Protein AF-A0AA36IJT3-F1 (afdb_monomer_lite)

pLDDT: mean 80.12, std 21.11, range [33.5, 98.44]

Foldseek 3Di:
DPDPPPPDDVVVPPPDPDPPDDDPQCVVPNPCSVVVVVVVVVVVDDDPVVVVVVCVVVVPPDDDDPVCPVVVVVVVVVVVCVVVVVCCVVVVVVVVVVDPDDDPDPPPPPPPPPPCVVPDPPPPPVPPPDPPPVVVVVVVVVVVVVVVCVVQVHPLSVVDDPVLSVLLVVLQVLLCVQVVHHDALPDDLVRVLVSLLSSLVVCVVVVHALVSSVSNVVSSCSRHVVQDDPVDRSRVNSVVSSVVCCVVPPHDDDDPDPLVVLQVLLVVCVVVVNNLLSLLSNCCVLQVDDLVQSQQFFLLQWAFFDPPDPQGWTKGFTQAVVVVDADPVRDHRDIDIQRDPVRNVSSVCLCVVLVSVPDDRNHRSGPDRPVVSVVVVVVVVVVVD

Sequence (385 aa):
MPCSVRPYSPQLLSLPSCGNESVPLEKLMGEEGCTLVDEFIRTRLLPENEARRNVRASGLREAYSVAGVEVVKEKWAEKIEIFFVAKKATAVQWAANAEGISHNQQIPMPQLAPDHRKREAKKVRKKKEAPGQQPALNLEKQAKRQQQLEQVGSLANASVGPVALSRYQAMRERLQTSAGQTINARVSAKRMDQMLCNCLHEMFLEGEGFSSAQYMVAAALFFCPHLRSPRQMMLPMTKQCLQGWRKLDPPLSRLPLPHEVVCLMAEHSIKKSKIEEGLMMHLAMEAYLRPGELNKIRVGDVVPPVAGSKKPQWSLVLHPTEEGQMSKAQEFDETIIFDLDEQPALLEAIYRVMRLAFRNPQEKVFSVKFEEVMRRMERHARLTT

Secondary structure (DSSP, 8-state):
---------GGGS---SS-SPPPPHHHHH-TTHHHHHHHHHHHHSPPHHHHHHHHHHHT-SS---GGGHHHHHHHHHHHHHHHHHHHHHHHHHHHHHH----TT---------S-GGGS-----------TTSHHHHHHHHHHHHHHHHHHHSSHHHHTS-HHHHHHHHHHHHHHHHHHTS---TT--HHHHHHHHHHHHHHHHHTT--HHHHHHHHHHHHHH-GGGB-SSSBS-HHHHHHHHHHHHHS---PPPPPPHHHHHHHHHHHHHTT-HHHHHHHHHHHHTT--HHHHTT-BGGGEEPPPTT-SS--EEEEES-GGGT---TTS--SEEEEE-STTSHHHHHHHHHHTTGGGS-TTSBS-SS-HHHHHHHHHHHHHH--

Organism: NCBI:txid2562239

Radius of gyration: 28.43 Å; chains: 1; bounding box: 70×57×68 Å

Structure (mmCIF, N/CA/C/O backbone):
data_AF-A0AA36IJT3-F1
#
_entry.id   AF-A0AA36IJT3-F1
#
loop_
_atom_site.group_PDB
_atom_site.id
_atom_site.type_symbol
_atom_site.label_atom_id
_atom_site.label_alt_id
_atom_site.label_comp_id
_atom_site.label_asym_id
_atom_site.label_entity_id
_atom_site.label_seq_id
_atom_site.pdbx_PDB_ins_code
_atom_site.Cartn_x
_atom_site.Cartn_y
_atom_site.Cartn_z
_atom_site.occupancy
_atom_site.B_iso_or_equiv
_atom_site.auth_seq_id
_atom_site.auth_comp_id
_atom_site.auth_asym_id
_atom_site.auth_atom_id
_atom_site.pdbx_PDB_model_num
ATOM 1 N N . MET A 1 1 ? -1.449 -19.972 -17.069 1.00 36.91 1 MET A N 1
ATOM 2 C CA . MET A 1 1 ? -2.460 -20.751 -16.329 1.00 36.91 1 MET A CA 1
ATOM 3 C C . MET A 1 1 ? -2.224 -20.507 -14.851 1.00 36.91 1 MET A C 1
ATOM 5 O O . MET A 1 1 ? -1.068 -20.613 -14.455 1.00 36.91 1 MET A O 1
ATOM 9 N N . PRO A 1 2 ? -3.228 -20.107 -14.060 1.00 35.47 2 PRO A N 1
ATOM 10 C CA . PRO A 1 2 ? -3.052 -20.041 -12.617 1.00 35.47 2 PRO A CA 1
ATOM 11 C C . PRO A 1 2 ? -2.862 -21.474 -12.108 1.00 35.47 2 PRO A C 1
ATOM 13 O O . PRO A 1 2 ? -3.723 -22.324 -12.325 1.00 35.47 2 PRO A O 1
ATOM 16 N N . CYS A 1 3 ? -1.710 -21.764 -11.497 1.00 33.50 3 CYS A N 1
ATOM 17 C CA . CYS A 1 3 ? -1.570 -22.972 -10.690 1.00 33.50 3 CYS A CA 1
ATOM 18 C C . CYS A 1 3 ? -2.642 -22.888 -9.608 1.00 33.50 3 CYS A C 1
ATOM 20 O O . CYS A 1 3 ? -2.613 -21.957 -8.804 1.00 33.50 3 CYS A O 1
ATOM 22 N N . SER A 1 4 ? -3.600 -23.816 -9.615 1.00 40.31 4 SER A N 1
ATOM 23 C CA . SER A 1 4 ? -4.545 -23.949 -8.514 1.00 40.31 4 SER A CA 1
ATOM 24 C C . SER A 1 4 ? -3.721 -24.145 -7.248 1.00 40.31 4 SER A C 1
ATOM 26 O O . SER A 1 4 ? -3.020 -25.155 -7.117 1.00 40.31 4 SER A O 1
ATOM 28 N N . VAL A 1 5 ? -3.760 -23.173 -6.343 1.00 38.25 5 VAL A N 1
ATOM 29 C CA . VAL A 1 5 ? -3.286 -23.378 -4.979 1.00 38.25 5 VAL A CA 1
ATOM 30 C C . VAL A 1 5 ? -4.123 -24.539 -4.460 1.00 38.25 5 VAL A C 1
ATOM 32 O O . VAL A 1 5 ? -5.346 -24.428 -4.378 1.00 38.25 5 VAL A O 1
ATOM 35 N N . ARG A 1 6 ? -3.496 -25.704 -4.252 1.00 43.22 6 ARG A N 1
ATOM 36 C CA . ARG A 1 6 ? -4.204 -26.839 -3.660 1.00 43.22 6 ARG A CA 1
ATOM 37 C C . ARG A 1 6 ? -4.759 -26.349 -2.318 1.00 43.22 6 ARG A C 1
ATOM 39 O O . ARG A 1 6 ? -4.002 -25.704 -1.589 1.00 43.22 6 ARG A O 1
ATOM 46 N N . PRO A 1 7 ? -6.043 -26.596 -2.008 1.00 46.31 7 PRO A N 1
ATOM 47 C CA . PRO A 1 7 ? -6.597 -26.223 -0.718 1.00 46.31 7 PRO A CA 1
ATOM 48 C C . PRO A 1 7 ? -5.708 -26.814 0.373 1.00 46.31 7 PRO A C 1
ATOM 50 O O . PRO A 1 7 ? -5.282 -27.968 0.279 1.00 46.31 7 PRO A O 1
ATOM 53 N N . TYR A 1 8 ? -5.379 -25.979 1.355 1.00 45.41 8 TYR A N 1
ATOM 54 C CA . TYR A 1 8 ? -4.620 -26.373 2.530 1.00 45.41 8 TYR A CA 1
ATOM 55 C C . TYR A 1 8 ? -5.239 -27.651 3.110 1.00 45.41 8 TYR A C 1
ATOM 57 O O . TYR A 1 8 ? -6.405 -27.660 3.499 1.00 45.41 8 TYR A O 1
ATOM 65 N N . SER A 1 9 ? -4.475 -28.744 3.088 1.00 60.22 9 SER A N 1
ATOM 66 C CA . SER A 1 9 ? -4.876 -30.033 3.645 1.00 60.22 9 SER A CA 1
ATOM 67 C C . SER A 1 9 ? -4.071 -30.237 4.924 1.00 60.22 9 SER A C 1
ATOM 69 O O . SER A 1 9 ? -2.874 -30.524 4.845 1.00 60.22 9 SER A O 1
ATOM 71 N N . PRO A 1 10 ? -4.699 -30.090 6.104 1.00 49.78 10 PRO A N 1
ATOM 72 C CA . PRO A 1 10 ? -4.040 -30.312 7.387 1.00 49.78 10 PRO A CA 1
ATOM 73 C C . PRO A 1 10 ? -3.462 -31.726 7.504 1.00 49.78 10 PRO A C 1
ATOM 75 O O . PRO A 1 10 ? -2.494 -31.926 8.220 1.00 49.78 10 PRO A O 1
ATOM 78 N N . GLN A 1 11 ? -4.017 -32.697 6.767 1.00 51.59 11 GLN A N 1
ATOM 79 C CA . GLN A 1 11 ? -3.545 -34.084 6.762 1.00 51.59 11 GLN A CA 1
ATOM 80 C C . GLN A 1 11 ? -2.192 -34.273 6.054 1.00 51.59 11 GLN A C 1
ATOM 82 O O . GLN A 1 11 ? -1.569 -35.318 6.215 1.00 51.59 11 GLN A O 1
ATOM 87 N N . LEU A 1 12 ? -1.743 -33.297 5.254 1.00 49.69 12 LEU A N 1
ATOM 88 C CA . LEU A 1 12 ? -0.425 -33.318 4.604 1.00 49.69 12 LEU A CA 1
ATOM 89 C C . LEU A 1 12 ? 0.671 -32.673 5.457 1.00 49.69 12 LEU A C 1
ATOM 91 O O . LEU A 1 12 ? 1.852 -32.838 5.157 1.00 49.69 12 LEU A O 1
ATOM 95 N N . LEU A 1 13 ? 0.296 -31.960 6.520 1.00 45.62 13 LEU A N 1
ATOM 96 C CA . LEU A 1 13 ? 1.211 -31.661 7.607 1.00 45.62 13 LEU A CA 1
ATOM 97 C C . LEU A 1 13 ? 1.239 -32.902 8.491 1.00 45.62 13 LEU A C 1
ATOM 99 O O . LEU A 1 13 ? 0.309 -33.156 9.252 1.00 45.62 13 LEU A O 1
ATOM 103 N N . SER A 1 14 ? 2.313 -33.681 8.399 1.00 46.50 14 SER A N 1
ATOM 104 C CA . SER A 1 14 ? 2.656 -34.644 9.440 1.00 46.50 14 SER A CA 1
ATOM 105 C C . SER A 1 14 ? 3.062 -33.868 10.695 1.00 46.50 14 SER A C 1
ATOM 107 O O . SER A 1 14 ? 4.241 -33.779 11.035 1.00 46.50 14 SER A O 1
ATOM 109 N N . LEU A 1 15 ? 2.093 -33.238 11.357 1.00 48.97 15 LEU A N 1
ATOM 110 C CA . LEU A 1 15 ? 2.253 -32.925 12.763 1.00 48.97 15 LEU A CA 1
ATOM 111 C C . LEU A 1 15 ? 2.321 -34.280 13.483 1.00 48.97 15 LEU A C 1
ATOM 113 O O . LEU A 1 15 ? 1.530 -35.171 13.147 1.00 48.97 15 LEU A O 1
ATOM 117 N N . PRO A 1 16 ? 3.292 -34.485 14.389 1.00 48.22 16 PRO A N 1
ATOM 118 C CA . PRO A 1 16 ? 3.375 -35.705 15.177 1.00 48.22 16 PRO A CA 1
ATOM 119 C C . PRO A 1 16 ? 1.993 -36.039 15.748 1.00 48.22 16 PRO A C 1
ATOM 121 O O . PRO A 1 16 ? 1.266 -35.149 16.170 1.00 48.22 16 PRO A O 1
ATOM 124 N N . SER A 1 17 ? 1.613 -37.315 15.767 1.00 52.78 17 SER A N 1
ATOM 125 C CA . SER A 1 17 ? 0.315 -37.798 16.275 1.00 52.78 17 SER A CA 1
ATOM 126 C C . SER A 1 17 ? 0.089 -37.562 17.780 1.00 52.78 17 SER A C 1
ATOM 128 O O . SER A 1 17 ? -0.913 -38.006 18.336 1.00 52.78 17 SER A O 1
ATOM 130 N N . CYS A 1 18 ? 1.026 -36.894 18.441 1.00 45.12 18 CYS A N 1
ATOM 131 C CA . CYS A 1 18 ? 0.985 -36.483 19.835 1.00 45.12 18 CYS A CA 1
ATOM 132 C C . CYS A 1 18 ? 0.544 -35.014 19.838 1.00 45.12 18 CYS A C 1
ATOM 134 O O . CYS A 1 18 ? 0.968 -34.284 18.953 1.00 45.12 18 CYS A O 1
ATOM 136 N N . GLY A 1 19 ? -0.319 -34.582 20.762 1.00 52.00 19 GLY A N 1
ATOM 137 C CA . GLY A 1 19 ? -0.868 -33.216 20.796 1.00 52.00 19 GLY A CA 1
ATOM 138 C C . GLY A 1 19 ? 0.183 -32.098 20.919 1.00 52.00 19 GLY A C 1
ATOM 139 O O . GLY A 1 19 ? 1.341 -32.259 20.559 1.00 52.00 19 GLY A O 1
ATOM 140 N N . ASN A 1 20 ? -0.191 -30.939 21.467 1.00 53.09 20 ASN A N 1
ATOM 141 C CA . ASN A 1 20 ? 0.734 -29.823 21.751 1.00 53.09 20 ASN A CA 1
ATOM 142 C C . ASN A 1 20 ? 1.812 -30.154 22.820 1.00 53.09 20 ASN A C 1
ATOM 144 O O . ASN A 1 20 ? 2.209 -29.295 23.602 1.00 53.09 20 ASN A O 1
ATOM 148 N N . GLU A 1 21 ? 2.264 -31.400 22.907 1.00 58.59 21 GLU A N 1
ATOM 149 C CA . GLU A 1 21 ? 3.387 -31.815 23.725 1.00 58.59 21 GLU A CA 1
ATOM 150 C C . GLU A 1 21 ? 4.682 -31.435 23.009 1.00 58.59 21 GLU A C 1
ATOM 152 O O . GLU A 1 21 ? 4.853 -31.665 21.808 1.00 58.59 21 GLU A O 1
ATOM 157 N N . SER A 1 22 ? 5.605 -30.825 23.750 1.00 57.25 22 SER A N 1
ATOM 158 C CA . SER A 1 22 ? 6.930 -30.511 23.237 1.00 57.25 22 SER A CA 1
ATOM 159 C C . SER A 1 22 ? 7.617 -31.800 22.784 1.00 57.25 22 SER A C 1
ATOM 161 O O . SER A 1 22 ? 7.844 -32.720 23.569 1.00 57.25 22 SER A O 1
ATOM 163 N N . VAL A 1 23 ? 7.951 -31.880 21.496 1.00 69.75 23 VAL A N 1
ATOM 164 C CA . VAL A 1 23 ? 8.750 -32.986 20.965 1.00 69.75 23 VAL A CA 1
ATOM 165 C C . VAL A 1 23 ? 10.225 -32.632 21.160 1.00 69.75 23 VAL A C 1
ATOM 167 O O . VAL A 1 23 ? 10.658 -31.603 20.635 1.00 69.75 23 VAL A O 1
ATOM 170 N N . PRO A 1 24 ? 11.002 -33.451 21.895 1.00 74.94 24 PRO A N 1
ATOM 171 C CA . PRO A 1 24 ? 12.442 -33.258 22.014 1.00 74.94 24 PRO A CA 1
ATOM 172 C C . PRO A 1 24 ? 13.092 -33.209 20.631 1.00 74.94 24 PRO A C 1
ATOM 174 O O . PRO A 1 24 ? 12.747 -33.999 19.744 1.00 74.94 24 PRO A O 1
ATOM 177 N N . LEU A 1 25 ? 14.013 -32.267 20.436 1.00 67.00 25 LEU A N 1
ATOM 178 C CA . LEU A 1 25 ? 14.636 -31.995 19.141 1.00 67.00 25 LEU A CA 1
ATOM 179 C C . LEU A 1 25 ? 15.371 -33.233 18.595 1.00 67.00 25 LEU A C 1
ATOM 181 O O . LEU A 1 25 ? 15.388 -33.460 17.385 1.00 67.00 25 LEU A O 1
ATOM 185 N N . GLU A 1 26 ? 15.875 -34.085 19.493 1.00 77.56 26 GLU A N 1
ATOM 186 C CA . GLU A 1 26 ? 16.531 -35.355 19.177 1.00 77.56 26 GLU A CA 1
ATOM 187 C C . GLU A 1 26 ? 15.592 -36.326 18.448 1.00 77.56 26 GLU A C 1
ATOM 189 O O . GLU A 1 26 ? 16.017 -37.074 17.571 1.00 77.56 26 GLU A O 1
ATOM 194 N N . LYS A 1 27 ? 14.288 -36.302 18.761 1.00 77.56 27 LYS A N 1
ATOM 195 C CA . LYS A 1 27 ? 13.290 -37.139 18.072 1.00 77.56 27 LYS A CA 1
ATOM 196 C C . LYS A 1 27 ? 12.939 -36.619 16.681 1.00 77.56 27 LYS A C 1
ATOM 198 O O . LYS A 1 27 ? 12.497 -37.399 15.843 1.00 77.56 27 LYS A O 1
ATOM 203 N N . LEU A 1 28 ? 13.093 -35.316 16.446 1.00 74.56 28 LEU A N 1
ATOM 204 C CA . LEU A 1 28 ? 12.781 -34.674 15.167 1.00 74.56 28 LEU A CA 1
ATOM 205 C C . LEU A 1 28 ? 13.946 -34.752 14.180 1.00 74.56 28 LEU A C 1
ATOM 207 O O . LEU A 1 28 ? 13.721 -34.901 12.982 1.00 74.56 28 LEU A O 1
ATOM 211 N N . MET A 1 29 ? 15.176 -34.623 14.677 1.00 79.38 29 MET A N 1
ATOM 212 C CA . MET A 1 29 ? 16.361 -34.408 13.843 1.00 79.38 29 MET A CA 1
ATOM 213 C C . MET A 1 29 ? 17.513 -35.385 14.134 1.00 79.38 29 MET A C 1
ATOM 215 O O . MET A 1 29 ? 18.585 -35.241 13.552 1.00 79.38 29 MET A O 1
ATOM 219 N N . GLY A 1 30 ? 17.298 -36.392 14.990 1.00 86.38 30 GLY A N 1
ATOM 220 C CA . GLY A 1 30 ? 18.337 -37.324 15.439 1.00 86.38 30 GLY A CA 1
ATOM 221 C C . GLY A 1 30 ? 19.244 -36.722 16.517 1.00 86.38 30 GLY A C 1
ATOM 222 O O . GLY A 1 30 ? 19.105 -35.552 16.875 1.00 86.38 30 GLY A O 1
ATOM 223 N N . GLU A 1 31 ? 20.189 -37.514 17.032 1.00 84.94 31 GLU A N 1
ATOM 224 C CA . GLU A 1 31 ? 21.119 -37.089 18.098 1.00 84.94 31 GLU A CA 1
ATOM 225 C C . GLU A 1 31 ? 21.938 -35.840 17.714 1.00 84.94 31 GLU A C 1
ATOM 227 O O . GLU A 1 31 ? 22.238 -35.006 18.565 1.00 84.94 31 GLU A O 1
ATOM 232 N N . GLU A 1 32 ? 22.220 -35.650 16.421 1.00 84.38 32 GLU A N 1
ATOM 233 C CA . GLU A 1 32 ? 22.956 -34.489 15.899 1.00 84.38 32 GLU A CA 1
ATOM 234 C C . GLU A 1 32 ? 22.088 -33.230 15.721 1.00 84.38 32 GLU A C 1
ATOM 236 O O . GLU A 1 32 ? 22.607 -32.129 15.524 1.00 84.38 32 GLU A O 1
ATOM 241 N N . GLY A 1 33 ? 20.760 -33.356 15.806 1.00 75.81 33 GLY A N 1
ATOM 242 C CA . GLY A 1 33 ? 19.826 -32.247 15.619 1.00 75.81 33 GLY A CA 1
ATOM 243 C C . GLY A 1 33 ? 20.021 -31.117 16.627 1.00 75.81 33 GLY A C 1
ATOM 244 O O . GLY A 1 33 ? 19.989 -29.939 16.263 1.00 75.81 33 GLY A O 1
ATOM 245 N N . CYS A 1 34 ? 20.291 -31.477 17.883 1.00 75.75 34 CYS A N 1
ATOM 246 C CA . CYS A 1 34 ? 20.618 -30.522 18.938 1.00 75.75 34 CYS A CA 1
ATOM 247 C C . CYS A 1 34 ? 21.913 -29.769 18.630 1.00 75.75 34 CYS A C 1
ATOM 249 O O . CYS A 1 34 ? 21.960 -28.553 18.797 1.00 75.75 34 CYS A O 1
ATOM 251 N N . THR A 1 35 ? 22.931 -30.457 18.111 1.00 78.50 35 THR A N 1
ATOM 252 C CA . THR A 1 35 ? 24.211 -29.846 17.736 1.00 78.50 35 THR A CA 1
ATOM 253 C C . THR A 1 35 ? 24.051 -28.874 16.571 1.00 78.50 35 THR A C 1
ATOM 255 O O . THR A 1 35 ? 24.557 -27.760 16.646 1.00 78.50 35 THR A O 1
ATOM 258 N N . LEU A 1 36 ? 23.296 -29.245 15.532 1.00 74.69 36 LEU A N 1
ATOM 259 C CA . LEU A 1 36 ? 23.047 -28.382 14.372 1.00 74.69 36 LEU A CA 1
ATOM 260 C C . LEU A 1 36 ? 22.278 -27.110 14.741 1.00 74.69 36 LEU A C 1
ATOM 262 O O . LEU A 1 36 ? 22.596 -26.026 14.252 1.00 74.69 36 LEU A O 1
ATOM 266 N N . VAL A 1 37 ? 21.263 -27.225 15.601 1.00 72.69 37 VAL A N 1
ATOM 267 C CA . VAL A 1 37 ? 20.499 -26.059 16.061 1.00 72.69 37 VAL A CA 1
ATOM 268 C C . VAL A 1 37 ? 21.319 -25.206 17.026 1.00 72.69 37 VAL A C 1
ATOM 270 O O . VAL A 1 37 ? 21.282 -23.983 16.905 1.00 72.69 37 VAL A O 1
ATOM 273 N N . ASP A 1 38 ? 22.114 -25.807 17.912 1.00 73.88 38 ASP A N 1
ATOM 274 C CA . ASP A 1 38 ? 23.034 -25.067 18.784 1.00 73.88 38 ASP A CA 1
ATOM 275 C C . ASP A 1 38 ? 24.098 -24.316 17.965 1.00 73.88 38 ASP A C 1
ATOM 277 O O . ASP A 1 38 ? 24.327 -23.128 18.177 1.00 73.88 38 ASP A O 1
ATOM 281 N N . GLU A 1 39 ? 24.688 -24.945 16.947 1.00 77.06 39 GLU A N 1
ATOM 282 C CA . GLU A 1 39 ? 25.651 -24.305 16.045 1.00 77.06 39 GLU A CA 1
ATOM 283 C C . GLU A 1 39 ? 25.002 -23.184 15.214 1.00 77.06 39 GLU A C 1
ATOM 285 O O . GLU A 1 39 ? 25.550 -22.083 15.089 1.00 77.06 39 GLU A O 1
ATOM 290 N N . PHE A 1 40 ? 23.785 -23.400 14.708 1.00 73.75 40 PHE A N 1
ATOM 291 C CA . PHE A 1 40 ? 23.019 -22.360 14.024 1.00 73.75 40 PHE A CA 1
ATOM 292 C C . PHE A 1 40 ? 22.707 -21.172 14.945 1.00 73.75 40 PHE A C 1
ATOM 294 O O . PHE A 1 40 ? 22.870 -20.019 14.549 1.00 73.75 40 PHE A O 1
ATOM 301 N N . ILE A 1 41 ? 22.300 -21.423 16.189 1.00 68.81 41 ILE A N 1
ATOM 302 C CA . ILE A 1 41 ? 22.051 -20.368 17.174 1.00 68.81 41 ILE A CA 1
ATOM 303 C C . ILE A 1 41 ? 23.359 -19.626 17.479 1.00 68.81 41 ILE A C 1
ATOM 305 O O . ILE A 1 41 ? 23.389 -18.399 17.408 1.00 68.81 41 ILE A O 1
ATOM 309 N N . ARG A 1 42 ? 24.468 -20.335 17.716 1.00 71.00 42 ARG A N 1
ATOM 310 C CA . ARG A 1 42 ? 25.787 -19.734 17.983 1.00 71.00 42 ARG A CA 1
ATOM 311 C C . ARG A 1 42 ? 26.303 -18.876 16.831 1.00 71.00 42 ARG A C 1
ATOM 313 O O . ARG A 1 42 ? 26.886 -17.830 17.081 1.00 71.00 42 ARG A O 1
ATOM 320 N N . THR A 1 43 ? 26.068 -19.275 15.581 1.00 70.25 43 THR A N 1
ATOM 321 C CA . THR A 1 43 ? 26.460 -18.477 14.401 1.00 70.25 43 THR A CA 1
ATOM 322 C C . THR A 1 43 ? 25.573 -17.249 14.178 1.00 70.25 43 THR A C 1
ATOM 324 O O . THR A 1 43 ? 25.954 -16.339 13.440 1.00 70.25 43 THR A O 1
ATOM 327 N N . ARG A 1 44 ? 24.389 -17.200 14.800 1.00 67.81 44 ARG A N 1
ATOM 328 C CA . ARG A 1 44 ? 23.434 -16.086 14.693 1.00 67.81 44 ARG A CA 1
ATOM 329 C C . ARG A 1 44 ? 23.409 -15.173 15.914 1.00 67.81 44 ARG A C 1
ATOM 331 O O . ARG A 1 44 ? 22.926 -14.048 15.798 1.00 67.81 44 ARG A O 1
ATOM 338 N N . LEU A 1 45 ? 23.920 -15.625 17.055 1.00 78.25 45 LEU A N 1
ATOM 339 C CA . LEU A 1 45 ? 24.032 -14.826 18.267 1.00 78.25 45 LEU A CA 1
ATOM 340 C C . LEU A 1 45 ? 25.375 -14.097 18.320 1.00 78.25 45 LEU A C 1
ATOM 342 O O . LEU A 1 45 ? 26.429 -14.648 18.017 1.00 78.25 45 LEU A O 1
ATOM 346 N N . LEU A 1 46 ? 25.330 -12.837 18.745 1.00 76.25 46 LEU A N 1
ATOM 347 C CA . LEU A 1 46 ? 26.542 -12.095 19.070 1.00 76.25 46 LEU A CA 1
ATOM 348 C C . LEU A 1 46 ? 27.224 -12.734 20.289 1.00 76.25 46 LEU A C 1
ATOM 350 O O . LEU A 1 46 ? 26.521 -13.183 21.203 1.00 76.25 46 LEU A O 1
ATOM 354 N N . PRO A 1 47 ? 28.568 -12.715 20.366 1.00 82.00 47 PRO A N 1
ATOM 355 C CA . PRO A 1 47 ? 29.278 -13.063 21.588 1.00 82.00 47 PRO A CA 1
ATOM 356 C C . PRO A 1 47 ? 28.706 -12.285 22.775 1.00 82.00 47 PRO A C 1
ATOM 358 O O . PRO A 1 47 ? 28.407 -11.096 22.654 1.00 82.00 47 PRO A O 1
ATOM 361 N N . GLU A 1 48 ? 28.580 -12.929 23.934 1.00 77.19 48 GLU A N 1
ATOM 362 C CA . GLU A 1 48 ? 27.885 -12.359 25.097 1.00 77.19 48 GLU A CA 1
ATOM 363 C C . GLU A 1 48 ? 28.384 -10.950 25.463 1.00 77.19 48 GLU A C 1
ATOM 365 O O . GLU A 1 48 ? 27.594 -10.047 25.744 1.00 77.19 48 GLU A O 1
ATOM 370 N N . ASN A 1 49 ? 29.698 -10.729 25.395 1.00 81.56 49 ASN A N 1
ATOM 371 C CA . ASN A 1 49 ? 30.312 -9.431 25.672 1.00 81.56 49 ASN A CA 1
ATOM 372 C C . ASN A 1 49 ? 29.894 -8.350 24.666 1.00 81.56 49 ASN A C 1
ATOM 374 O O . ASN A 1 49 ? 29.664 -7.202 25.049 1.00 81.56 49 ASN A O 1
ATOM 378 N N . GLU A 1 50 ? 29.770 -8.709 23.390 1.00 83.56 50 GLU A N 1
ATOM 379 C CA . GLU A 1 50 ? 29.324 -7.802 22.337 1.00 83.56 50 GLU A CA 1
ATOM 380 C C . GLU A 1 50 ? 27.825 -7.520 22.443 1.00 83.56 50 GLU A C 1
ATOM 382 O O . GLU A 1 50 ? 27.422 -6.358 22.388 1.00 83.56 50 GLU A O 1
ATOM 387 N N . ALA A 1 51 ? 27.011 -8.545 22.708 1.00 76.19 51 ALA A N 1
ATOM 388 C CA . ALA A 1 51 ? 25.592 -8.378 22.998 1.00 76.19 51 ALA A CA 1
ATOM 389 C C . ALA A 1 51 ? 25.379 -7.432 24.195 1.00 76.19 51 ALA A C 1
ATOM 391 O O . ALA A 1 51 ? 24.644 -6.451 24.087 1.00 76.19 51 ALA A O 1
ATOM 392 N N . ARG A 1 52 ? 26.090 -7.649 25.313 1.00 77.06 52 ARG A N 1
ATOM 393 C CA . ARG A 1 52 ? 26.039 -6.784 26.508 1.00 77.06 52 ARG A CA 1
ATOM 394 C C . ARG A 1 52 ? 26.512 -5.359 26.218 1.00 77.06 52 ARG A C 1
ATOM 396 O O . ARG A 1 52 ? 25.905 -4.408 26.712 1.00 77.06 52 ARG A O 1
ATOM 403 N N . ARG A 1 53 ? 27.575 -5.186 25.425 1.00 83.56 53 ARG A N 1
ATOM 404 C CA . ARG A 1 53 ? 28.060 -3.865 24.992 1.00 83.56 53 ARG A CA 1
ATOM 405 C C . ARG A 1 53 ? 26.997 -3.137 24.171 1.00 83.56 53 ARG A C 1
ATOM 407 O O . ARG A 1 53 ? 26.733 -1.972 24.450 1.00 83.56 53 ARG A O 1
ATOM 414 N N . ASN A 1 54 ? 26.363 -3.823 23.222 1.00 76.69 54 ASN A N 1
ATOM 415 C CA . ASN A 1 54 ? 25.322 -3.252 22.370 1.00 76.69 54 ASN A CA 1
ATOM 416 C C . ASN A 1 54 ? 24.072 -2.885 23.183 1.00 76.69 54 ASN A C 1
ATOM 418 O O . ASN A 1 54 ? 23.531 -1.798 23.001 1.00 76.69 54 ASN A O 1
ATOM 422 N N . VAL A 1 55 ? 23.671 -3.722 24.148 1.00 76.38 55 VAL A N 1
ATOM 423 C CA . VAL A 1 55 ? 22.582 -3.403 25.088 1.00 76.38 55 VAL A CA 1
ATOM 424 C C . VAL A 1 55 ? 22.912 -2.142 25.894 1.00 76.38 55 VAL A C 1
ATOM 426 O O . VAL A 1 55 ? 22.120 -1.203 25.892 1.00 76.38 55 VAL A O 1
ATOM 429 N N . ARG A 1 56 ? 24.110 -2.044 26.491 1.00 79.38 56 ARG A N 1
ATOM 430 C CA . ARG A 1 56 ? 24.538 -0.836 27.226 1.00 79.38 56 ARG A CA 1
ATOM 431 C C . ARG A 1 56 ? 24.573 0.412 26.341 1.00 79.38 56 ARG A C 1
ATOM 433 O O . ARG A 1 56 ? 24.101 1.462 26.764 1.00 79.38 56 ARG A O 1
ATOM 440 N N . ALA A 1 57 ? 25.108 0.295 25.126 1.00 78.75 57 ALA A N 1
ATOM 441 C CA . ALA A 1 57 ? 25.201 1.400 24.174 1.00 78.75 57 ALA A CA 1
ATOM 442 C C . ALA A 1 57 ? 23.824 1.861 23.669 1.00 78.75 57 ALA A C 1
ATOM 444 O O . ALA A 1 57 ? 23.633 3.044 23.408 1.00 78.75 57 ALA A O 1
ATOM 445 N N . SER A 1 58 ? 22.853 0.948 23.573 1.00 75.50 58 SER A N 1
ATOM 446 C CA . SER A 1 58 ? 21.482 1.267 23.158 1.00 75.50 58 SER A CA 1
ATOM 447 C C . SER A 1 58 ? 20.664 2.016 24.217 1.00 75.50 58 SER A C 1
ATOM 449 O O . SER A 1 58 ? 19.571 2.493 23.923 1.00 75.50 58 SER A O 1
ATOM 451 N N . GLY A 1 59 ? 21.152 2.095 25.461 1.00 80.69 59 GLY A N 1
ATOM 452 C CA . GLY A 1 59 ? 20.397 2.649 26.585 1.00 80.69 59 GLY A CA 1
ATOM 453 C C . GLY A 1 59 ? 19.294 1.728 27.126 1.00 80.69 59 GLY A C 1
ATOM 454 O O . GLY A 1 59 ? 18.608 2.117 28.075 1.00 80.69 59 GLY A O 1
ATOM 455 N N . LEU A 1 60 ? 19.129 0.508 26.588 1.00 66.38 60 LEU A N 1
ATOM 456 C CA . LEU A 1 60 ? 18.274 -0.515 27.197 1.00 66.38 60 LEU A CA 1
ATOM 457 C C . LEU A 1 60 ? 18.865 -0.948 28.544 1.00 66.38 60 LEU A C 1
ATOM 459 O O . LEU A 1 60 ? 19.991 -1.439 28.621 1.00 66.38 60 LEU A O 1
ATOM 463 N N . ARG A 1 61 ? 18.085 -0.782 29.618 1.00 65.88 61 ARG A N 1
ATOM 464 C CA . ARG A 1 61 ? 18.493 -1.167 30.979 1.00 65.88 61 ARG A CA 1
ATOM 465 C C . ARG A 1 61 ? 18.343 -2.665 31.249 1.00 65.88 61 ARG A C 1
ATOM 467 O O . ARG A 1 61 ? 19.124 -3.206 32.020 1.00 65.88 61 ARG A O 1
ATOM 474 N N . GLU A 1 62 ? 17.400 -3.324 30.580 1.00 59.28 62 GLU A N 1
ATOM 475 C CA . GLU A 1 62 ? 17.164 -4.768 30.653 1.00 59.28 62 GLU A CA 1
ATOM 476 C C . GLU A 1 62 ? 16.782 -5.302 29.270 1.00 59.28 62 GLU A C 1
ATOM 478 O O . GLU A 1 62 ? 16.034 -4.657 28.536 1.00 59.28 62 GLU A O 1
ATOM 483 N N . ALA A 1 63 ? 17.313 -6.471 28.905 1.00 52.44 63 ALA A N 1
ATOM 484 C CA . ALA A 1 63 ? 16.888 -7.191 27.709 1.00 52.44 63 ALA A CA 1
ATOM 485 C C . ALA A 1 63 ? 15.519 -7.845 27.951 1.00 52.44 63 ALA A C 1
ATOM 487 O O . ALA A 1 63 ? 15.210 -8.247 29.072 1.00 52.44 63 ALA A O 1
ATOM 488 N N . TYR A 1 64 ? 14.718 -7.984 26.895 1.00 44.88 64 TYR A N 1
ATOM 489 C CA . TYR A 1 64 ? 13.426 -8.667 26.955 1.00 44.88 64 TYR A CA 1
ATOM 490 C C . TYR A 1 64 ? 13.657 -10.139 27.346 1.00 44.88 64 TYR A C 1
ATOM 492 O O . TYR A 1 64 ? 14.170 -10.920 26.546 1.00 44.88 64 TYR A O 1
ATOM 500 N N . SER A 1 65 ? 13.347 -10.517 28.589 1.00 48.75 65 SER A N 1
ATOM 501 C CA . SER A 1 65 ? 13.437 -11.903 29.054 1.00 48.75 65 SER A CA 1
ATOM 502 C C . SER A 1 65 ? 12.041 -12.522 29.098 1.00 48.75 65 SER A C 1
ATOM 504 O O . SER A 1 65 ? 11.096 -11.959 29.650 1.00 48.75 65 SER A O 1
ATOM 506 N N . VAL A 1 66 ? 11.901 -13.698 28.480 1.00 41.81 66 VAL A N 1
ATOM 507 C CA . VAL A 1 66 ? 10.612 -14.397 28.315 1.00 41.81 66 VAL A CA 1
ATOM 508 C C . VAL A 1 66 ? 9.977 -14.753 29.669 1.00 41.81 66 VAL A C 1
ATOM 510 O O . VAL A 1 66 ? 8.758 -14.759 29.795 1.00 41.81 66 VAL A O 1
ATOM 513 N N . ALA A 1 67 ? 10.792 -14.935 30.713 1.00 42.81 67 ALA A N 1
ATOM 514 C CA . ALA A 1 67 ? 10.333 -15.211 32.076 1.00 42.81 67 ALA A CA 1
ATOM 515 C C . ALA A 1 67 ? 9.541 -14.054 32.726 1.00 42.81 67 ALA A C 1
ATOM 517 O O . ALA A 1 67 ? 8.911 -14.252 33.760 1.00 42.81 67 ALA A O 1
ATOM 518 N N . GLY A 1 68 ? 9.552 -12.855 32.132 1.00 42.09 68 GLY A N 1
ATOM 519 C CA . GLY A 1 68 ? 8.775 -11.707 32.598 1.00 42.09 68 GLY A CA 1
ATOM 520 C C . GLY A 1 68 ? 7.473 -11.465 31.836 1.00 42.09 68 GLY A C 1
ATOM 521 O O . GLY A 1 68 ? 6.718 -10.590 32.240 1.00 42.09 68 GLY A O 1
ATOM 522 N N . VAL A 1 69 ? 7.182 -12.190 30.750 1.00 41.22 69 VAL A N 1
ATOM 523 C CA . VAL A 1 69 ? 6.047 -11.859 29.867 1.00 41.22 69 VAL A CA 1
ATOM 524 C C . VAL A 1 69 ? 4.697 -12.063 30.556 1.00 41.22 69 VAL A C 1
ATOM 526 O O . VAL A 1 69 ? 3.796 -11.271 30.317 1.00 41.22 69 VAL A O 1
ATOM 529 N N . GLU A 1 70 ? 4.552 -13.026 31.470 1.00 43.84 70 GLU A N 1
ATOM 530 C CA . GLU A 1 70 ? 3.314 -13.167 32.256 1.00 43.84 70 GLU A CA 1
ATOM 531 C C . GLU A 1 70 ? 3.152 -12.037 33.282 1.00 43.84 70 GLU A C 1
ATOM 533 O O . GLU A 1 70 ? 2.100 -11.409 33.344 1.00 43.84 70 GLU A O 1
ATOM 538 N N . VAL A 1 71 ? 4.226 -11.668 33.987 1.00 44.00 71 VAL A N 1
ATOM 539 C CA . VAL A 1 71 ? 4.210 -10.575 34.979 1.00 44.00 71 VAL A CA 1
ATOM 540 C C . VAL A 1 71 ? 4.048 -9.203 34.311 1.00 44.00 71 VAL A C 1
ATOM 542 O O . VAL A 1 71 ? 3.469 -8.280 34.883 1.00 44.00 71 VAL A O 1
ATOM 545 N N . VAL A 1 72 ? 4.561 -9.044 33.090 1.00 45.59 72 VAL A N 1
ATOM 546 C CA . VAL A 1 72 ? 4.396 -7.839 32.275 1.00 45.59 72 VAL A CA 1
ATOM 547 C C . VAL A 1 72 ? 3.004 -7.830 31.651 1.00 45.59 72 VAL A C 1
ATOM 549 O O . VAL A 1 72 ? 2.376 -6.788 31.703 1.00 45.59 72 VAL A O 1
ATOM 552 N N . LYS A 1 73 ? 2.447 -8.947 31.172 1.00 42.59 73 LYS A N 1
ATOM 553 C CA . LYS A 1 73 ? 1.043 -9.001 30.729 1.00 42.59 73 LYS A CA 1
ATOM 554 C C . LYS A 1 73 ? 0.069 -8.695 31.860 1.00 42.59 73 LYS A C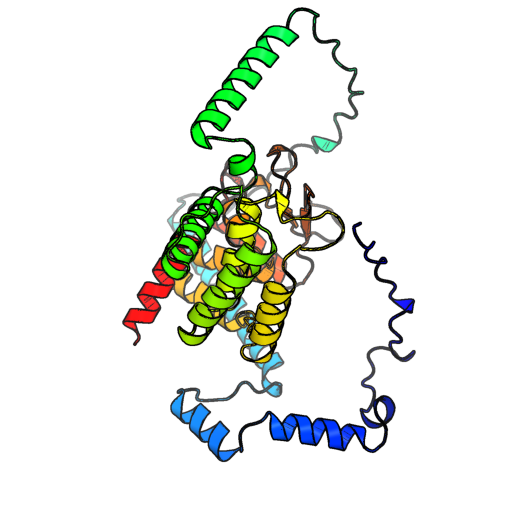 1
ATOM 556 O O . LYS A 1 73 ? -0.838 -7.913 31.626 1.00 42.59 73 LYS A O 1
ATOM 561 N N . GLU A 1 74 ? 0.285 -9.198 33.074 1.00 43.56 74 GLU A N 1
ATOM 562 C CA . GLU A 1 74 ? -0.537 -8.842 34.237 1.00 43.56 74 GLU A CA 1
ATOM 563 C C . GLU A 1 74 ? -0.351 -7.378 34.627 1.00 43.56 74 GLU A C 1
ATOM 565 O O . GLU A 1 74 ? -1.332 -6.661 34.744 1.00 43.56 74 GLU A O 1
ATOM 570 N N . LYS A 1 75 ? 0.882 -6.862 34.716 1.00 43.34 75 LYS A N 1
ATOM 571 C CA . LYS A 1 75 ? 1.107 -5.434 35.016 1.00 43.34 75 LYS A CA 1
ATOM 572 C C . LYS A 1 75 ? 0.672 -4.497 33.895 1.00 43.34 75 LYS A C 1
ATOM 574 O O . LYS A 1 75 ? 0.428 -3.324 34.164 1.00 43.34 75 LYS A O 1
ATOM 579 N N . TRP A 1 76 ? 0.616 -4.957 32.649 1.00 43.25 76 TRP A N 1
ATOM 580 C CA . TRP A 1 76 ? 0.079 -4.203 31.520 1.00 43.25 76 TRP A CA 1
ATOM 581 C C . TRP A 1 76 ? -1.428 -4.335 31.440 1.00 43.25 76 TRP A C 1
ATOM 583 O O . TRP A 1 76 ? -2.042 -3.331 31.151 1.00 43.25 76 TRP A O 1
ATOM 593 N N . ALA A 1 77 ? -2.037 -5.475 31.749 1.00 41.91 77 ALA A N 1
ATOM 594 C CA . ALA A 1 77 ? -3.481 -5.603 31.905 1.00 41.91 77 ALA A CA 1
ATOM 595 C C . ALA A 1 77 ? -3.960 -4.768 33.091 1.00 41.91 77 ALA A C 1
ATOM 597 O O . ALA A 1 77 ? -4.945 -4.069 32.958 1.00 41.91 77 ALA A O 1
ATOM 598 N N . GLU A 1 78 ? -3.201 -4.722 34.184 1.00 42.75 78 GLU A N 1
ATOM 599 C CA . GLU A 1 78 ? -3.467 -3.910 35.368 1.00 42.75 78 GLU A CA 1
ATOM 600 C C . GLU A 1 78 ? -3.136 -2.433 35.115 1.00 42.75 78 GLU A C 1
ATOM 602 O O . GLU A 1 78 ? -3.854 -1.570 35.586 1.00 42.75 78 GLU A O 1
ATOM 607 N N . LYS A 1 79 ? -2.120 -2.079 34.310 1.00 43.66 79 LYS A N 1
ATOM 608 C CA . LYS A 1 79 ? -1.894 -0.683 33.881 1.00 43.66 79 LYS A CA 1
ATOM 609 C C . LYS A 1 79 ? -2.834 -0.243 32.777 1.00 43.66 79 LYS A C 1
ATOM 611 O O . LYS A 1 79 ? -3.149 0.930 32.750 1.00 43.66 79 LYS A O 1
ATOM 616 N N . ILE A 1 80 ? -3.274 -1.116 31.883 1.00 45.19 80 ILE A N 1
ATOM 617 C CA . ILE A 1 80 ? -4.286 -0.845 30.863 1.00 45.19 80 ILE A CA 1
ATOM 618 C C . ILE A 1 80 ? -5.634 -0.777 31.557 1.00 45.19 80 ILE A C 1
ATOM 620 O O . ILE A 1 80 ? -6.343 0.164 31.271 1.00 45.19 80 ILE A O 1
ATOM 624 N N . GLU A 1 81 ? -5.961 -1.632 32.526 1.00 42.16 81 GLU A N 1
ATOM 625 C CA . GLU A 1 81 ? -7.129 -1.484 33.394 1.00 42.16 81 GLU A CA 1
ATOM 626 C C . GLU A 1 81 ? -7.003 -0.226 34.228 1.00 42.16 81 GLU A C 1
ATOM 628 O O . GLU A 1 81 ? -7.888 0.593 34.139 1.00 42.16 81 GLU A O 1
ATOM 633 N N . ILE A 1 82 ? -5.915 0.046 34.946 1.00 44.09 82 ILE A N 1
ATOM 634 C CA . ILE A 1 82 ? -5.733 1.303 35.689 1.00 44.09 82 ILE A CA 1
ATOM 635 C C . ILE A 1 82 ? -5.749 2.498 34.735 1.00 44.09 82 ILE A C 1
ATOM 637 O O . ILE A 1 82 ? -6.249 3.540 35.116 1.00 44.09 82 ILE A O 1
ATOM 641 N N . PHE A 1 83 ? -5.301 2.395 33.484 1.00 40.34 83 PHE A N 1
ATOM 642 C CA . PHE A 1 83 ? -5.349 3.488 32.507 1.00 40.34 83 PHE A CA 1
ATOM 643 C C . PHE A 1 83 ? -6.710 3.586 31.809 1.00 40.34 83 PHE A C 1
ATOM 645 O O . PHE A 1 83 ? -7.104 4.691 31.474 1.00 40.34 83 PHE A O 1
ATOM 652 N N . PHE A 1 84 ? -7.476 2.503 31.656 1.00 43.41 84 PHE A N 1
ATOM 653 C CA . PHE A 1 84 ? -8.863 2.454 31.167 1.00 43.41 84 PHE A CA 1
ATOM 654 C C . PHE A 1 84 ? -9.876 2.698 32.282 1.00 43.41 84 PHE A C 1
ATOM 656 O O . PHE A 1 84 ? -10.988 3.092 31.971 1.00 43.41 84 PHE A O 1
ATOM 663 N N . VAL A 1 85 ? -9.511 2.520 33.550 1.00 43.97 85 VAL A N 1
ATOM 664 C CA . VAL A 1 85 ? -10.261 2.790 34.786 1.00 43.97 85 VAL A CA 1
ATOM 665 C C . VAL A 1 85 ? -9.953 4.206 35.235 1.00 43.97 85 VAL A C 1
ATOM 667 O O . VAL A 1 85 ? -10.884 4.943 35.519 1.00 43.97 85 VAL A O 1
ATOM 670 N N . ALA A 1 86 ? -8.697 4.659 35.173 1.00 40.62 86 ALA A N 1
ATOM 671 C CA . ALA A 1 86 ? -8.342 6.065 35.344 1.00 40.62 86 ALA A CA 1
ATOM 672 C C . ALA A 1 86 ? -8.781 6.888 34.138 1.00 40.62 86 ALA A C 1
ATOM 674 O O . ALA A 1 86 ? -9.218 8.006 34.352 1.00 40.62 86 ALA A O 1
ATOM 675 N N . LYS A 1 87 ? -8.786 6.380 32.894 1.00 43.66 87 LYS A N 1
ATOM 676 C CA . LYS A 1 87 ? -9.487 7.043 31.778 1.00 43.66 87 LYS A CA 1
ATOM 677 C C . LYS A 1 87 ? -10.973 6.750 31.728 1.00 43.66 87 LYS A C 1
ATOM 679 O O . LYS A 1 87 ? -11.654 7.586 31.172 1.00 43.66 87 LYS A O 1
ATOM 684 N N . LYS A 1 88 ? -11.531 5.684 32.307 1.00 41.91 88 LYS A N 1
ATOM 685 C CA . LYS A 1 88 ? -12.982 5.637 32.557 1.00 41.91 88 LYS A CA 1
ATOM 686 C C . LYS A 1 88 ? -13.301 6.738 33.537 1.00 41.91 88 LYS A C 1
ATOM 688 O O . LYS A 1 88 ? -14.140 7.535 33.209 1.00 41.91 88 LYS A O 1
ATOM 693 N N . ALA A 1 89 ? -12.578 6.890 34.639 1.00 40.75 89 ALA A N 1
ATOM 694 C CA . ALA A 1 89 ? -12.757 7.995 35.568 1.00 40.75 89 ALA A CA 1
ATOM 695 C C . ALA A 1 89 ? -12.525 9.345 34.875 1.00 40.75 89 ALA A C 1
ATOM 697 O O . ALA A 1 89 ? -13.386 10.200 34.948 1.00 40.75 89 ALA A O 1
ATOM 698 N N . THR A 1 90 ? -11.457 9.519 34.092 1.00 43.81 90 THR A N 1
ATOM 699 C CA . THR A 1 90 ? -11.146 10.802 33.439 1.00 43.81 90 THR A CA 1
ATOM 700 C C . THR A 1 90 ? -12.039 11.080 32.236 1.00 43.81 90 THR A C 1
ATOM 702 O O . THR A 1 90 ? -12.334 12.235 32.014 1.00 43.81 90 THR A O 1
ATOM 705 N N . ALA A 1 91 ? -12.504 10.083 31.477 1.00 39.78 91 ALA A N 1
ATOM 706 C CA . ALA A 1 91 ? -13.429 10.219 30.345 1.00 39.78 91 ALA A CA 1
ATOM 707 C C . ALA A 1 91 ? -14.897 10.204 30.781 1.00 39.78 91 ALA A C 1
ATOM 709 O O . ALA A 1 91 ? -15.701 10.823 30.107 1.00 39.78 91 ALA A O 1
ATOM 710 N N . VAL A 1 92 ? -15.246 9.582 31.910 1.00 41.91 92 VAL A N 1
ATOM 711 C CA . VAL A 1 92 ? -16.519 9.773 32.630 1.00 41.91 92 VAL A CA 1
ATOM 712 C C . VAL A 1 92 ? -16.534 11.166 33.239 1.00 41.91 92 VAL A C 1
ATOM 714 O O . VAL A 1 92 ? -17.556 11.821 33.168 1.00 41.91 92 VAL A O 1
ATOM 717 N N . GLN A 1 93 ? -15.407 11.678 33.734 1.00 41.00 93 GLN A N 1
ATOM 718 C CA . GLN A 1 93 ? -15.289 13.039 34.262 1.00 41.00 93 GLN A CA 1
ATOM 719 C C . GLN A 1 93 ? -15.143 14.090 33.148 1.00 41.00 93 GLN A C 1
ATOM 721 O O . GLN A 1 93 ? -15.648 15.194 33.288 1.00 41.00 93 GLN A O 1
ATOM 726 N N . TRP A 1 94 ? -14.561 13.749 31.991 1.00 41.28 94 TRP A N 1
ATOM 727 C CA . TRP A 1 94 ? -14.585 14.578 30.776 1.00 41.28 94 TRP A CA 1
ATOM 728 C C . TRP A 1 94 ? -15.961 14.556 30.108 1.00 41.28 94 TRP A C 1
ATOM 730 O O . TRP A 1 94 ? -16.406 15.597 29.648 1.00 41.28 94 TRP A O 1
ATOM 740 N N . ALA A 1 95 ? -16.655 13.414 30.078 1.00 38.59 95 ALA A N 1
ATOM 741 C CA . ALA A 1 95 ? -18.035 13.315 29.603 1.00 38.59 95 ALA A CA 1
ATOM 742 C C . ALA A 1 95 ? -19.005 14.022 30.560 1.00 38.59 95 ALA A C 1
ATOM 744 O O . ALA A 1 95 ? -19.856 14.763 30.092 1.00 38.59 95 ALA A O 1
ATOM 745 N N . ALA A 1 96 ? -18.818 13.903 31.878 1.00 40.97 96 ALA A N 1
ATOM 746 C CA . ALA A 1 96 ? -19.592 14.631 32.886 1.00 40.97 96 ALA A CA 1
ATOM 747 C C . ALA A 1 96 ? -19.319 16.146 32.879 1.00 40.97 96 ALA A C 1
ATOM 749 O O . ALA A 1 96 ? -20.190 16.921 33.255 1.00 40.97 96 ALA A O 1
ATOM 750 N N . ASN A 1 97 ? -18.138 16.585 32.430 1.00 45.69 97 ASN A N 1
ATOM 751 C CA . ASN A 1 97 ? -17.834 18.009 32.248 1.00 45.69 97 ASN A CA 1
ATOM 752 C C . ASN A 1 97 ? -18.240 18.541 30.860 1.00 45.69 97 ASN A C 1
ATOM 754 O O . ASN A 1 97 ? -18.446 19.742 30.710 1.00 45.69 97 ASN A O 1
ATOM 758 N N . ALA A 1 98 ? -18.346 17.678 29.844 1.00 41.31 98 ALA A N 1
ATOM 759 C CA . ALA A 1 98 ? -18.816 18.035 28.502 1.00 41.31 98 ALA A CA 1
ATOM 760 C C . ALA A 1 98 ? -20.349 17.990 28.376 1.00 41.31 98 ALA A C 1
ATOM 762 O O . ALA A 1 98 ? -20.908 18.610 27.473 1.00 41.31 98 ALA A O 1
ATOM 763 N N . GLU A 1 99 ? -21.029 17.289 29.280 1.00 43.44 99 GLU A N 1
ATOM 764 C CA . GLU A 1 99 ? -22.478 17.183 29.333 1.00 43.44 99 GLU A CA 1
ATOM 765 C C . GLU A 1 99 ? -22.969 17.590 30.724 1.00 43.44 99 GLU A C 1
ATOM 767 O O . GLU A 1 99 ? -22.882 16.829 31.684 1.00 43.44 99 GLU A O 1
ATOM 772 N N . GLY A 1 100 ? -23.588 18.769 30.820 1.00 37.91 100 GLY A N 1
ATOM 773 C CA . GLY A 1 100 ? -24.560 19.072 31.873 1.00 37.91 100 GLY A CA 1
ATOM 774 C C . GLY A 1 100 ? -25.824 18.215 31.719 1.00 37.91 100 GLY A C 1
ATOM 775 O O . GLY A 1 100 ? -26.924 18.751 31.623 1.00 37.91 100 GLY A O 1
ATOM 776 N N . ILE A 1 101 ? -25.668 16.892 31.627 1.00 44.91 101 ILE A N 1
ATOM 777 C CA . ILE A 1 101 ? -26.736 15.911 31.452 1.00 44.91 101 ILE A CA 1
ATOM 778 C C . ILE A 1 101 ? -26.583 14.845 32.541 1.00 44.91 101 ILE A C 1
ATOM 780 O O . ILE A 1 101 ? -25.554 14.194 32.702 1.00 44.91 101 ILE A O 1
ATOM 784 N N . SER A 1 102 ? -27.650 14.734 33.326 1.00 39.28 102 SER A N 1
ATOM 785 C CA . SER A 1 102 ? -27.827 13.884 34.501 1.00 39.28 102 SER A CA 1
ATOM 786 C C . SER A 1 102 ? -27.406 12.420 34.295 1.00 39.28 102 SER A C 1
ATOM 788 O O . SER A 1 102 ? -27.774 11.763 33.322 1.00 39.28 102 SER A O 1
ATOM 790 N N . HIS A 1 103 ? -26.686 11.896 35.288 1.00 39.31 103 HIS A N 1
ATOM 791 C CA . HIS A 1 103 ? -25.947 10.630 35.316 1.00 39.31 103 HIS A CA 1
ATOM 792 C C . HIS A 1 103 ? -26.801 9.346 35.433 1.00 39.31 103 HIS A C 1
ATOM 794 O O . HIS A 1 103 ? -26.349 8.359 36.004 1.00 39.31 103 HIS A O 1
ATOM 800 N N . ASN A 1 104 ? -28.034 9.327 34.913 1.00 39.66 104 ASN A N 1
ATOM 801 C CA . ASN A 1 104 ? -28.933 8.171 35.069 1.00 39.66 104 ASN A CA 1
ATOM 802 C C . ASN A 1 104 ? -29.593 7.675 33.773 1.00 39.66 104 ASN A C 1
ATOM 804 O O . ASN A 1 104 ? -30.610 6.986 33.813 1.00 39.66 104 ASN A O 1
ATOM 808 N N . GLN A 1 105 ? -29.029 8.001 32.611 1.00 38.41 105 GLN A N 1
ATOM 809 C CA . GLN A 1 105 ? -29.446 7.383 31.355 1.00 38.41 105 GLN A CA 1
ATOM 810 C C . GLN A 1 105 ? -28.411 6.334 30.953 1.00 38.41 105 GLN A C 1
ATOM 812 O O . GLN A 1 105 ? -27.332 6.659 30.464 1.00 38.41 105 GLN A O 1
ATOM 817 N N . GLN A 1 106 ? -28.750 5.054 31.154 1.00 41.53 106 GLN A N 1
ATOM 818 C CA . GLN A 1 106 ? -28.213 3.986 30.311 1.00 41.53 106 GLN A CA 1
ATOM 819 C C . GLN A 1 106 ? -28.305 4.495 28.875 1.00 41.53 106 GLN A C 1
ATOM 821 O O . GLN A 1 106 ? -29.417 4.748 28.416 1.00 41.53 106 GLN A O 1
ATOM 826 N N . ILE A 1 107 ? -27.172 4.699 28.194 1.00 39.53 107 ILE A N 1
ATOM 827 C CA . ILE A 1 107 ? -27.192 4.977 26.757 1.00 39.53 107 ILE A CA 1
ATOM 828 C C . ILE A 1 107 ? -27.922 3.775 26.170 1.00 39.53 107 ILE A C 1
ATOM 830 O O . ILE A 1 107 ? -27.384 2.665 26.271 1.00 39.53 10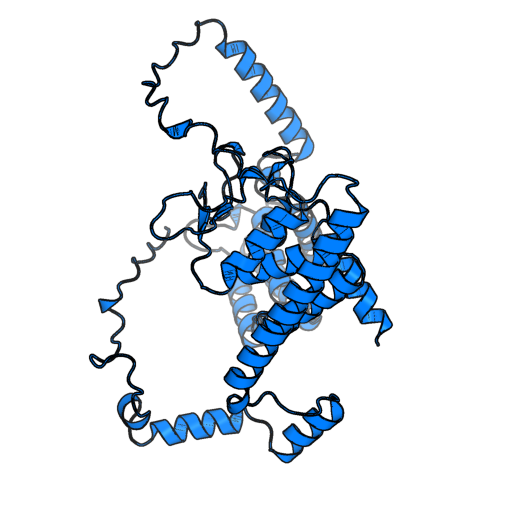7 ILE A O 1
ATOM 834 N N . PRO A 1 108 ? -29.153 3.931 25.650 1.00 40.53 108 PRO A N 1
ATOM 835 C CA . PRO A 1 108 ? -29.813 2.811 25.030 1.00 40.53 108 PRO A CA 1
ATOM 836 C C . PRO A 1 108 ? -28.868 2.391 23.915 1.00 40.53 108 PRO A C 1
ATOM 838 O O . PRO A 1 108 ? -28.566 3.193 23.027 1.00 40.53 108 PRO A O 1
ATOM 841 N N . MET A 1 109 ? -28.343 1.158 23.985 1.00 41.41 109 MET A N 1
ATOM 842 C CA . MET A 1 109 ? -27.814 0.544 22.776 1.00 41.41 109 MET A CA 1
ATOM 843 C C . MET A 1 109 ? -28.898 0.790 21.736 1.00 41.41 109 MET A C 1
ATOM 845 O O . MET A 1 109 ? -30.049 0.442 22.035 1.00 41.41 109 MET A O 1
ATOM 849 N N . PRO A 1 110 ? -28.594 1.464 20.609 1.00 41.34 110 PRO A N 1
ATOM 850 C CA . PRO A 1 110 ? -29.600 1.682 19.593 1.00 41.34 110 PRO A CA 1
ATOM 851 C C . PRO A 1 110 ? -30.196 0.309 19.344 1.00 41.34 110 PRO A C 1
ATOM 853 O O . PRO A 1 110 ? -29.459 -0.625 19.016 1.00 41.34 110 PRO A O 1
ATOM 856 N N . GLN A 1 111 ? -31.488 0.149 19.657 1.00 39.47 111 GLN A N 1
ATOM 857 C CA . GLN A 1 111 ? -32.189 -1.078 19.332 1.00 39.47 111 GLN A CA 1
ATOM 858 C C . GLN A 1 111 ? -31.945 -1.221 17.846 1.00 39.47 111 GLN A C 1
ATOM 860 O O . GLN A 1 111 ? -32.387 -0.355 17.087 1.00 39.47 111 GLN A O 1
ATOM 865 N N . LEU A 1 112 ? -31.116 -2.208 17.478 1.00 42.88 112 LEU A N 1
ATOM 866 C CA . LEU A 1 112 ? -30.778 -2.511 16.098 1.00 42.88 112 LEU A CA 1
ATOM 867 C C . LEU A 1 112 ? -32.097 -2.424 15.354 1.00 42.88 112 LEU A C 1
ATOM 869 O O . LEU A 1 112 ? -33.009 -3.199 15.659 1.00 42.88 112 LEU A O 1
ATOM 873 N N . ALA A 1 113 ? -32.227 -1.405 14.493 1.00 39.47 113 ALA A N 1
ATOM 874 C CA . ALA A 1 113 ? -33.436 -1.217 13.713 1.00 39.47 113 ALA A CA 1
ATOM 875 C C . ALA A 1 113 ? -33.773 -2.595 13.137 1.00 39.47 113 ALA A C 1
ATOM 877 O O . ALA A 1 113 ? -32.851 -3.242 12.624 1.00 39.47 113 ALA A O 1
ATOM 878 N N . PRO A 1 114 ? -35.008 -3.091 13.348 1.00 38.78 114 PRO A N 1
ATOM 879 C CA . PRO A 1 114 ? -35.349 -4.495 13.183 1.00 38.78 114 PRO A CA 1
ATOM 880 C C . PRO A 1 114 ? -34.745 -5.001 11.891 1.00 38.78 114 PRO A C 1
ATOM 882 O O . PRO A 1 114 ? -35.057 -4.462 10.833 1.00 38.78 114 PRO A O 1
ATOM 885 N N . ASP A 1 115 ? -33.839 -5.968 12.045 1.00 44.28 115 ASP A N 1
ATOM 886 C CA . ASP A 1 115 ? -33.014 -6.596 11.023 1.00 44.28 115 ASP A CA 1
ATOM 887 C C . ASP A 1 115 ? -33.644 -6.478 9.627 1.00 44.28 115 ASP A C 1
ATOM 889 O O . ASP A 1 115 ? -34.438 -7.320 9.189 1.00 44.28 115 ASP A O 1
ATOM 893 N N . HIS A 1 116 ? -33.313 -5.390 8.918 1.00 45.84 116 HIS A N 1
ATOM 894 C CA . HIS A 1 116 ? -33.819 -5.153 7.567 1.00 45.84 116 HIS A CA 1
ATOM 895 C C . HIS A 1 116 ? -33.316 -6.243 6.603 1.00 45.84 116 HIS A C 1
ATOM 897 O O . HIS A 1 116 ? -33.829 -6.354 5.491 1.00 45.84 116 HIS A O 1
ATOM 903 N N . ARG A 1 117 ? -32.402 -7.129 7.037 1.00 47.38 117 ARG A N 1
ATOM 904 C CA . ARG A 1 117 ? -31.956 -8.296 6.268 1.00 47.38 117 ARG A CA 1
ATOM 905 C C . ARG A 1 117 ? -32.993 -9.424 6.198 1.00 47.38 117 ARG A C 1
ATOM 907 O O . ARG A 1 117 ? -32.842 -10.305 5.357 1.00 47.38 117 ARG A O 1
ATOM 914 N N . LYS A 1 118 ? -34.087 -9.396 6.981 1.00 44.94 118 LYS A N 1
ATOM 915 C CA . LYS A 1 118 ? -35.203 -10.368 6.851 1.00 44.94 118 LYS A CA 1
ATOM 916 C C . LYS A 1 118 ? -36.398 -9.884 6.024 1.00 44.94 118 LYS A C 1
ATOM 918 O O . LYS A 1 118 ? -37.342 -10.643 5.810 1.00 44.94 118 LYS A O 1
ATOM 923 N N . ARG A 1 119 ? -36.351 -8.670 5.471 1.00 44.34 119 ARG A N 1
ATOM 924 C CA . ARG A 1 119 ? -37.312 -8.193 4.466 1.00 44.34 119 ARG A CA 1
ATOM 925 C C . ARG A 1 119 ? -36.563 -7.793 3.207 1.00 44.34 119 ARG A C 1
ATOM 927 O O . ARG A 1 119 ? -36.281 -6.625 3.014 1.00 44.34 119 ARG A O 1
ATOM 934 N N . GLU A 1 120 ? -36.256 -8.790 2.381 1.00 46.56 120 GLU A N 1
ATOM 935 C CA . GLU A 1 120 ? -36.389 -8.771 0.917 1.00 46.56 120 GLU A CA 1
ATOM 936 C C . GLU A 1 120 ? -35.584 -9.922 0.290 1.00 46.56 120 GLU A C 1
ATOM 938 O O . GLU A 1 120 ? -34.750 -9.731 -0.587 1.00 46.56 120 GLU A O 1
ATOM 943 N N . ALA A 1 121 ? -36.018 -11.161 0.544 1.00 43.28 121 ALA A N 1
ATOM 944 C CA . ALA A 1 121 ? -36.136 -12.106 -0.569 1.00 43.28 121 ALA A CA 1
ATOM 945 C C . ALA A 1 121 ? -37.256 -11.621 -1.517 1.00 43.28 121 ALA A C 1
ATOM 947 O O . ALA A 1 121 ? -38.193 -12.349 -1.850 1.00 43.28 121 ALA A O 1
ATOM 948 N N . LYS A 1 122 ? -37.198 -10.351 -1.952 1.00 45.81 122 LYS A N 1
ATOM 949 C CA . LYS A 1 122 ? -37.855 -9.950 -3.181 1.00 45.81 122 LYS A CA 1
ATOM 950 C C . LYS A 1 122 ? -37.159 -10.817 -4.204 1.00 45.81 122 LYS A C 1
ATOM 952 O O . LYS A 1 122 ? -35.992 -10.607 -4.518 1.00 45.81 122 LYS A O 1
ATOM 957 N N . LYS A 1 123 ? -37.899 -11.791 -4.737 1.00 47.94 123 LYS A N 1
ATOM 958 C CA . LYS A 1 123 ? -37.783 -12.153 -6.147 1.00 47.94 123 LYS A CA 1
ATOM 959 C C . LYS A 1 123 ? -37.381 -10.861 -6.848 1.00 47.94 123 LYS A C 1
ATOM 961 O O . LYS A 1 123 ? -38.208 -9.949 -6.936 1.00 47.94 123 LYS A O 1
ATOM 966 N N . VAL A 1 124 ? -36.127 -10.759 -7.288 1.00 48.81 124 VAL A N 1
ATOM 967 C CA . VAL A 1 124 ? -35.727 -9.777 -8.283 1.00 48.81 124 VAL A CA 1
ATOM 968 C C . VAL A 1 124 ? -36.495 -10.215 -9.523 1.00 48.81 124 VAL A C 1
ATOM 970 O O . VAL A 1 124 ? -35.988 -10.876 -10.422 1.00 48.81 124 VAL A O 1
ATOM 973 N N . ARG A 1 125 ? -37.804 -9.932 -9.539 1.00 50.97 125 ARG A N 1
ATOM 974 C CA . ARG A 1 125 ? -38.560 -9.747 -10.755 1.00 50.97 125 ARG A CA 1
ATOM 975 C C . ARG A 1 125 ? -37.744 -8.666 -11.422 1.00 50.97 125 ARG A C 1
ATOM 977 O O . ARG A 1 125 ? -37.813 -7.525 -10.974 1.00 50.97 125 ARG A O 1
ATOM 984 N N . LYS A 1 126 ? -36.904 -9.056 -12.393 1.00 54.88 126 LYS A N 1
ATOM 985 C CA . LYS A 1 126 ? -36.331 -8.148 -13.382 1.00 54.88 126 LYS A CA 1
ATOM 986 C C . LYS A 1 126 ? -37.470 -7.201 -13.717 1.00 54.88 126 LYS A C 1
ATOM 988 O O . LYS A 1 126 ? -38.430 -7.615 -14.370 1.00 54.88 126 LYS A O 1
ATOM 993 N N . LYS A 1 127 ? -37.438 -5.991 -13.155 1.00 54.94 127 LYS A N 1
ATOM 994 C CA . LYS A 1 127 ? -38.321 -4.916 -13.575 1.00 54.94 127 LYS A CA 1
ATOM 995 C C . LYS A 1 127 ? -37.975 -4.843 -15.051 1.00 54.94 127 LYS A C 1
ATOM 997 O O . LYS A 1 127 ? -36.823 -4.570 -15.371 1.00 54.94 127 LYS A O 1
ATOM 1002 N N . LYS A 1 128 ? -38.883 -5.289 -15.926 1.00 58.47 128 LYS A N 1
ATOM 1003 C CA . LYS A 1 128 ? -38.728 -5.084 -17.363 1.00 58.47 128 LYS A CA 1
ATOM 1004 C C . LYS A 1 128 ? -38.632 -3.573 -17.483 1.00 58.47 128 LYS A C 1
ATOM 1006 O O . LYS A 1 128 ? -39.639 -2.889 -17.323 1.00 58.47 128 LYS A O 1
ATOM 1011 N N . GLU A 1 129 ? -37.403 -3.075 -17.575 1.00 60.25 129 GLU A N 1
ATOM 1012 C CA . GLU A 1 129 ? -37.127 -1.672 -17.817 1.00 60.25 129 GLU A CA 1
ATOM 1013 C C . GLU A 1 129 ? -37.962 -1.302 -19.033 1.00 60.25 129 GLU A C 1
ATOM 1015 O O . GLU A 1 129 ? -37.979 -2.036 -20.028 1.00 60.25 129 GLU A O 1
ATOM 1020 N N . ALA A 1 130 ? -38.749 -0.237 -18.907 1.00 63.78 130 ALA A N 1
ATOM 1021 C CA . ALA A 1 130 ? -39.568 0.214 -20.013 1.00 63.78 130 ALA A CA 1
ATOM 1022 C C . ALA A 1 130 ? -38.634 0.430 -21.222 1.00 63.78 130 ALA A C 1
ATOM 1024 O O . ALA A 1 130 ? -37.580 1.052 -21.048 1.00 63.78 130 ALA A O 1
ATOM 1025 N N . PRO A 1 131 ? -38.982 -0.064 -22.425 1.00 64.19 131 PRO A N 1
ATOM 1026 C CA . PRO A 1 131 ? -38.089 -0.120 -23.590 1.00 64.19 131 PRO A CA 1
ATOM 1027 C C . PRO A 1 131 ? -37.528 1.236 -24.078 1.00 64.19 131 PRO A C 1
ATOM 1029 O O . PRO A 1 131 ? -36.745 1.261 -25.018 1.00 64.19 131 PRO A O 1
ATOM 1032 N N . GLY A 1 132 ? -37.867 2.358 -23.428 1.00 63.50 132 GLY A N 1
ATOM 1033 C CA . GLY A 1 132 ? -37.336 3.697 -23.703 1.00 63.50 132 GLY A CA 1
ATOM 1034 C C . GLY A 1 132 ? -36.296 4.254 -22.713 1.00 63.50 132 GLY A C 1
ATOM 1035 O O . GLY A 1 132 ? -35.737 5.306 -22.999 1.00 63.50 132 GLY A O 1
ATOM 1036 N N . GLN A 1 133 ? -36.000 3.612 -21.570 1.00 61.53 133 GLN A N 1
ATOM 1037 C CA . GLN A 1 133 ? -35.046 4.163 -20.572 1.00 61.53 133 GLN A CA 1
ATOM 1038 C C . GLN A 1 133 ? -33.577 3.747 -20.782 1.00 61.53 133 GLN A C 1
ATOM 1040 O O . GLN A 1 133 ? -32.662 4.407 -20.289 1.00 61.53 133 GLN A O 1
ATOM 1045 N N . GLN A 1 134 ? -33.326 2.689 -21.551 1.00 64.88 134 GLN A N 1
ATOM 1046 C CA . GLN A 1 134 ? -31.976 2.191 -21.837 1.00 64.88 134 GLN A CA 1
ATOM 1047 C C . GLN A 1 134 ? -31.066 3.139 -22.650 1.00 64.88 134 GLN A C 1
ATOM 1049 O O . GLN A 1 134 ? -29.875 3.196 -22.330 1.00 64.88 134 GLN A O 1
ATOM 1054 N N . PRO A 1 135 ? -31.538 3.911 -23.654 1.00 76.31 135 PRO A N 1
ATOM 1055 C CA . PRO A 1 135 ? -30.640 4.764 -24.436 1.00 76.31 135 PRO A CA 1
ATOM 1056 C C . PRO A 1 135 ? -30.040 5.917 -23.615 1.00 76.31 135 PRO A C 1
ATOM 1058 O O . PRO A 1 135 ? -28.850 6.195 -23.748 1.00 76.31 135 PRO A O 1
ATOM 1061 N N . ALA A 1 136 ? -30.806 6.530 -22.708 1.00 76.50 136 ALA A N 1
ATOM 1062 C CA . ALA A 1 136 ? -30.317 7.635 -21.876 1.00 76.50 136 ALA A CA 1
ATOM 1063 C C . ALA A 1 136 ? -29.221 7.190 -20.886 1.00 76.50 136 ALA A C 1
ATOM 1065 O O . ALA A 1 136 ? -28.178 7.834 -20.777 1.00 76.50 136 ALA A O 1
ATOM 1066 N N . LEU A 1 137 ? -29.408 6.040 -20.226 1.00 79.69 137 LEU A N 1
ATOM 1067 C CA . LEU A 1 137 ? -28.411 5.463 -19.312 1.00 79.69 137 LEU A CA 1
ATOM 1068 C C . LEU A 1 137 ? -27.112 5.063 -20.030 1.00 79.69 137 LEU A C 1
ATOM 1070 O O . LEU A 1 137 ? -26.030 5.129 -19.444 1.00 79.69 137 LEU A O 1
ATOM 1074 N N . ASN A 1 138 ? -27.202 4.654 -21.297 1.00 87.12 138 ASN A N 1
ATOM 1075 C CA . ASN A 1 138 ? -26.028 4.329 -22.101 1.00 87.12 138 ASN A CA 1
ATOM 1076 C C . ASN A 1 138 ? -25.234 5.582 -22.490 1.00 87.12 138 ASN A C 1
ATOM 1078 O O . ASN A 1 138 ? -24.005 5.541 -22.427 1.00 87.12 138 ASN A O 1
ATOM 1082 N N . LEU A 1 139 ? -25.908 6.693 -22.807 1.00 90.19 139 LEU A N 1
ATOM 1083 C CA . LEU A 1 139 ? -25.256 7.971 -23.114 1.00 90.19 139 LEU A CA 1
ATOM 1084 C C . LEU A 1 139 ? -24.491 8.529 -21.908 1.00 90.19 139 LEU A C 1
ATOM 1086 O O . LEU A 1 139 ? -23.331 8.906 -22.048 1.00 90.19 139 LEU A O 1
ATOM 1090 N N . GLU A 1 140 ? -25.083 8.509 -20.710 1.00 91.25 140 GLU A N 1
ATOM 1091 C CA . GLU A 1 140 ? -24.396 8.973 -19.496 1.00 91.25 140 GLU A CA 1
ATOM 1092 C C . GLU A 1 140 ? -23.168 8.101 -19.172 1.00 91.25 140 GLU A C 1
ATOM 1094 O O . GLU A 1 140 ? -22.090 8.610 -18.859 1.00 91.25 140 GLU A O 1
ATOM 1099 N N . LYS A 1 141 ? -23.293 6.772 -19.304 1.00 91.12 141 LYS A N 1
ATOM 1100 C CA . LYS A 1 141 ? -22.161 5.846 -19.133 1.00 91.12 141 LYS A CA 1
ATOM 1101 C C . LYS A 1 141 ? -21.070 6.072 -20.177 1.00 91.12 141 LYS A C 1
ATOM 1103 O O . LYS A 1 141 ? -19.890 5.978 -19.843 1.00 91.12 141 LYS A O 1
ATOM 1108 N N . GLN A 1 142 ? -21.440 6.352 -21.424 1.00 92.69 142 GLN A N 1
ATOM 1109 C CA . GLN A 1 142 ? -20.492 6.642 -22.495 1.00 92.69 142 GLN A CA 1
ATOM 1110 C C . GLN A 1 142 ? -19.758 7.962 -22.240 1.00 92.69 142 GLN A C 1
ATOM 1112 O O . GLN A 1 142 ? -18.535 7.984 -22.340 1.00 92.69 142 GLN A O 1
ATOM 1117 N N . ALA A 1 143 ? -20.466 9.010 -21.811 1.00 95.25 143 ALA A N 1
ATOM 1118 C CA . ALA A 1 143 ? -19.868 10.288 -21.429 1.00 95.25 143 ALA A CA 1
ATOM 1119 C C . ALA A 1 143 ? -18.883 10.132 -20.257 1.00 95.25 143 ALA A C 1
ATOM 1121 O O . ALA A 1 143 ? -17.753 10.609 -20.337 1.00 95.25 143 ALA A O 1
ATOM 1122 N N . LYS A 1 144 ? -19.251 9.376 -19.210 1.00 93.81 144 LYS A N 1
ATOM 1123 C CA . LYS A 1 144 ? -18.346 9.075 -18.083 1.00 93.81 144 LYS A CA 1
ATOM 1124 C C . LYS A 1 144 ? -17.091 8.321 -18.528 1.00 93.81 144 LYS A C 1
ATOM 1126 O O . LYS A 1 144 ? -15.993 8.653 -18.093 1.00 93.81 144 LYS A O 1
ATOM 1131 N N . ARG A 1 145 ? -17.228 7.324 -19.410 1.00 94.19 145 ARG A N 1
ATOM 1132 C CA . ARG A 1 145 ? -16.084 6.574 -19.965 1.00 94.19 145 ARG A CA 1
ATOM 1133 C C . ARG A 1 145 ? -15.184 7.452 -20.828 1.00 94.19 145 ARG A C 1
ATOM 1135 O O . ARG A 1 145 ? -13.970 7.314 -20.744 1.00 94.19 145 ARG A O 1
ATOM 1142 N N . GLN A 1 146 ? -15.766 8.347 -21.623 1.00 94.88 146 GLN A N 1
ATOM 1143 C CA . GLN A 1 146 ? -15.023 9.290 -22.452 1.00 94.88 146 GLN A CA 1
ATOM 1144 C C . GLN A 1 146 ? -14.218 10.264 -21.584 1.00 94.88 146 GLN A C 1
ATOM 1146 O O . GLN A 1 146 ? -13.019 10.404 -21.789 1.00 94.88 146 GLN A O 1
ATOM 1151 N N . GLN A 1 147 ? -14.835 10.825 -20.541 1.00 95.38 147 GLN A N 1
ATOM 1152 C CA . GLN A 1 147 ? -14.154 11.692 -19.578 1.00 95.38 147 GLN A CA 1
ATOM 1153 C C . GLN A 1 147 ? -13.009 10.962 -18.854 1.00 95.38 147 GLN A C 1
ATOM 1155 O O . GLN A 1 147 ? -11.923 11.511 -18.682 1.00 95.38 147 GLN A O 1
ATOM 1160 N N . GLN A 1 148 ? -13.222 9.706 -18.446 1.00 91.00 148 GLN A N 1
ATOM 1161 C CA . GLN A 1 148 ? -12.162 8.883 -17.854 1.00 91.00 148 GLN A CA 1
ATOM 1162 C C . GLN A 1 148 ? -11.026 8.621 -18.845 1.00 91.00 148 GLN A C 1
ATOM 1164 O O . GLN A 1 148 ? -9.858 8.681 -18.464 1.00 91.00 148 GLN A O 1
ATOM 1169 N N . LEU A 1 149 ? -11.354 8.350 -20.111 1.00 94.00 149 LEU A N 1
ATOM 1170 C CA . LEU A 1 149 ? -10.371 8.109 -21.161 1.00 94.00 149 LEU A CA 1
ATOM 1171 C C . LEU A 1 149 ? -9.561 9.370 -21.482 1.00 94.00 149 LEU A C 1
ATOM 1173 O O . LEU A 1 149 ? -8.356 9.269 -21.677 1.00 94.00 149 LEU A O 1
ATOM 1177 N N . GLU A 1 150 ? -10.187 10.545 -21.471 1.00 94.94 150 GLU A N 1
ATOM 1178 C CA . GLU A 1 150 ? -9.515 11.840 -21.627 1.00 94.94 150 GLU A CA 1
ATOM 1179 C C . GLU A 1 150 ? -8.536 12.116 -20.480 1.00 94.94 150 GLU A C 1
ATOM 1181 O O . GLU A 1 150 ? -7.438 12.611 -20.718 1.00 94.94 150 GLU A O 1
ATOM 1186 N N . GLN A 1 151 ? -8.881 11.725 -19.247 1.00 91.88 151 GLN A N 1
ATOM 1187 C CA . GLN A 1 151 ? -7.994 11.876 -18.088 1.00 91.88 151 GLN A CA 1
ATOM 1188 C C . GLN A 1 151 ? -6.772 10.946 -18.136 1.00 91.88 151 GLN A C 1
ATOM 1190 O O . GLN A 1 151 ? -5.669 11.355 -17.781 1.00 91.88 151 GLN A O 1
ATOM 1195 N N . VAL A 1 152 ? -6.950 9.687 -18.548 1.00 92.12 152 VAL A N 1
ATOM 1196 C CA . VAL A 1 152 ? -5.871 8.672 -18.569 1.00 92.12 152 VAL A CA 1
ATOM 1197 C C . VAL A 1 152 ? -5.132 8.597 -19.914 1.00 92.12 152 VAL A C 1
ATOM 1199 O O . VAL A 1 152 ? -4.063 7.991 -20.023 1.00 92.12 152 VAL A O 1
ATOM 1202 N N . GLY A 1 153 ? -5.695 9.190 -20.962 1.00 95.44 153 GLY A N 1
ATOM 1203 C CA . GLY A 1 153 ? -5.197 9.213 -22.336 1.00 95.44 153 GLY A CA 1
ATOM 1204 C C . GLY A 1 153 ? -5.465 7.933 -23.135 1.00 95.44 153 GLY A C 1
ATOM 1205 O O . GLY A 1 153 ? -5.862 8.001 -24.293 1.00 95.44 153 GLY A O 1
ATOM 1206 N N . SER A 1 154 ? -5.253 6.746 -22.558 1.00 95.25 154 SER A N 1
ATOM 1207 C CA . SER A 1 154 ? -5.493 5.475 -23.258 1.00 95.25 154 SER A CA 1
ATOM 1208 C C . SER A 1 154 ? -5.956 4.362 -22.324 1.00 95.25 154 SER A C 1
ATOM 1210 O O . SER A 1 154 ? -5.643 4.362 -21.134 1.00 95.25 154 SER A O 1
ATOM 1212 N N . LEU A 1 155 ? -6.641 3.353 -22.871 1.00 95.44 155 LEU A N 1
ATOM 1213 C CA . LEU A 1 155 ? -7.006 2.151 -22.109 1.00 95.44 155 LEU A CA 1
ATOM 1214 C C . LEU A 1 155 ? -5.773 1.391 -21.595 1.00 95.44 155 LEU A C 1
ATOM 1216 O O . LEU A 1 155 ? -5.828 0.792 -20.524 1.00 95.44 155 LEU A O 1
ATOM 1220 N N . ALA A 1 156 ? -4.648 1.448 -22.318 1.00 93.81 156 ALA A N 1
ATOM 1221 C CA . ALA A 1 156 ? -3.387 0.889 -21.838 1.00 93.81 156 ALA A CA 1
ATOM 1222 C C . ALA A 1 156 ? -2.903 1.631 -20.582 1.00 93.81 156 ALA A C 1
ATOM 1224 O O . ALA A 1 156 ? -2.570 0.988 -19.590 1.00 93.81 156 ALA A O 1
ATOM 1225 N N . ASN A 1 157 ? -2.963 2.965 -20.567 1.00 94.69 157 ASN A N 1
ATOM 1226 C CA . ASN A 1 157 ? -2.630 3.765 -19.383 1.00 94.69 157 ASN A CA 1
ATOM 1227 C C . ASN A 1 157 ? -3.592 3.511 -18.224 1.00 94.69 157 ASN A C 1
ATOM 1229 O O . ASN A 1 157 ? -3.147 3.408 -17.087 1.00 94.69 157 ASN A O 1
ATOM 1233 N N . ALA A 1 158 ? -4.881 3.324 -18.512 1.00 93.56 158 ALA A N 1
ATOM 1234 C CA . ALA A 1 158 ? -5.880 2.976 -17.507 1.00 93.56 158 ALA A CA 1
ATOM 1235 C C . ALA A 1 158 ? -5.652 1.596 -16.863 1.00 93.56 158 ALA A C 1
ATOM 1237 O O . ALA A 1 158 ? -6.216 1.324 -15.806 1.00 93.56 158 ALA A O 1
ATOM 1238 N N . SER A 1 159 ? -4.829 0.722 -17.461 1.00 93.56 159 SER A N 1
ATOM 1239 C CA . SER A 1 159 ? -4.518 -0.583 -16.862 1.00 93.56 159 SER A CA 1
ATOM 1240 C C . SER A 1 159 ? -3.614 -0.496 -15.626 1.00 93.56 159 SER A C 1
ATOM 1242 O O . SER A 1 159 ? -3.456 -1.488 -14.914 1.00 93.56 159 SER A O 1
ATOM 1244 N N . VAL A 1 160 ? -3.026 0.674 -15.353 1.00 94.44 160 VAL A N 1
ATOM 1245 C CA . VAL A 1 160 ? -2.186 0.931 -14.180 1.00 94.44 160 VAL A CA 1
ATOM 1246 C C . VAL A 1 160 ? -2.629 2.213 -13.471 1.00 94.44 160 VAL A C 1
ATOM 1248 O O . VAL A 1 160 ? -3.121 3.150 -14.090 1.00 94.44 160 VAL A O 1
ATOM 1251 N N . GLY A 1 161 ? -2.463 2.278 -12.147 1.00 90.56 161 GLY A N 1
ATOM 1252 C CA . GLY A 1 161 ? -2.779 3.497 -11.392 1.00 90.56 161 GLY A CA 1
ATOM 1253 C C . GLY A 1 161 ? -1.859 4.675 -11.765 1.00 90.56 161 GLY A C 1
ATOM 1254 O O . GLY A 1 161 ? -0.718 4.446 -12.172 1.00 90.56 161 GLY A O 1
ATOM 1255 N N . PRO A 1 162 ? -2.282 5.938 -11.556 1.00 92.00 162 PRO A N 1
ATOM 1256 C CA . PRO A 1 162 ? -1.536 7.126 -11.996 1.00 92.00 162 PRO A CA 1
ATOM 1257 C C . PRO A 1 162 ? -0.128 7.223 -11.386 1.00 92.00 162 PRO A C 1
ATOM 1259 O O . PRO A 1 162 ? 0.829 7.573 -12.071 1.00 92.00 162 PRO A O 1
ATOM 1262 N N . VAL A 1 163 ? 0.029 6.831 -10.117 1.00 92.00 163 VAL A N 1
ATOM 1263 C CA . VAL A 1 163 ? 1.340 6.791 -9.441 1.00 92.00 163 VAL A CA 1
ATOM 1264 C C . VAL A 1 163 ? 2.265 5.745 -10.073 1.00 92.00 163 VAL A C 1
ATOM 1266 O O . VAL A 1 163 ? 3.457 5.989 -10.248 1.00 92.00 163 VAL A O 1
ATOM 1269 N N . ALA A 1 164 ? 1.724 4.580 -10.441 1.00 95.25 164 ALA A N 1
ATOM 1270 C CA . ALA A 1 164 ? 2.494 3.535 -11.109 1.00 95.25 164 ALA A CA 1
ATOM 1271 C C . ALA A 1 164 ? 2.887 3.958 -12.530 1.00 95.25 164 ALA A C 1
ATOM 1273 O O . ALA A 1 164 ? 4.025 3.733 -12.928 1.00 95.25 164 ALA A O 1
ATOM 1274 N N . LEU A 1 165 ? 1.985 4.629 -13.256 1.00 95.88 165 LEU A N 1
ATOM 1275 C CA . LEU A 1 165 ? 2.261 5.173 -14.585 1.00 95.88 165 LEU A CA 1
ATOM 1276 C C . LEU A 1 165 ? 3.381 6.219 -14.553 1.00 95.88 165 LEU A C 1
ATOM 1278 O O . LEU A 1 165 ? 4.321 6.115 -15.335 1.00 95.88 165 LEU A O 1
ATOM 1282 N N . SER A 1 166 ? 3.324 7.170 -13.616 1.00 96.12 166 SER A N 1
ATOM 1283 C CA . SER A 1 166 ? 4.387 8.166 -13.419 1.00 96.12 166 SER A CA 1
ATOM 1284 C C . SER A 1 166 ? 5.733 7.499 -13.119 1.00 96.12 166 SER A C 1
ATOM 1286 O O . SER A 1 166 ? 6.755 7.842 -13.713 1.00 96.12 166 SER A O 1
ATOM 1288 N N . ARG A 1 167 ? 5.738 6.455 -12.278 1.00 97.19 167 ARG A N 1
ATOM 1289 C CA . ARG A 1 167 ? 6.947 5.665 -12.016 1.00 97.19 167 ARG A CA 1
ATOM 1290 C C . ARG A 1 167 ? 7.445 4.931 -13.263 1.00 97.19 167 ARG A C 1
ATOM 1292 O O . ARG A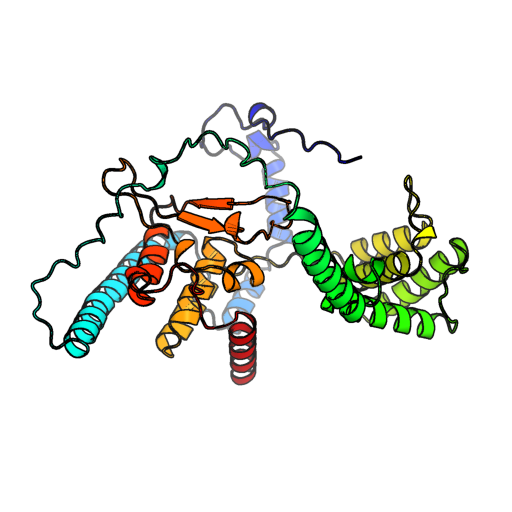 1 167 ? 8.648 4.884 -13.490 1.00 97.19 167 ARG A O 1
ATOM 1299 N N . TYR A 1 168 ? 6.554 4.372 -14.080 1.00 97.25 168 TYR A N 1
ATOM 1300 C CA . TYR A 1 168 ? 6.940 3.735 -15.341 1.00 97.25 168 TYR A CA 1
ATOM 1301 C C . TYR A 1 168 ? 7.532 4.734 -16.334 1.00 97.25 168 TYR A C 1
ATOM 1303 O O . TYR A 1 168 ? 8.506 4.398 -17.003 1.00 97.25 168 TYR A O 1
ATOM 1311 N N . GLN A 1 169 ? 6.993 5.951 -16.414 1.00 96.56 169 GLN A N 1
ATOM 1312 C CA . GLN A 1 169 ? 7.549 7.019 -17.246 1.00 96.56 169 GLN A CA 1
ATOM 1313 C C . GLN A 1 169 ? 8.980 7.364 -16.817 1.00 96.56 169 GLN A C 1
ATOM 1315 O O . GLN A 1 169 ? 9.877 7.296 -17.652 1.00 96.56 169 GLN A O 1
ATOM 1320 N N . ALA A 1 170 ? 9.218 7.581 -15.520 1.00 97.56 170 ALA A N 1
ATOM 1321 C CA . ALA A 1 170 ? 10.560 7.845 -14.996 1.00 97.56 170 ALA A CA 1
ATOM 1322 C C . ALA A 1 170 ? 11.549 6.696 -15.290 1.00 97.56 170 ALA A C 1
ATOM 1324 O O . ALA A 1 170 ? 12.684 6.927 -15.704 1.00 97.56 170 ALA A O 1
ATOM 1325 N N . MET A 1 171 ? 11.113 5.438 -15.141 1.00 98.00 171 MET A N 1
ATOM 1326 C CA . MET A 1 171 ? 11.944 4.271 -15.475 1.00 98.00 171 MET A CA 1
ATOM 1327 C C . MET A 1 171 ? 12.244 4.183 -16.977 1.00 98.00 171 MET A C 1
ATOM 1329 O O . MET A 1 171 ? 13.360 3.849 -17.367 1.00 98.00 171 MET A O 1
ATOM 1333 N N . ARG A 1 172 ? 11.272 4.517 -17.835 1.00 97.06 172 ARG A N 1
ATOM 1334 C CA . ARG A 1 172 ? 11.472 4.573 -19.288 1.00 97.06 172 ARG A CA 1
ATOM 1335 C C . ARG A 1 172 ? 12.480 5.653 -19.668 1.00 97.06 172 ARG A C 1
ATOM 1337 O O . ARG A 1 172 ? 13.359 5.369 -20.474 1.00 97.06 172 ARG A O 1
ATOM 1344 N N . GLU A 1 173 ? 12.346 6.855 -19.117 1.00 97.69 173 GLU A N 1
ATOM 1345 C CA . GLU A 1 173 ? 13.272 7.969 -19.355 1.00 97.69 173 GLU A CA 1
ATOM 1346 C C . GLU A 1 173 ? 14.691 7.585 -18.939 1.00 97.69 173 GLU A C 1
ATOM 1348 O O . GLU A 1 173 ? 15.625 7.725 -19.724 1.00 97.69 173 GLU A O 1
ATOM 1353 N N . ARG A 1 174 ? 14.849 6.979 -17.760 1.00 97.88 174 ARG A N 1
ATOM 1354 C CA . ARG A 1 174 ? 16.146 6.465 -17.316 1.00 97.88 174 ARG A CA 1
ATOM 1355 C C . ARG A 1 174 ? 16.731 5.432 -18.277 1.00 97.88 174 ARG A C 1
ATOM 1357 O O . ARG A 1 174 ? 17.903 5.528 -18.628 1.00 97.88 174 ARG A O 1
ATOM 1364 N N . LEU A 1 175 ? 15.930 4.465 -18.723 1.00 98.00 175 LEU A N 1
ATOM 1365 C CA . LEU A 1 175 ? 16.384 3.441 -19.665 1.00 98.00 175 LEU A CA 1
ATOM 1366 C C . LEU A 1 175 ? 16.776 4.047 -21.023 1.00 98.00 175 LEU A C 1
ATOM 1368 O O . LEU A 1 175 ? 17.725 3.581 -21.648 1.00 98.00 175 LEU A O 1
ATOM 1372 N N . GLN A 1 176 ? 16.075 5.095 -21.472 1.00 97.50 176 GLN A N 1
ATOM 1373 C CA . GLN A 1 176 ? 16.425 5.847 -22.681 1.00 97.50 176 GLN A CA 1
ATOM 1374 C C . GLN A 1 176 ? 17.760 6.581 -22.526 1.00 97.50 176 GLN A C 1
ATOM 1376 O O . GLN A 1 176 ? 18.582 6.528 -23.441 1.00 97.50 176 GLN A O 1
ATOM 1381 N N . THR A 1 177 ? 17.983 7.211 -21.370 1.00 97.44 177 THR A N 1
ATOM 1382 C CA . THR A 1 177 ? 19.234 7.902 -21.031 1.00 97.44 177 THR A CA 1
ATOM 1383 C C . THR A 1 177 ? 20.411 6.929 -20.972 1.00 97.44 177 THR A C 1
ATOM 1385 O O . THR A 1 177 ? 21.393 7.139 -21.675 1.00 97.44 177 THR A O 1
ATOM 1388 N N . SER A 1 178 ? 20.289 5.831 -20.217 1.00 96.81 178 SER A N 1
ATOM 1389 C CA . SER A 1 178 ? 21.328 4.792 -20.089 1.00 96.81 178 SER A CA 1
ATOM 1390 C C . SER A 1 178 ? 21.678 4.158 -21.442 1.00 96.81 178 SER A C 1
ATOM 1392 O O . SER A 1 178 ? 22.843 3.980 -21.788 1.00 96.81 178 SER A O 1
ATOM 1394 N N . ALA A 1 179 ? 20.675 3.886 -22.282 1.00 96.25 179 ALA A N 1
ATOM 1395 C CA . ALA A 1 179 ? 20.913 3.279 -23.587 1.00 96.25 179 ALA A CA 1
ATOM 1396 C C . ALA A 1 179 ? 21.346 4.263 -24.690 1.00 96.25 179 ALA A C 1
ATOM 1398 O O . ALA A 1 179 ? 21.666 3.815 -25.796 1.00 96.25 179 ALA A O 1
ATOM 1399 N N . GLY A 1 180 ? 21.282 5.577 -24.442 1.00 96.00 180 GLY A N 1
ATOM 1400 C CA . GLY A 1 180 ? 21.519 6.620 -25.445 1.00 96.00 180 GLY A CA 1
ATOM 1401 C C . GLY A 1 180 ? 20.584 6.537 -26.662 1.00 96.00 180 GLY A C 1
ATOM 1402 O O . GLY A 1 180 ? 20.954 6.957 -27.757 1.00 96.00 180 GLY A O 1
ATOM 1403 N N . GLN A 1 181 ? 19.402 5.924 -26.517 1.00 93.38 181 GLN A N 1
ATOM 1404 C CA . GLN A 1 181 ? 18.482 5.633 -27.623 1.00 93.38 181 GLN A CA 1
ATOM 1405 C C . GLN A 1 181 ? 17.019 5.767 -27.194 1.00 93.38 181 GLN A C 1
ATOM 1407 O O . GLN A 1 181 ? 16.609 5.318 -26.123 1.00 93.38 181 GLN A O 1
ATOM 1412 N N . THR A 1 182 ? 16.184 6.318 -28.077 1.00 93.81 182 THR A N 1
ATOM 1413 C CA . THR A 1 182 ? 14.743 6.415 -27.831 1.00 93.81 182 THR A CA 1
ATOM 1414 C C . THR A 1 182 ? 14.073 5.044 -27.919 1.00 93.81 182 THR A C 1
ATOM 1416 O O . THR A 1 182 ? 13.974 4.435 -28.983 1.00 93.81 182 THR A O 1
ATOM 1419 N N . ILE A 1 183 ? 13.527 4.585 -26.795 1.00 92.56 183 ILE A N 1
ATOM 1420 C CA . ILE A 1 183 ? 12.688 3.387 -26.727 1.00 92.56 183 ILE A CA 1
ATOM 1421 C C . ILE A 1 183 ? 11.358 3.635 -27.436 1.00 92.56 183 ILE A C 1
ATOM 1423 O O . ILE A 1 183 ? 10.573 4.501 -27.026 1.00 92.56 183 ILE A O 1
ATOM 1427 N N . ASN A 1 184 ? 11.097 2.835 -28.465 1.00 90.69 184 ASN A N 1
ATOM 1428 C CA . ASN A 1 184 ? 9.843 2.792 -29.205 1.00 90.69 184 ASN A CA 1
ATOM 1429 C C . ASN A 1 184 ? 9.352 1.338 -29.352 1.00 90.69 184 ASN A C 1
ATOM 1431 O O . ASN A 1 184 ? 10.073 0.387 -29.053 1.00 90.69 184 ASN A O 1
ATOM 1435 N N . ALA A 1 185 ? 8.126 1.157 -29.845 1.00 88.44 185 ALA A N 1
ATOM 1436 C CA . ALA A 1 185 ? 7.504 -0.163 -29.982 1.00 88.44 185 ALA A CA 1
ATOM 1437 C C . ALA A 1 185 ? 8.203 -1.103 -30.991 1.00 88.44 185 ALA A C 1
ATOM 1439 O O . ALA A 1 185 ? 7.883 -2.285 -31.041 1.00 88.44 185 ALA A O 1
ATOM 1440 N N . ARG A 1 186 ? 9.149 -0.611 -31.803 1.00 91.44 186 ARG A N 1
ATOM 1441 C CA . ARG A 1 186 ? 9.862 -1.404 -32.822 1.00 91.44 186 ARG A CA 1
ATOM 1442 C C . ARG A 1 186 ? 11.188 -1.979 -32.325 1.00 91.44 186 ARG A C 1
ATOM 1444 O O . ARG A 1 186 ? 11.867 -2.668 -33.082 1.00 91.44 186 ARG A O 1
ATOM 1451 N N . VAL A 1 187 ? 11.577 -1.710 -31.077 1.00 94.94 187 VAL A N 1
ATOM 1452 C CA . VAL A 1 187 ? 12.807 -2.274 -30.507 1.00 94.94 187 VAL A CA 1
ATOM 1453 C C . VAL A 1 187 ? 12.686 -3.800 -30.455 1.00 94.94 187 VAL A C 1
ATOM 1455 O O . VAL A 1 187 ? 11.706 -4.351 -29.941 1.00 94.94 187 VAL A O 1
ATOM 1458 N N . SER A 1 188 ? 13.687 -4.488 -31.010 1.00 95.44 188 SER A N 1
ATOM 1459 C CA . SER A 1 188 ? 13.735 -5.949 -31.002 1.00 95.44 188 SER A CA 1
ATOM 1460 C C . SER A 1 188 ? 13.924 -6.476 -29.579 1.00 95.44 188 SER A C 1
ATOM 1462 O O . SER A 1 188 ? 14.594 -5.849 -28.757 1.00 95.44 188 SER A O 1
ATOM 1464 N N . ALA A 1 189 ? 13.376 -7.658 -29.291 1.00 95.94 189 ALA A N 1
ATOM 1465 C CA . ALA A 1 189 ? 13.470 -8.255 -27.960 1.00 95.94 189 ALA A CA 1
ATOM 1466 C C . ALA A 1 189 ? 14.922 -8.411 -27.487 1.00 95.94 189 ALA A C 1
ATOM 1468 O O . ALA A 1 189 ? 15.247 -7.996 -26.382 1.00 95.94 189 ALA A O 1
ATOM 1469 N N . LYS A 1 190 ? 15.816 -8.890 -28.364 1.00 96.38 190 LYS A N 1
ATOM 1470 C CA . LYS A 1 190 ? 17.256 -9.010 -28.083 1.00 96.38 190 LYS A CA 1
ATOM 1471 C C . LYS A 1 190 ? 17.889 -7.667 -27.707 1.00 96.38 190 LYS A C 1
ATOM 1473 O O . LYS A 1 190 ? 18.694 -7.607 -26.784 1.00 96.38 190 LYS A O 1
ATOM 1478 N N . ARG A 1 191 ? 17.540 -6.590 -28.420 1.00 96.50 191 ARG A N 1
ATOM 1479 C CA . ARG A 1 191 ? 18.086 -5.258 -28.136 1.00 96.50 191 ARG A CA 1
ATOM 1480 C C . ARG A 1 191 ? 17.553 -4.715 -26.813 1.00 96.50 191 ARG A C 1
ATOM 1482 O O . ARG A 1 191 ? 18.351 -4.213 -26.029 1.00 96.50 191 ARG A O 1
ATOM 1489 N N . MET A 1 192 ? 16.252 -4.861 -26.552 1.00 97.25 192 MET A N 1
ATOM 1490 C CA . MET A 1 192 ? 15.657 -4.459 -25.275 1.00 97.25 192 MET A CA 1
ATOM 1491 C C . MET A 1 192 ? 16.273 -5.224 -24.100 1.00 97.25 192 MET A C 1
ATOM 1493 O O . MET A 1 192 ? 16.592 -4.618 -23.086 1.00 97.25 192 MET A O 1
ATOM 1497 N N . ASP A 1 193 ? 16.479 -6.534 -24.246 1.00 97.62 193 ASP A N 1
ATOM 1498 C CA . ASP A 1 193 ? 17.072 -7.383 -23.209 1.00 97.62 193 ASP A CA 1
ATOM 1499 C C . ASP A 1 193 ? 18.489 -6.927 -22.832 1.00 97.62 193 ASP A C 1
ATOM 1501 O O . ASP A 1 193 ? 18.829 -6.845 -21.653 1.00 97.62 193 ASP A O 1
ATOM 1505 N N . GLN A 1 194 ? 19.294 -6.545 -23.830 1.00 97.88 194 GLN A N 1
ATOM 1506 C CA . GLN A 1 194 ? 20.625 -5.983 -23.598 1.00 97.88 194 GLN A CA 1
ATOM 1507 C C . GLN A 1 194 ? 20.567 -4.612 -22.909 1.00 97.88 194 GLN A C 1
ATOM 1509 O O . GLN A 1 194 ? 21.316 -4.378 -21.964 1.00 97.88 194 GLN A O 1
ATOM 1514 N N . MET A 1 195 ? 19.689 -3.710 -23.369 1.00 97.81 195 MET A N 1
ATOM 1515 C CA . MET A 1 195 ? 19.514 -2.382 -22.761 1.00 97.81 195 MET A CA 1
ATOM 1516 C C . MET A 1 195 ? 19.091 -2.507 -21.295 1.00 97.81 195 MET A C 1
ATOM 1518 O O . MET A 1 195 ? 19.654 -1.843 -20.430 1.00 97.81 195 MET A O 1
ATOM 1522 N N . LEU A 1 196 ? 18.136 -3.397 -21.013 1.00 98.00 196 LEU A N 1
ATOM 1523 C CA . LEU A 1 196 ? 17.676 -3.675 -19.661 1.00 98.00 196 LEU A CA 1
ATOM 1524 C C . LEU A 1 196 ? 18.784 -4.257 -18.795 1.00 98.00 196 LEU A C 1
ATOM 1526 O O . LEU A 1 196 ? 18.969 -3.759 -17.694 1.00 98.00 196 LEU A O 1
ATOM 1530 N N . CYS A 1 197 ? 19.536 -5.266 -19.247 1.00 98.31 197 CYS A N 1
ATOM 1531 C CA . CYS A 1 197 ? 20.587 -5.816 -18.388 1.00 98.31 197 CYS A CA 1
ATOM 1532 C C . CYS A 1 197 ? 21.701 -4.791 -18.100 1.00 98.31 197 CYS A C 1
ATOM 1534 O O . CYS A 1 197 ? 22.142 -4.715 -16.956 1.00 98.31 197 CYS A O 1
ATOM 1536 N N . ASN A 1 198 ? 22.097 -3.958 -19.071 1.00 98.12 198 ASN A N 1
ATOM 1537 C CA . ASN A 1 198 ? 23.065 -2.880 -18.826 1.00 98.12 198 ASN A CA 1
ATOM 1538 C C . ASN A 1 198 ? 22.540 -1.886 -17.780 1.00 98.12 198 ASN A C 1
ATOM 1540 O O . ASN A 1 198 ? 23.211 -1.625 -16.787 1.00 98.12 198 ASN A O 1
ATOM 1544 N N . CYS A 1 199 ? 21.308 -1.405 -17.956 1.00 98.38 199 CYS A N 1
ATOM 1545 C CA . CYS A 1 199 ? 20.700 -0.458 -17.026 1.00 98.38 199 CYS A CA 1
ATOM 1546 C C . CYS A 1 199 ? 20.489 -1.074 -15.632 1.00 98.38 199 CYS A C 1
ATOM 1548 O O . CYS A 1 199 ? 20.720 -0.419 -14.623 1.00 98.38 199 CYS A O 1
ATOM 1550 N N . LEU A 1 200 ? 20.119 -2.356 -15.547 1.00 98.44 200 LEU A N 1
ATOM 1551 C CA . LEU A 1 200 ? 20.034 -3.078 -14.276 1.00 98.44 200 LEU A CA 1
ATOM 1552 C C . LEU A 1 200 ? 21.404 -3.201 -13.598 1.00 98.44 200 LEU A C 1
ATOM 1554 O O . LEU A 1 200 ? 21.487 -3.090 -12.381 1.00 98.44 200 LEU A O 1
ATOM 1558 N N . HIS A 1 201 ? 22.475 -3.418 -14.359 1.00 98.44 201 HIS A N 1
ATOM 1559 C CA . HIS A 1 201 ? 23.825 -3.450 -13.804 1.00 98.44 201 HIS A CA 1
ATOM 1560 C C . HIS A 1 201 ? 24.219 -2.087 -13.216 1.00 98.44 201 HIS A C 1
ATOM 1562 O O . HIS A 1 201 ? 24.709 -2.031 -12.094 1.00 98.44 201 HIS A O 1
ATOM 1568 N N . GLU A 1 202 ? 23.936 -0.994 -13.928 1.00 98.38 202 GLU A N 1
ATOM 1569 C CA . GLU A 1 202 ? 24.147 0.375 -13.434 1.00 98.38 202 GLU A CA 1
ATOM 1570 C C . GLU A 1 202 ? 23.343 0.641 -12.153 1.00 98.38 202 GLU A C 1
ATOM 1572 O O . GLU A 1 202 ? 23.923 1.010 -11.136 1.00 98.38 202 GLU A O 1
ATOM 1577 N N . MET A 1 203 ? 22.035 0.350 -12.153 1.00 98.25 203 MET A N 1
ATOM 1578 C CA . MET A 1 203 ? 21.176 0.510 -10.970 1.00 98.25 203 MET A CA 1
ATOM 1579 C C . MET A 1 203 ? 21.685 -0.302 -9.764 1.00 98.25 203 MET A C 1
ATOM 1581 O O . MET A 1 203 ? 21.558 0.143 -8.625 1.00 98.25 203 MET A O 1
ATOM 1585 N N . PHE A 1 204 ? 22.250 -1.492 -9.997 1.00 98.06 204 PHE A N 1
ATOM 1586 C CA . PHE A 1 204 ? 22.839 -2.314 -8.939 1.00 98.06 204 PHE A CA 1
ATOM 1587 C C . PHE A 1 204 ? 24.101 -1.666 -8.362 1.00 98.06 204 PHE A C 1
ATOM 1589 O O . PHE A 1 204 ? 24.241 -1.582 -7.145 1.00 98.06 204 PHE A O 1
ATOM 1596 N N . LEU A 1 205 ? 25.001 -1.175 -9.220 1.00 98.06 205 LEU A N 1
ATOM 1597 C CA . LEU A 1 205 ? 26.231 -0.499 -8.794 1.00 98.06 205 LEU A CA 1
ATOM 1598 C C . LEU A 1 205 ? 25.961 0.827 -8.068 1.00 98.06 205 LEU A C 1
ATOM 1600 O O . LEU A 1 205 ? 26.726 1.206 -7.187 1.00 98.06 205 LEU A O 1
ATOM 1604 N N . GLU A 1 206 ? 24.862 1.504 -8.396 1.00 98.00 206 GLU A N 1
ATOM 1605 C CA . GLU A 1 206 ? 24.379 2.694 -7.684 1.00 98.00 206 GLU A CA 1
ATOM 1606 C C . GLU A 1 206 ? 23.758 2.379 -6.307 1.00 98.00 206 GLU A C 1
ATOM 1608 O O . GLU A 1 206 ? 23.443 3.295 -5.547 1.00 98.00 206 GLU A O 1
ATOM 1613 N N . GLY A 1 207 ? 23.582 1.098 -5.963 1.00 97.00 207 GLY A N 1
ATOM 1614 C CA . GLY A 1 207 ? 23.008 0.673 -4.686 1.00 97.00 207 GLY A CA 1
ATOM 1615 C C . GLY A 1 207 ? 21.484 0.794 -4.618 1.00 97.00 207 GLY A C 1
ATOM 1616 O O . GLY A 1 207 ? 20.923 0.938 -3.530 1.00 97.00 207 GLY A O 1
ATOM 1617 N N . GLU A 1 208 ? 20.785 0.760 -5.756 1.00 97.12 208 GLU A N 1
ATOM 1618 C CA . GLU A 1 208 ? 19.325 0.759 -5.736 1.00 97.12 208 GLU A CA 1
ATOM 1619 C C . GLU A 1 208 ? 18.744 -0.540 -5.174 1.00 97.12 208 GLU A C 1
ATOM 1621 O O . GLU A 1 208 ? 19.326 -1.616 -5.257 1.00 97.12 208 GLU A O 1
ATOM 1626 N N . GLY A 1 209 ? 17.526 -0.463 -4.637 1.00 95.00 209 GLY A N 1
ATOM 1627 C CA . GLY A 1 209 ? 16.827 -1.653 -4.166 1.00 95.00 209 GLY A CA 1
ATOM 1628 C C . GLY A 1 209 ? 16.287 -2.510 -5.314 1.00 95.00 209 GLY A C 1
ATOM 1629 O O . GLY A 1 209 ? 15.775 -1.997 -6.312 1.00 95.00 209 GLY A O 1
ATOM 1630 N N . PHE A 1 210 ? 16.245 -3.829 -5.107 1.00 96.19 210 PHE A N 1
ATOM 1631 C CA . PHE A 1 210 ? 15.672 -4.798 -6.054 1.00 96.19 210 PHE A CA 1
ATOM 1632 C C . PHE A 1 210 ? 14.245 -4.448 -6.545 1.00 96.19 210 PHE A C 1
ATOM 1634 O O . PHE A 1 210 ? 13.859 -4.766 -7.670 1.00 96.19 210 PHE A O 1
ATOM 1641 N N . SER A 1 211 ? 13.445 -3.757 -5.726 1.00 95.00 211 SER A N 1
ATOM 1642 C CA . SER A 1 211 ? 12.110 -3.277 -6.118 1.00 95.00 211 SER A CA 1
ATOM 1643 C C . SER A 1 211 ? 12.163 -2.312 -7.314 1.00 95.00 211 SER A C 1
ATOM 1645 O O . SER A 1 211 ? 11.368 -2.453 -8.245 1.00 95.00 211 SER A O 1
ATOM 1647 N N . SER A 1 212 ? 13.127 -1.383 -7.352 1.00 96.62 212 SER A N 1
ATOM 1648 C CA . SER A 1 212 ? 13.317 -0.452 -8.477 1.00 96.62 212 SER A CA 1
ATOM 1649 C C . SER A 1 212 ? 13.616 -1.199 -9.776 1.00 96.62 212 SER A C 1
ATOM 1651 O O . SER A 1 212 ? 13.000 -0.918 -10.805 1.00 96.62 212 SER A O 1
ATOM 1653 N N . ALA A 1 213 ? 14.469 -2.224 -9.716 1.00 97.56 213 ALA A N 1
ATOM 1654 C CA . ALA A 1 213 ? 14.766 -3.102 -10.846 1.00 97.56 213 ALA A CA 1
ATOM 1655 C C . ALA A 1 213 ? 13.511 -3.808 -11.396 1.00 97.56 213 ALA A C 1
ATOM 1657 O O . ALA A 1 213 ? 13.321 -3.916 -12.609 1.00 97.56 213 ALA A O 1
ATOM 1658 N N . GLN A 1 214 ? 12.596 -4.248 -10.524 1.00 96.81 214 GLN A N 1
ATOM 1659 C CA . GLN A 1 214 ? 11.318 -4.819 -10.963 1.00 96.81 214 GLN A CA 1
ATOM 1660 C C . GLN A 1 214 ? 10.429 -3.781 -11.658 1.00 96.81 214 GLN A C 1
ATOM 1662 O O . GLN A 1 214 ? 9.800 -4.103 -12.668 1.00 96.81 214 GLN A O 1
ATOM 1667 N N . TYR A 1 215 ? 10.393 -2.542 -11.154 1.00 97.44 215 TYR A N 1
ATOM 1668 C CA . TYR A 1 215 ? 9.678 -1.442 -11.807 1.00 97.44 215 TYR A CA 1
ATOM 1669 C C . TYR A 1 215 ? 10.277 -1.096 -13.172 1.00 97.44 215 TYR A C 1
ATOM 1671 O O . TYR A 1 215 ? 9.508 -0.845 -14.096 1.00 97.44 215 TYR A O 1
ATOM 1679 N N . MET A 1 216 ? 11.603 -1.151 -13.328 1.00 98.25 216 MET A N 1
ATOM 1680 C CA . MET A 1 216 ? 12.285 -0.953 -14.611 1.00 98.25 216 MET A CA 1
ATOM 1681 C C . MET A 1 216 ? 11.809 -1.962 -15.666 1.00 98.25 216 MET A C 1
ATOM 1683 O O . MET A 1 216 ? 11.350 -1.587 -16.747 1.00 98.25 216 MET A O 1
ATOM 1687 N N . VAL A 1 217 ? 11.821 -3.255 -15.329 1.00 97.56 217 VAL A N 1
ATOM 1688 C CA . VAL A 1 217 ? 11.361 -4.311 -16.246 1.00 97.56 217 VAL A CA 1
ATOM 1689 C C . VAL A 1 217 ? 9.858 -4.208 -16.514 1.00 97.56 217 VAL A C 1
ATOM 1691 O O . VAL A 1 217 ? 9.417 -4.369 -17.653 1.00 97.56 217 VAL A O 1
ATOM 1694 N N . ALA A 1 218 ? 9.056 -3.908 -15.490 1.00 96.75 218 ALA A N 1
ATOM 1695 C CA . ALA A 1 218 ? 7.618 -3.725 -15.652 1.00 96.75 218 ALA A CA 1
ATOM 1696 C C . ALA A 1 218 ? 7.288 -2.530 -16.563 1.00 96.75 218 ALA A C 1
ATOM 1698 O O . ALA A 1 218 ? 6.417 -2.657 -17.421 1.00 96.75 218 ALA A O 1
ATOM 1699 N N . ALA A 1 219 ? 8.020 -1.420 -16.437 1.00 96.88 219 ALA A N 1
ATOM 1700 C CA . ALA A 1 219 ? 7.892 -0.256 -17.307 1.00 96.88 219 ALA A CA 1
ATOM 1701 C C . ALA A 1 219 ? 8.233 -0.603 -18.762 1.00 96.88 219 ALA A C 1
ATOM 1703 O O . ALA A 1 219 ? 7.458 -0.295 -19.667 1.00 96.88 219 ALA A O 1
ATOM 1704 N N . ALA A 1 220 ? 9.340 -1.314 -19.001 1.00 96.62 220 ALA A N 1
ATOM 1705 C CA . ALA A 1 220 ? 9.710 -1.752 -20.346 1.00 96.62 220 ALA A CA 1
ATOM 1706 C C . ALA A 1 220 ? 8.627 -2.642 -20.978 1.00 96.62 220 ALA A C 1
ATOM 1708 O O . ALA A 1 220 ? 8.233 -2.413 -22.119 1.00 96.62 220 ALA A O 1
ATOM 1709 N N . LEU A 1 221 ? 8.081 -3.606 -20.229 1.00 95.56 221 LEU A N 1
ATOM 1710 C CA . LEU A 1 221 ? 6.987 -4.466 -20.698 1.00 95.56 221 LEU A CA 1
ATOM 1711 C C . LEU A 1 221 ? 5.666 -3.714 -20.896 1.00 95.56 221 LEU A C 1
ATOM 1713 O O . LEU A 1 221 ? 4.872 -4.100 -21.751 1.00 95.56 221 LEU A O 1
ATOM 1717 N N . PHE A 1 222 ? 5.417 -2.666 -20.111 1.00 95.31 222 PHE A N 1
ATOM 1718 C CA . PHE A 1 222 ? 4.243 -1.811 -20.255 1.00 95.31 222 PHE A CA 1
ATOM 1719 C C . PHE A 1 222 ? 4.290 -1.020 -21.571 1.00 95.31 222 PHE A C 1
ATOM 1721 O O . PHE A 1 222 ? 3.3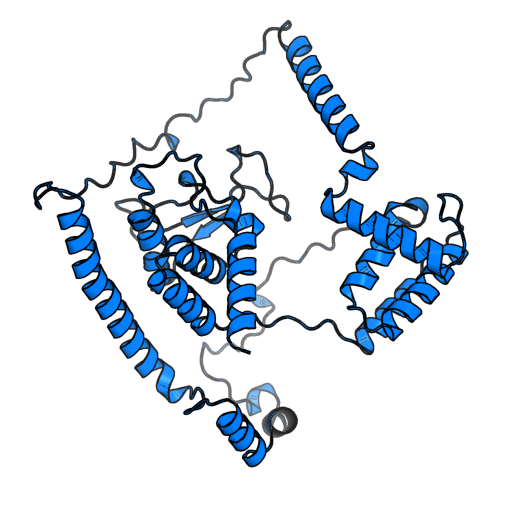16 -1.021 -22.319 1.00 95.31 222 PHE A O 1
ATOM 1728 N N . PHE A 1 223 ? 5.433 -0.406 -21.898 1.00 95.12 223 PHE A N 1
ATOM 1729 C CA . PHE A 1 223 ? 5.597 0.363 -23.141 1.00 95.12 223 PHE A CA 1
ATOM 1730 C C . PHE A 1 223 ? 5.882 -0.500 -24.378 1.00 95.12 223 PHE A C 1
ATOM 1732 O O . PHE A 1 223 ? 5.655 -0.051 -25.501 1.00 95.12 223 PHE A O 1
ATOM 1739 N N . CYS A 1 224 ? 6.378 -1.724 -24.193 1.00 95.19 224 CYS A N 1
ATOM 1740 C CA . CYS A 1 224 ? 6.680 -2.685 -25.255 1.00 95.19 224 CYS A CA 1
ATOM 1741 C C . CYS A 1 224 ? 5.947 -4.018 -24.999 1.00 95.19 224 CYS A C 1
ATOM 1743 O O . CYS A 1 224 ? 6.586 -5.034 -24.701 1.00 95.19 224 CYS A O 1
ATOM 1745 N N . PRO A 1 225 ? 4.603 -4.047 -25.101 1.00 94.19 225 PRO A N 1
ATOM 1746 C CA . PRO A 1 225 ? 3.806 -5.223 -24.750 1.00 94.19 225 PRO A CA 1
ATOM 1747 C C . PRO A 1 225 ? 4.085 -6.441 -25.641 1.00 94.19 225 PRO A C 1
ATOM 1749 O O . PRO A 1 225 ? 3.884 -7.568 -25.195 1.00 94.19 225 PRO A O 1
ATOM 1752 N N . HIS A 1 226 ? 4.614 -6.254 -26.857 1.00 92.06 226 HIS A N 1
ATOM 1753 C CA . HIS A 1 226 ? 5.035 -7.345 -27.751 1.00 92.06 226 HIS A CA 1
ATOM 1754 C C . HIS A 1 226 ? 6.161 -8.211 -27.168 1.00 92.06 226 HIS A C 1
ATOM 1756 O O . HIS A 1 226 ? 6.366 -9.337 -27.614 1.00 92.06 226 HIS A O 1
ATOM 1762 N N . LEU A 1 227 ? 6.879 -7.714 -26.157 1.00 94.06 227 LEU A N 1
ATOM 1763 C CA . LEU A 1 227 ? 7.917 -8.460 -25.440 1.00 94.06 227 LEU A CA 1
ATOM 1764 C C . LEU A 1 227 ? 7.341 -9.450 -24.415 1.00 94.06 227 LEU A C 1
ATOM 1766 O O . LEU A 1 227 ? 8.044 -10.355 -23.949 1.00 94.06 227 LEU A O 1
ATOM 1770 N N . ARG A 1 228 ? 6.055 -9.305 -24.067 1.00 91.19 228 ARG A N 1
ATOM 1771 C CA . ARG A 1 228 ? 5.319 -10.240 -23.216 1.00 91.19 228 ARG A CA 1
ATOM 1772 C C . ARG A 1 228 ? 4.793 -11.382 -24.091 1.00 91.19 228 ARG A C 1
ATOM 1774 O O . ARG A 1 228 ? 3.698 -11.293 -24.635 1.00 91.19 228 ARG A O 1
ATOM 1781 N N . SER A 1 229 ? 5.554 -12.471 -24.225 1.00 84.88 229 SER A N 1
ATOM 1782 C CA . SER A 1 229 ? 5.018 -13.680 -24.863 1.00 84.88 229 SER A CA 1
ATOM 1783 C C . SER A 1 229 ? 4.133 -14.465 -23.876 1.00 84.88 229 SER A C 1
ATOM 1785 O O . SER A 1 229 ? 4.478 -14.571 -22.695 1.00 84.88 229 SER A O 1
ATOM 1787 N N . PRO A 1 230 ? 2.999 -15.041 -24.331 1.00 77.31 230 PRO A N 1
ATOM 1788 C CA . PRO A 1 230 ? 2.091 -15.822 -23.483 1.00 77.31 230 PRO A CA 1
ATOM 1789 C C . PRO A 1 230 ? 2.740 -17.034 -22.805 1.00 77.31 230 PRO A C 1
ATOM 1791 O O . PRO A 1 230 ? 2.232 -17.517 -21.795 1.00 77.31 230 PRO A O 1
ATOM 1794 N N . ARG A 1 231 ? 3.835 -17.553 -23.378 1.00 74.75 231 ARG A N 1
ATOM 1795 C CA . ARG A 1 231 ? 4.523 -18.755 -22.885 1.00 74.75 231 ARG A CA 1
ATOM 1796 C C . ARG A 1 231 ? 5.822 -18.437 -22.149 1.00 74.75 231 ARG A C 1
ATOM 1798 O O . ARG A 1 231 ? 6.217 -19.213 -21.286 1.00 74.75 231 ARG A O 1
ATOM 1805 N N . GLN A 1 232 ? 6.480 -17.319 -22.461 1.00 75.44 232 GLN A N 1
ATOM 1806 C CA . GLN A 1 232 ? 7.774 -16.971 -21.872 1.00 75.44 232 GLN A CA 1
ATOM 1807 C C . GLN A 1 232 ? 8.090 -15.483 -22.053 1.00 75.44 232 GLN A C 1
ATOM 1809 O O . GLN A 1 232 ? 7.746 -14.889 -23.067 1.00 75.44 232 GLN A O 1
ATOM 1814 N N . MET A 1 233 ? 8.791 -14.865 -21.100 1.00 74.12 233 MET A N 1
ATOM 1815 C CA . MET A 1 233 ? 9.364 -13.535 -21.330 1.00 74.12 233 MET A CA 1
ATOM 1816 C C . MET A 1 233 ? 10.479 -13.622 -22.375 1.00 74.12 233 MET A C 1
ATOM 1818 O O . MET A 1 233 ? 11.418 -14.399 -22.200 1.00 74.12 233 MET A O 1
ATOM 1822 N N . MET A 1 234 ? 10.420 -12.780 -23.409 1.00 87.00 234 MET A N 1
ATOM 1823 C CA . MET A 1 234 ? 11.459 -12.674 -24.445 1.00 87.00 234 MET A CA 1
ATOM 1824 C C . MET A 1 234 ? 12.690 -11.883 -23.956 1.00 87.00 234 MET A C 1
ATOM 1826 O O . MET A 1 234 ? 13.269 -11.115 -24.715 1.00 87.00 234 MET A O 1
ATOM 1830 N N . LEU A 1 235 ? 13.047 -12.030 -22.674 1.00 95.69 235 LEU A N 1
ATOM 1831 C CA . LEU A 1 235 ? 14.093 -11.270 -21.976 1.00 95.69 235 LEU A CA 1
ATOM 1832 C C . LEU A 1 235 ? 14.937 -12.194 -21.061 1.00 95.69 235 LEU A C 1
ATOM 1834 O O . LEU A 1 235 ? 14.889 -12.063 -19.829 1.00 95.69 235 LEU A O 1
ATOM 1838 N N . PRO A 1 236 ? 15.610 -13.224 -21.616 1.00 95.81 236 PRO A N 1
ATOM 1839 C CA . PRO A 1 236 ? 16.382 -14.186 -20.829 1.00 95.81 236 PRO A CA 1
ATOM 1840 C C . PRO A 1 236 ? 17.524 -13.545 -20.030 1.00 95.81 236 PRO A C 1
ATOM 1842 O O . PRO A 1 236 ? 17.697 -13.905 -18.864 1.00 95.81 236 PRO A O 1
ATOM 1845 N N . MET A 1 237 ? 18.253 -12.581 -20.605 1.00 97.62 237 MET A N 1
ATOM 1846 C CA . MET A 1 237 ? 19.374 -11.927 -19.924 1.00 97.62 237 MET A CA 1
ATOM 1847 C C . MET A 1 237 ? 18.868 -11.100 -18.752 1.00 97.62 237 MET A C 1
ATOM 1849 O O . MET A 1 237 ? 19.317 -11.295 -17.632 1.00 97.62 237 MET A O 1
ATOM 1853 N N . THR A 1 238 ? 17.849 -10.267 -18.959 1.00 97.62 238 THR A N 1
ATOM 1854 C CA . THR A 1 238 ? 17.198 -9.484 -17.900 1.00 97.62 238 THR A CA 1
ATOM 1855 C C . THR A 1 238 ? 16.763 -10.379 -16.739 1.00 97.62 238 THR A C 1
ATOM 1857 O O . THR A 1 238 ? 16.995 -10.053 -15.575 1.00 97.62 238 THR A O 1
ATOM 1860 N N . LYS A 1 239 ? 16.168 -11.546 -17.031 1.00 96.56 239 LYS A N 1
ATOM 1861 C CA . LYS A 1 239 ? 15.770 -12.515 -15.999 1.00 96.56 239 LYS A CA 1
ATOM 1862 C C . LYS A 1 239 ? 16.979 -13.040 -15.220 1.00 96.56 239 LYS A C 1
ATOM 1864 O O . LYS A 1 239 ? 16.901 -13.133 -13.996 1.00 96.56 239 LYS A O 1
ATOM 1869 N N . GLN A 1 240 ? 18.073 -13.368 -15.904 1.00 97.81 240 GLN A N 1
ATOM 1870 C CA . GLN A 1 240 ? 19.321 -13.790 -15.270 1.00 97.81 240 GLN A CA 1
ATOM 1871 C C . GLN A 1 240 ? 19.933 -12.663 -14.423 1.00 97.81 240 GLN A C 1
ATOM 1873 O O . GLN A 1 240 ? 20.328 -12.921 -13.288 1.00 97.81 240 GLN A O 1
ATOM 1878 N N . CYS A 1 241 ? 19.931 -11.417 -14.910 1.00 98.25 241 CYS A N 1
ATOM 1879 C CA . CYS A 1 241 ? 20.441 -10.248 -14.187 1.00 98.25 241 CYS A CA 1
ATOM 1880 C C . CYS A 1 241 ? 19.618 -10.016 -12.897 1.00 98.25 241 CYS A C 1
ATOM 1882 O O . CYS A 1 241 ? 20.196 -9.881 -11.822 1.00 98.25 241 CYS A O 1
ATOM 1884 N N . LEU A 1 242 ? 18.280 -10.131 -12.938 1.00 97.75 242 LEU A N 1
ATOM 1885 C CA . LEU A 1 242 ? 17.428 -10.079 -11.733 1.00 97.75 242 LEU A CA 1
ATOM 1886 C C . LEU A 1 242 ? 17.656 -11.251 -10.761 1.00 97.75 242 LEU A C 1
ATOM 1888 O O . LEU A 1 242 ? 17.552 -11.076 -9.548 1.00 97.75 242 LEU A O 1
ATOM 1892 N N . GLN A 1 243 ? 17.927 -12.458 -11.265 1.00 97.69 243 GLN A N 1
ATOM 1893 C CA . GLN A 1 243 ? 18.270 -13.602 -10.413 1.00 97.69 243 GLN A CA 1
ATOM 1894 C C . GLN A 1 243 ? 19.620 -13.404 -9.722 1.00 97.69 243 GLN A C 1
ATOM 1896 O O . GLN A 1 243 ? 19.732 -13.707 -8.537 1.00 97.69 243 GLN A O 1
ATOM 1901 N N . GLY A 1 244 ? 20.618 -12.890 -10.446 1.00 98.19 244 GLY A N 1
ATOM 1902 C CA . GLY A 1 244 ? 21.913 -12.503 -9.891 1.00 98.19 244 GLY A CA 1
ATOM 1903 C C . GLY A 1 244 ? 21.754 -11.437 -8.813 1.00 98.19 244 GLY A C 1
ATOM 1904 O O . GLY A 1 244 ? 22.241 -11.626 -7.703 1.00 98.19 244 GLY A O 1
ATOM 1905 N N . TRP A 1 245 ? 20.961 -10.398 -9.092 1.00 98.12 245 TRP A N 1
ATOM 1906 C CA . TRP A 1 245 ? 20.645 -9.347 -8.126 1.00 98.12 245 TRP A CA 1
ATOM 1907 C C . TRP A 1 245 ? 20.071 -9.921 -6.832 1.00 98.12 245 TRP A C 1
ATOM 1909 O O . TRP A 1 245 ? 20.630 -9.680 -5.775 1.00 98.12 245 TRP A O 1
ATOM 1919 N N . ARG A 1 246 ? 19.034 -10.770 -6.890 1.00 97.38 246 ARG A N 1
ATOM 1920 C CA . ARG A 1 246 ? 18.451 -11.390 -5.681 1.00 97.38 246 ARG A CA 1
ATOM 1921 C C . ARG A 1 246 ? 19.430 -12.235 -4.869 1.00 97.38 246 ARG A C 1
ATOM 1923 O O . ARG A 1 246 ? 19.183 -12.455 -3.690 1.00 97.38 246 ARG A O 1
ATOM 1930 N N . LYS A 1 247 ? 20.464 -12.797 -5.500 1.00 97.44 247 LYS A N 1
ATOM 1931 C CA . LYS A 1 247 ? 21.484 -13.586 -4.796 1.00 97.44 247 LYS A CA 1
ATOM 1932 C C . LYS A 1 247 ? 22.497 -12.689 -4.095 1.00 97.44 247 LYS A C 1
ATOM 1934 O O . LYS A 1 247 ? 22.922 -13.025 -2.998 1.00 97.44 247 LYS A O 1
ATOM 1939 N N . LEU A 1 248 ? 22.891 -11.598 -4.747 1.00 97.25 248 LEU A N 1
ATOM 1940 C CA . LEU A 1 248 ? 23.887 -10.659 -4.230 1.00 97.25 248 LEU A CA 1
ATOM 1941 C C . LEU A 1 248 ? 23.290 -9.687 -3.204 1.00 97.25 248 LEU A C 1
ATOM 1943 O O . LEU A 1 248 ? 23.951 -9.351 -2.232 1.00 97.25 248 LEU A O 1
ATOM 1947 N N . ASP A 1 249 ? 22.042 -9.280 -3.412 1.00 96.06 249 ASP A N 1
ATOM 1948 C CA . ASP A 1 249 ? 21.274 -8.372 -2.562 1.00 96.06 249 ASP A CA 1
ATOM 1949 C C . ASP A 1 249 ? 19.849 -8.939 -2.388 1.00 96.06 249 ASP A C 1
ATOM 1951 O O . ASP A 1 249 ? 18.919 -8.603 -3.139 1.00 96.06 249 ASP A O 1
ATOM 1955 N N . PRO A 1 250 ? 19.674 -9.918 -1.478 1.00 93.06 250 PRO A N 1
ATOM 1956 C CA . PRO A 1 250 ? 18.380 -10.536 -1.249 1.00 93.06 250 PRO A CA 1
ATOM 1957 C C . PRO A 1 250 ? 17.384 -9.499 -0.718 1.00 93.06 250 PRO A C 1
ATOM 1959 O O . PRO A 1 250 ? 17.718 -8.727 0.182 1.00 93.06 250 PRO A O 1
ATOM 1962 N N . PRO A 1 251 ? 16.134 -9.484 -1.224 1.00 89.19 251 PRO A N 1
ATOM 1963 C CA . PRO A 1 251 ? 15.141 -8.531 -0.761 1.00 89.19 251 PRO A CA 1
ATOM 1964 C C . PRO A 1 251 ? 14.925 -8.709 0.740 1.00 89.19 251 PRO A C 1
ATOM 1966 O O . PRO A 1 251 ? 14.480 -9.763 1.199 1.00 89.19 251 PRO A O 1
ATOM 1969 N N . LEU A 1 252 ? 15.233 -7.660 1.498 1.00 84.44 252 LEU A N 1
ATOM 1970 C CA . LEU A 1 252 ? 15.033 -7.659 2.935 1.00 84.44 252 LEU A CA 1
ATOM 1971 C C . LEU A 1 252 ? 13.533 -7.688 3.221 1.00 84.44 252 LEU A C 1
ATOM 1973 O O . LEU A 1 252 ? 12.801 -6.739 2.916 1.00 84.44 252 LEU A O 1
ATOM 1977 N N . SER A 1 253 ? 13.069 -8.789 3.812 1.00 78.38 253 SER A N 1
ATOM 1978 C CA . SER A 1 253 ? 11.747 -8.801 4.419 1.00 78.38 253 SER A CA 1
ATOM 1979 C C . SER A 1 253 ? 11.783 -7.832 5.587 1.00 78.38 253 SER A C 1
ATOM 1981 O O . SER A 1 253 ? 12.582 -7.985 6.511 1.00 78.38 253 SER A O 1
ATOM 1983 N N . ARG A 1 254 ? 10.923 -6.817 5.550 1.00 82.44 254 ARG A N 1
ATOM 1984 C CA . ARG A 1 254 ? 10.716 -5.980 6.726 1.00 82.44 254 ARG A CA 1
ATOM 1985 C C . ARG A 1 254 ? 10.064 -6.864 7.778 1.00 82.44 254 ARG A C 1
ATOM 1987 O O . ARG A 1 254 ? 9.014 -7.447 7.511 1.00 82.44 254 ARG A O 1
ATOM 1994 N N . LEU A 1 255 ? 10.699 -6.989 8.937 1.00 82.56 255 LEU A N 1
ATOM 1995 C CA . LEU A 1 255 ? 10.023 -7.572 10.086 1.00 82.56 255 LEU A CA 1
ATOM 1996 C C . LEU A 1 255 ? 8.847 -6.653 10.445 1.00 82.56 255 LEU A C 1
ATOM 1998 O O . LEU A 1 255 ? 8.995 -5.426 10.350 1.00 82.56 255 LEU A O 1
ATOM 2002 N N . PRO A 1 256 ? 7.675 -7.209 10.796 1.00 85.69 256 PRO A N 1
ATOM 2003 C CA . PRO A 1 256 ? 6.608 -6.388 11.342 1.00 85.69 256 PRO A CA 1
ATOM 2004 C C . PRO A 1 256 ? 7.142 -5.652 12.572 1.00 85.69 256 PRO A C 1
ATOM 2006 O O . PRO A 1 256 ? 8.010 -6.160 13.287 1.00 85.69 256 PRO A O 1
ATOM 2009 N N . LEU A 1 257 ? 6.643 -4.438 12.802 1.00 89.06 257 LEU A N 1
ATOM 2010 C CA . LEU A 1 257 ? 6.957 -3.738 14.040 1.00 89.06 257 LEU A CA 1
ATOM 2011 C C . LEU A 1 257 ? 6.484 -4.603 15.216 1.00 89.06 257 LEU A C 1
ATOM 2013 O O . LEU A 1 257 ? 5.367 -5.123 15.150 1.00 89.06 257 LEU A O 1
ATOM 2017 N N . PRO A 1 258 ? 7.298 -4.761 16.276 1.00 93.25 258 PRO A N 1
ATOM 2018 C CA . PRO A 1 258 ? 6.833 -5.403 17.495 1.00 93.25 258 PRO A CA 1
ATOM 2019 C C . PRO A 1 258 ? 5.570 -4.706 18.000 1.00 93.25 258 PRO A C 1
ATOM 2021 O O . PRO A 1 258 ? 5.460 -3.475 17.930 1.00 93.25 258 PRO A O 1
ATOM 2024 N N . HIS A 1 259 ? 4.619 -5.491 18.495 1.00 91.69 259 HIS A N 1
ATOM 2025 C CA . HIS A 1 259 ? 3.326 -4.990 18.963 1.00 91.69 259 HIS A CA 1
ATOM 2026 C C . HIS A 1 259 ? 3.491 -3.908 20.036 1.00 91.69 259 HIS A C 1
ATOM 2028 O O . HIS A 1 259 ? 2.839 -2.866 19.988 1.00 91.69 259 HIS A O 1
ATOM 2034 N N . GLU A 1 260 ? 4.469 -4.086 20.920 1.00 93.81 260 GLU A N 1
ATOM 2035 C CA . GLU A 1 260 ? 4.818 -3.158 21.991 1.00 93.81 260 GLU A CA 1
ATOM 2036 C C . GLU A 1 260 ? 5.241 -1.790 21.449 1.00 93.81 260 GLU A C 1
ATOM 2038 O O . GLU A 1 260 ? 4.881 -0.753 22.008 1.00 93.81 260 GLU A O 1
ATOM 2043 N N . VAL A 1 261 ? 5.976 -1.764 20.333 1.00 93.12 261 VAL A N 1
ATOM 2044 C CA . VAL A 1 261 ? 6.405 -0.515 19.690 1.00 93.12 261 VAL A CA 1
ATOM 2045 C C . VAL A 1 261 ? 5.194 0.226 19.131 1.00 93.12 261 VAL A C 1
ATOM 2047 O O . VAL A 1 261 ? 5.075 1.437 19.326 1.00 93.12 261 VAL A O 1
ATOM 2050 N N . VAL A 1 262 ? 4.258 -0.489 18.501 1.00 93.81 262 VAL A N 1
ATOM 2051 C CA . VAL A 1 262 ? 3.006 0.106 18.009 1.00 93.81 262 VAL A CA 1
ATOM 2052 C C . VAL A 1 262 ? 2.159 0.633 19.170 1.00 93.81 262 VAL A C 1
ATOM 2054 O O . VAL A 1 262 ? 1.652 1.754 19.090 1.00 93.81 262 VAL A O 1
ATOM 2057 N N . CYS A 1 263 ? 2.066 -0.109 20.275 1.00 93.06 263 CYS A N 1
ATOM 2058 C CA . CYS A 1 263 ? 1.365 0.327 21.483 1.00 93.06 263 CYS A CA 1
ATOM 2059 C C . CYS A 1 263 ? 1.963 1.617 22.062 1.00 93.06 263 CYS A C 1
ATOM 2061 O O . CYS A 1 263 ? 1.226 2.557 22.359 1.00 93.06 263 CYS A O 1
ATOM 2063 N N . LEU A 1 264 ? 3.293 1.711 22.165 1.00 93.75 264 LEU A N 1
ATOM 2064 C CA . LEU A 1 264 ? 3.980 2.920 22.635 1.00 93.75 264 LEU A CA 1
ATOM 2065 C C . LEU A 1 264 ? 3.766 4.111 21.688 1.00 93.75 264 LEU A C 1
ATOM 2067 O O . LEU A 1 264 ? 3.546 5.236 22.142 1.00 93.75 264 LEU A O 1
ATOM 2071 N N . MET A 1 265 ? 3.777 3.880 20.373 1.00 93.19 265 MET A N 1
ATOM 2072 C CA . MET A 1 265 ? 3.475 4.909 19.369 1.00 93.19 265 MET A CA 1
ATOM 2073 C C . MET A 1 265 ? 2.030 5.414 19.478 1.00 93.19 265 MET A C 1
ATOM 2075 O O . MET A 1 265 ? 1.776 6.625 19.401 1.00 93.19 265 MET A O 1
ATOM 2079 N N . ALA A 1 266 ? 1.082 4.500 19.687 1.00 94.75 266 ALA A N 1
ATOM 2080 C CA . ALA A 1 266 ? -0.319 4.827 19.902 1.00 94.75 266 ALA A CA 1
ATOM 2081 C C . ALA A 1 266 ? -0.515 5.617 21.202 1.00 94.75 266 ALA A C 1
ATOM 2083 O O . ALA A 1 266 ? -1.142 6.679 21.188 1.00 94.75 266 ALA A O 1
ATOM 2084 N N . GLU A 1 267 ? 0.090 5.164 22.302 1.00 94.62 267 GLU A N 1
ATOM 2085 C CA . GLU A 1 267 ? 0.057 5.846 23.595 1.00 94.62 267 GLU A CA 1
ATOM 2086 C C . GLU A 1 267 ? 0.640 7.263 23.495 1.00 94.62 267 GLU A C 1
ATOM 2088 O O . GLU A 1 267 ? 0.025 8.223 23.966 1.00 94.62 267 GLU A O 1
ATOM 2093 N N . HIS A 1 268 ? 1.789 7.421 22.830 1.00 93.56 268 HIS A N 1
ATOM 2094 C CA . HIS A 1 268 ? 2.409 8.725 22.608 1.00 93.56 268 HIS A CA 1
ATOM 2095 C C . HIS A 1 268 ? 1.477 9.670 21.839 1.00 93.56 268 HIS A C 1
ATOM 2097 O O . HIS A 1 268 ? 1.299 10.827 22.230 1.00 93.56 268 HIS A O 1
ATOM 2103 N N . SER A 1 269 ? 0.833 9.176 20.780 1.00 94.56 269 SER A N 1
ATOM 2104 C CA . SER A 1 269 ? -0.108 9.967 19.978 1.00 94.56 269 SER A CA 1
ATOM 2105 C C . SER A 1 269 ? -1.322 10.395 20.804 1.00 94.56 269 SER A C 1
ATOM 2107 O O . SER A 1 269 ? -1.690 11.571 20.817 1.00 94.56 269 SER A O 1
ATOM 2109 N N . ILE A 1 270 ? -1.875 9.478 21.598 1.00 94.62 270 ILE A N 1
ATOM 2110 C CA . ILE A 1 270 ? -2.987 9.743 22.514 1.00 94.62 270 ILE A CA 1
ATOM 2111 C C . ILE A 1 270 ? -2.600 10.778 23.586 1.00 94.62 270 ILE A C 1
ATOM 2113 O O . ILE A 1 270 ? -3.382 11.692 23.849 1.00 94.62 270 ILE A O 1
ATOM 2117 N N . LYS A 1 271 ? -1.397 10.694 24.175 1.00 93.88 271 LYS A N 1
ATOM 2118 C CA . LYS A 1 271 ? -0.875 11.678 25.151 1.00 93.88 271 LYS A CA 1
ATOM 2119 C C . LYS A 1 271 ? -0.692 13.076 24.552 1.00 93.88 271 LYS A C 1
ATOM 2121 O O . LYS A 1 271 ? -0.708 14.061 25.281 1.00 93.88 271 LYS A O 1
ATOM 2126 N N . LYS A 1 272 ? -0.536 13.176 23.230 1.00 94.75 272 LYS A N 1
ATOM 2127 C CA . LYS A 1 272 ? -0.476 14.440 22.478 1.00 94.75 272 LYS A CA 1
ATOM 2128 C C . LYS A 1 272 ? -1.845 14.892 21.953 1.00 94.75 272 LYS A C 1
ATOM 2130 O O . LYS A 1 272 ? -1.896 15.703 21.033 1.00 94.75 272 LYS A O 1
ATOM 2135 N N . SER A 1 273 ? -2.937 14.358 22.504 1.00 95.81 273 SER A N 1
ATOM 2136 C CA . SER A 1 273 ? -4.318 14.631 22.082 1.00 95.81 273 SER A CA 1
ATOM 2137 C C . SER A 1 273 ? -4.620 14.251 20.625 1.00 95.81 273 SER A C 1
ATOM 2139 O O . SER A 1 273 ? -5.617 14.690 20.061 1.00 95.81 273 SER A O 1
ATOM 2141 N N . LYS A 1 274 ? -3.796 13.393 20.011 1.00 96.00 274 LYS A N 1
ATOM 2142 C CA . LYS A 1 274 ? -4.004 12.829 18.669 1.00 96.00 274 LYS A CA 1
ATOM 2143 C C . LYS A 1 274 ? -4.588 11.425 18.794 1.00 96.00 274 LYS A C 1
ATOM 2145 O O . LYS A 1 274 ? -3.975 10.433 18.406 1.00 96.00 274 LYS A O 1
ATOM 2150 N N . ILE A 1 275 ? -5.763 11.348 19.415 1.00 96.75 275 ILE A N 1
ATOM 2151 C CA . ILE A 1 275 ? -6.395 10.076 19.792 1.00 96.75 275 ILE A CA 1
ATOM 2152 C C . ILE A 1 275 ? -6.674 9.215 18.560 1.00 96.75 275 ILE A C 1
ATOM 2154 O O . ILE A 1 275 ? -6.399 8.018 18.559 1.00 96.75 275 ILE A O 1
ATOM 2158 N N . GLU A 1 276 ? -7.155 9.857 17.500 1.00 97.00 276 GLU A N 1
ATOM 2159 C CA . GLU A 1 276 ? -7.486 9.209 16.243 1.00 97.00 276 GLU A CA 1
ATOM 2160 C C . GLU A 1 276 ? -6.281 8.489 15.616 1.00 97.00 276 GLU A C 1
ATOM 2162 O O . GLU A 1 276 ? -6.395 7.334 15.222 1.00 97.00 276 GLU A O 1
ATOM 2167 N N . GLU A 1 277 ? -5.104 9.125 15.609 1.00 96.94 277 GLU A N 1
ATOM 2168 C CA . GLU A 1 277 ? -3.871 8.525 15.083 1.00 96.94 277 GLU A CA 1
ATOM 2169 C C . GLU A 1 277 ? -3.465 7.284 15.880 1.00 96.94 277 GLU A C 1
ATOM 2171 O O . GLU A 1 277 ? -3.072 6.275 15.299 1.00 96.94 277 GLU A O 1
ATOM 2176 N N . GLY A 1 278 ? -3.586 7.343 17.211 1.00 96.44 278 GLY A N 1
ATOM 2177 C CA . GLY A 1 278 ? -3.247 6.219 18.079 1.00 96.44 278 GLY A CA 1
ATOM 2178 C C . GLY A 1 278 ? -4.161 5.015 17.867 1.00 96.44 278 GLY A C 1
ATOM 2179 O O . GLY A 1 278 ? -3.673 3.901 17.692 1.00 96.44 278 GLY A O 1
ATOM 2180 N N . LEU A 1 279 ? -5.476 5.246 17.812 1.00 97.00 279 LEU A N 1
ATOM 2181 C CA . LEU A 1 279 ? -6.458 4.196 17.529 1.00 97.00 279 LEU A CA 1
ATOM 2182 C C . LEU A 1 279 ? -6.280 3.616 16.122 1.00 97.00 279 LEU A C 1
ATOM 2184 O O . LEU A 1 279 ? -6.350 2.403 15.939 1.00 97.00 279 LEU A O 1
ATOM 2188 N N . MET A 1 280 ? -6.003 4.475 15.140 1.00 96.88 280 MET A N 1
ATOM 2189 C CA . MET A 1 280 ? -5.764 4.074 13.760 1.00 96.88 280 MET A CA 1
ATOM 2190 C C . MET A 1 280 ? -4.526 3.171 13.635 1.00 96.88 280 MET A C 1
ATOM 2192 O O . MET A 1 280 ? -4.599 2.129 12.988 1.00 96.88 280 MET A O 1
ATOM 2196 N N . MET A 1 281 ? -3.402 3.522 14.275 1.00 95.81 281 MET A N 1
ATOM 2197 C CA . MET A 1 281 ? -2.192 2.684 14.276 1.00 95.81 281 MET A CA 1
ATOM 2198 C C . MET A 1 281 ? -2.427 1.327 14.942 1.00 95.81 281 MET A C 1
ATOM 2200 O O . MET A 1 281 ? -1.986 0.304 14.420 1.00 95.81 281 MET A O 1
ATOM 2204 N N . HIS A 1 282 ? -3.144 1.313 16.066 1.00 95.19 282 HIS A N 1
ATOM 2205 C CA . HIS A 1 282 ? -3.438 0.077 16.782 1.00 95.19 282 HIS A CA 1
ATOM 2206 C C . HIS A 1 282 ? -4.358 -0.840 15.964 1.00 95.19 282 HIS A C 1
ATOM 2208 O O . HIS A 1 282 ? -4.099 -2.036 15.870 1.00 95.19 282 HIS A O 1
ATOM 2214 N N . LEU A 1 283 ? -5.381 -0.284 15.302 1.00 96.69 283 LEU A N 1
ATOM 2215 C CA . LEU A 1 283 ? -6.256 -1.052 14.412 1.00 96.69 283 LEU A CA 1
ATOM 2216 C C . LEU A 1 283 ? -5.500 -1.604 13.203 1.00 96.69 283 LEU A C 1
ATOM 2218 O O . LEU A 1 283 ? -5.721 -2.749 12.821 1.00 96.69 283 LEU A O 1
ATOM 2222 N N . ALA A 1 284 ? -4.599 -0.813 12.614 1.00 96.00 284 ALA A N 1
ATOM 2223 C CA . ALA A 1 284 ? -3.787 -1.268 11.491 1.00 96.00 284 ALA A CA 1
ATOM 2224 C C . ALA A 1 284 ? -2.938 -2.494 11.849 1.00 96.00 284 ALA A C 1
ATOM 2226 O O . ALA A 1 284 ? -2.805 -3.396 11.027 1.00 96.00 284 ALA A O 1
ATOM 2227 N N . MET A 1 285 ? -2.391 -2.530 13.067 1.00 95.19 285 MET A N 1
ATOM 2228 C CA . MET A 1 285 ? -1.606 -3.660 13.559 1.00 95.19 285 MET A CA 1
ATOM 2229 C C . MET A 1 285 ? -2.483 -4.883 13.853 1.00 95.19 285 MET A C 1
ATOM 2231 O O . MET A 1 285 ? -2.193 -5.956 13.334 1.00 95.19 285 MET A O 1
ATOM 2235 N N . GLU A 1 286 ? -3.566 -4.718 14.620 1.00 95.00 286 GLU A N 1
ATOM 2236 C CA . GLU A 1 286 ? -4.445 -5.831 15.029 1.00 95.00 286 GLU A CA 1
ATOM 2237 C C . GLU A 1 286 ? -5.140 -6.510 13.846 1.00 95.00 286 GLU A C 1
ATOM 2239 O O . GLU A 1 286 ? -5.205 -7.733 13.772 1.00 95.00 286 GLU A O 1
ATOM 2244 N N . ALA A 1 287 ? -5.634 -5.722 12.891 1.00 95.75 287 ALA A N 1
ATOM 2245 C CA . ALA A 1 287 ? -6.336 -6.233 11.715 1.00 95.75 287 ALA A CA 1
ATOM 2246 C C . ALA A 1 287 ? -5.420 -6.405 10.490 1.00 95.75 287 ALA A C 1
ATOM 2248 O O . ALA A 1 287 ? -5.901 -6.681 9.392 1.00 95.75 287 ALA A O 1
ATOM 2249 N N . TYR A 1 288 ? -4.107 -6.211 10.662 1.00 94.44 288 TYR A N 1
ATOM 2250 C CA . TYR A 1 288 ? -3.090 -6.307 9.609 1.00 94.44 288 TYR A CA 1
ATOM 2251 C C . TYR A 1 288 ? -3.430 -5.504 8.337 1.00 94.44 288 TYR A C 1
ATOM 2253 O O . TYR A 1 288 ? -3.167 -5.919 7.202 1.00 94.44 288 TYR A O 1
ATOM 2261 N N . LEU A 1 289 ? -4.043 -4.335 8.529 1.00 95.00 289 LEU A N 1
ATOM 2262 C CA . LEU A 1 289 ? -4.585 -3.522 7.448 1.00 95.00 289 LEU A CA 1
ATOM 2263 C C . LEU A 1 289 ? -3.490 -2.730 6.752 1.00 95.00 289 LEU A C 1
ATOM 2265 O O . LEU A 1 289 ? -2.616 -2.116 7.371 1.00 95.00 289 LEU A O 1
ATOM 2269 N N . ARG A 1 290 ? -3.595 -2.634 5.429 1.00 93.69 290 ARG A N 1
ATOM 2270 C CA . ARG A 1 290 ? -2.775 -1.705 4.657 1.00 93.69 290 ARG A CA 1
ATOM 2271 C C . ARG A 1 290 ? -3.246 -0.269 4.905 1.00 93.69 290 ARG A C 1
ATOM 2273 O O . ARG A 1 290 ? -4.446 -0.031 5.049 1.00 93.69 290 ARG A O 1
ATOM 2280 N N . PRO A 1 291 ? -2.352 0.729 4.791 1.00 93.81 291 PRO A N 1
ATOM 2281 C CA . PRO A 1 291 ? -2.718 2.144 4.902 1.00 93.81 291 PRO A CA 1
ATOM 2282 C C . PRO A 1 291 ? -3.927 2.562 4.053 1.00 93.81 291 PRO A C 1
ATOM 2284 O O . PRO A 1 291 ? -4.802 3.300 4.499 1.00 93.81 291 PRO A O 1
ATOM 2287 N N . GLY A 1 292 ? -3.998 2.055 2.818 1.00 92.69 292 GLY A N 1
ATOM 2288 C CA . GLY A 1 292 ? -5.094 2.362 1.901 1.00 92.69 292 GLY A CA 1
ATOM 2289 C C . GLY A 1 292 ? -6.427 1.703 2.265 1.00 92.69 292 GLY A C 1
ATOM 2290 O O . GLY A 1 292 ? -7.462 2.226 1.867 1.00 92.69 292 GLY A O 1
ATOM 2291 N N . GLU A 1 293 ? -6.414 0.581 2.986 1.00 95.81 293 GLU A N 1
ATOM 2292 C CA . GLU A 1 293 ? -7.626 -0.079 3.498 1.00 95.81 293 GLU A CA 1
ATOM 2293 C C . GLU A 1 293 ? -8.148 0.694 4.710 1.00 95.81 293 GLU A C 1
ATOM 2295 O O . GLU A 1 293 ? -9.312 1.081 4.745 1.00 95.81 293 GLU A O 1
ATOM 2300 N N . LEU A 1 294 ? -7.248 1.048 5.628 1.00 96.19 294 LEU A N 1
ATOM 2301 C CA . LEU A 1 294 ? -7.539 1.812 6.838 1.00 96.19 294 LEU A CA 1
ATOM 2302 C C . LEU A 1 294 ? -8.191 3.176 6.547 1.00 96.19 294 LEU A C 1
ATOM 2304 O O . LEU A 1 294 ? -9.226 3.507 7.119 1.00 96.19 294 LEU A O 1
ATOM 2308 N N . ASN A 1 295 ? -7.648 3.922 5.577 1.00 95.88 295 ASN A N 1
ATOM 2309 C CA . ASN A 1 295 ? -8.198 5.205 5.115 1.00 95.88 295 ASN A CA 1
ATOM 2310 C C . ASN A 1 295 ? -9.605 5.081 4.486 1.00 95.88 295 ASN A C 1
ATOM 2312 O O . ASN A 1 295 ? -10.278 6.089 4.255 1.00 95.88 295 ASN A O 1
ATOM 2316 N N . LYS A 1 296 ? -10.038 3.869 4.119 1.00 95.94 296 LYS A N 1
ATOM 2317 C CA . LYS A 1 296 ? -11.325 3.631 3.458 1.00 95.94 296 LYS A CA 1
ATOM 2318 C C . LYS A 1 296 ? -12.414 3.148 4.406 1.00 95.94 296 LYS A C 1
ATOM 2320 O O . LYS A 1 296 ? -13.570 3.249 3.998 1.00 95.94 296 LYS A O 1
ATOM 2325 N N . ILE A 1 297 ? -12.079 2.708 5.618 1.00 97.56 297 ILE A N 1
ATOM 2326 C CA . ILE A 1 297 ? -13.057 2.193 6.582 1.00 97.56 297 ILE A CA 1
ATOM 2327 C C . ILE A 1 297 ? -14.107 3.259 6.881 1.00 97.56 297 ILE A C 1
ATOM 2329 O O . ILE A 1 297 ? -13.779 4.399 7.229 1.00 97.56 297 ILE A O 1
ATOM 2333 N N . ARG A 1 298 ? -15.376 2.882 6.745 1.00 97.81 298 ARG A N 1
ATOM 2334 C CA . ARG A 1 298 ? -16.532 3.712 7.069 1.00 97.81 298 ARG A CA 1
ATOM 2335 C C . ARG A 1 298 ? -17.129 3.325 8.412 1.00 97.81 298 ARG A C 1
ATOM 2337 O O . ARG A 1 298 ? -16.887 2.243 8.935 1.00 97.81 298 ARG A O 1
ATOM 2344 N N . VAL A 1 299 ? -17.929 4.218 8.975 1.00 98.31 299 VAL A N 1
ATOM 2345 C CA . VAL A 1 299 ? -18.613 3.999 10.254 1.00 98.31 299 VAL A CA 1
ATOM 2346 C C . VAL A 1 299 ? -19.447 2.715 10.223 1.00 98.31 299 VAL A C 1
ATOM 2348 O O . VAL A 1 299 ? -19.373 1.927 11.158 1.00 98.31 299 VAL A O 1
ATOM 2351 N N . GLY A 1 300 ? -20.184 2.473 9.134 1.00 97.44 300 GLY A N 1
ATOM 2352 C CA . GLY A 1 300 ? -21.015 1.276 8.968 1.00 97.44 300 GLY A CA 1
ATOM 2353 C C . GLY A 1 300 ? -20.232 -0.023 8.760 1.00 97.44 300 GLY A C 1
ATOM 2354 O O . GLY A 1 300 ? -20.813 -1.098 8.878 1.00 97.44 300 GLY A O 1
ATOM 2355 N N . ASP A 1 301 ? -18.932 0.073 8.478 1.00 98.06 301 ASP A N 1
ATOM 2356 C CA . ASP A 1 301 ? -18.061 -1.085 8.297 1.00 98.06 301 ASP A CA 1
ATOM 2357 C C . ASP A 1 301 ? -17.598 -1.658 9.654 1.00 98.06 301 ASP A C 1
ATOM 2359 O O . ASP A 1 301 ? -17.172 -2.810 9.725 1.00 98.06 301 ASP A O 1
ATOM 2363 N N . VAL A 1 302 ? -17.709 -0.883 10.744 1.00 98.12 302 VAL A N 1
ATOM 2364 C CA . VAL A 1 302 ? -17.444 -1.331 12.121 1.00 98.12 302 VAL A CA 1
ATOM 2365 C C . VAL A 1 302 ? -18.742 -1.854 12.731 1.00 98.12 302 VAL A C 1
ATOM 2367 O O . VAL A 1 302 ? -19.613 -1.085 13.142 1.00 98.12 302 VAL A O 1
ATOM 2370 N N . VAL A 1 303 ? -18.875 -3.174 12.802 1.00 97.69 303 VAL A N 1
ATOM 2371 C CA . VAL A 1 303 ? -20.111 -3.837 13.223 1.00 97.69 303 VAL A CA 1
ATOM 2372 C C . VAL A 1 303 ? -20.017 -4.222 14.705 1.00 97.69 303 VAL A C 1
ATOM 2374 O O . VAL A 1 303 ? -19.163 -5.040 15.068 1.00 97.69 303 VAL A O 1
ATOM 2377 N N . PRO A 1 304 ? -20.880 -3.656 15.573 1.00 97.44 304 PRO A N 1
ATOM 2378 C CA . PRO A 1 304 ? -20.915 -4.018 16.981 1.00 97.44 304 PRO A CA 1
ATOM 2379 C C . PRO A 1 304 ? -21.487 -5.428 17.190 1.00 97.44 304 PRO A C 1
ATOM 2381 O O . PRO A 1 304 ? -22.242 -5.924 16.347 1.00 97.44 304 PRO A O 1
ATOM 2384 N N . PRO A 1 305 ? -21.198 -6.064 18.338 1.00 97.00 305 PRO A N 1
ATOM 2385 C CA . PRO A 1 305 ? -21.760 -7.359 18.670 1.00 97.00 305 PRO A CA 1
ATOM 2386 C C . PRO A 1 305 ? -23.288 -7.345 18.705 1.00 97.00 305 PRO A C 1
ATOM 2388 O O . PRO A 1 305 ? -23.915 -6.439 19.258 1.00 97.00 305 PRO A O 1
ATOM 2391 N N . VAL A 1 306 ? -23.900 -8.397 18.163 1.00 94.56 306 VAL A N 1
ATOM 2392 C CA . VAL A 1 306 ? -25.358 -8.557 18.172 1.00 94.56 306 VAL A CA 1
ATOM 2393 C C . VAL A 1 306 ? -25.825 -9.029 19.550 1.00 94.56 306 VAL A C 1
ATOM 2395 O O . VAL A 1 306 ? -25.385 -10.070 20.049 1.00 94.56 306 VAL A O 1
ATOM 2398 N N . ALA A 1 307 ? -26.752 -8.283 20.154 1.00 93.69 307 ALA A N 1
ATOM 2399 C CA . ALA A 1 307 ? -27.370 -8.651 21.424 1.00 93.69 307 ALA A CA 1
ATOM 2400 C C . ALA A 1 307 ? -28.050 -10.030 21.332 1.00 93.69 307 ALA A C 1
ATOM 2402 O O . ALA A 1 307 ? -28.768 -10.320 20.377 1.00 93.69 307 ALA A O 1
ATOM 2403 N N . GLY A 1 308 ? -27.823 -10.884 22.332 1.00 92.50 308 GLY A N 1
ATOM 2404 C CA . GLY A 1 308 ? -28.373 -12.244 22.376 1.00 92.50 308 GLY A CA 1
ATOM 2405 C C . GLY A 1 308 ? -27.562 -13.302 21.616 1.00 92.50 308 GLY A C 1
ATOM 2406 O O . GLY A 1 308 ? -27.919 -14.479 21.671 1.00 92.50 308 GLY A O 1
ATOM 2407 N N . SER A 1 309 ? -26.459 -12.935 20.948 1.00 91.62 309 SER A N 1
ATOM 2408 C CA . SER A 1 309 ? -25.488 -13.927 20.469 1.00 91.62 309 SER A CA 1
ATOM 2409 C C . SER A 1 309 ? -24.850 -14.661 21.652 1.00 91.62 309 SER A C 1
ATOM 2411 O O . SER A 1 309 ? -24.494 -14.042 22.653 1.00 91.62 309 SER A O 1
ATOM 2413 N N . LYS A 1 310 ? -24.638 -15.979 21.518 1.00 93.06 310 LYS A N 1
ATOM 2414 C CA . LYS A 1 310 ? -23.895 -16.778 22.513 1.00 93.06 310 LYS A CA 1
ATOM 2415 C C . LYS A 1 310 ? -22.447 -16.306 22.676 1.00 93.06 310 LYS A C 1
ATOM 2417 O O . LYS A 1 310 ? -21.857 -16.512 23.729 1.00 93.06 310 LYS A O 1
ATOM 2422 N N . LYS A 1 311 ? -21.881 -15.716 21.620 1.00 90.88 311 LYS A N 1
ATOM 2423 C CA . LYS A 1 311 ? -20.541 -15.130 21.586 1.00 90.88 311 LYS A CA 1
ATOM 2424 C C . LYS A 1 311 ? -20.647 -13.762 20.906 1.00 90.88 311 LYS A C 1
ATOM 2426 O O . LYS A 1 311 ? -20.661 -13.706 19.675 1.00 90.88 311 LYS A O 1
ATOM 2431 N N . PRO A 1 312 ? -20.860 -12.674 21.663 1.00 91.75 312 PRO A N 1
ATOM 2432 C CA . PRO A 1 312 ? -20.881 -11.334 21.093 1.00 91.75 312 PRO A CA 1
ATOM 2433 C C . PRO A 1 312 ? -19.477 -10.997 20.574 1.00 91.75 312 PRO A C 1
ATOM 2435 O O . PRO A 1 312 ? -18.542 -10.887 21.358 1.00 91.75 312 PRO A O 1
ATOM 2438 N N . GLN A 1 313 ? -19.331 -10.856 19.257 1.00 95.75 313 GLN A N 1
ATOM 2439 C CA . GLN A 1 313 ? -18.057 -10.546 18.605 1.00 95.75 313 GLN A CA 1
ATOM 2440 C C . GLN A 1 313 ? -18.182 -9.260 17.801 1.00 95.75 313 GLN A C 1
ATOM 2442 O O . GLN A 1 313 ? -19.211 -9.011 17.169 1.00 95.75 313 GLN A O 1
ATOM 2447 N N . TRP A 1 314 ? -17.132 -8.446 17.841 1.00 97.50 314 TRP A N 1
ATOM 2448 C CA . TRP A 1 314 ? -16.990 -7.321 16.931 1.00 97.50 314 TRP A CA 1
ATOM 2449 C C . TRP A 1 314 ? -16.500 -7.824 15.575 1.00 97.50 314 TRP A C 1
ATOM 2451 O O . TRP A 1 314 ? -15.716 -8.774 15.500 1.00 97.50 314 TRP A O 1
ATOM 2461 N N . SER A 1 315 ? -16.919 -7.156 14.505 1.00 97.69 315 SER A N 1
ATOM 2462 C CA . SER A 1 315 ? -16.389 -7.433 13.173 1.00 97.69 315 SER A CA 1
ATOM 2463 C C . SER A 1 315 ? -16.156 -6.160 12.375 1.00 97.69 315 SER A C 1
ATOM 2465 O O . SER A 1 315 ? -16.875 -5.174 12.533 1.00 97.69 315 SER A O 1
ATOM 2467 N N . LEU A 1 316 ? -15.164 -6.204 11.494 1.00 98.06 316 LEU A N 1
ATOM 2468 C CA . LEU A 1 316 ? -14.831 -5.150 10.548 1.00 98.06 316 LEU A CA 1
ATOM 2469 C C . LEU A 1 316 ? -15.053 -5.666 9.126 1.00 98.06 316 LEU A C 1
ATOM 2471 O O . LEU A 1 316 ? -14.498 -6.698 8.759 1.00 98.06 316 LEU A O 1
ATOM 2475 N N . VAL A 1 317 ? -15.836 -4.945 8.328 1.00 97.94 317 VAL A N 1
ATOM 2476 C CA . VAL A 1 317 ? -16.097 -5.281 6.923 1.00 97.94 317 VAL A CA 1
ATOM 2477 C C . VAL A 1 317 ? -15.179 -4.462 6.018 1.00 97.94 317 VAL A C 1
ATOM 2479 O O . VAL A 1 317 ? -15.140 -3.238 6.079 1.00 97.94 317 VAL A O 1
ATOM 2482 N N . LEU A 1 318 ? -14.434 -5.131 5.152 1.00 97.62 318 LEU A N 1
ATOM 2483 C CA . LEU A 1 318 ? -13.579 -4.529 4.142 1.00 97.62 318 LEU A CA 1
ATOM 2484 C C . LEU A 1 318 ? -14.188 -4.749 2.759 1.00 97.62 318 LEU A C 1
ATOM 2486 O O . LEU A 1 318 ? -14.877 -5.733 2.509 1.00 97.62 318 LEU A O 1
ATOM 2490 N N . HIS A 1 319 ? -13.894 -3.832 1.837 1.00 96.62 319 HIS A N 1
ATOM 2491 C CA . HIS A 1 319 ? -14.340 -3.920 0.440 1.00 96.62 319 HIS A CA 1
ATOM 2492 C C . HIS A 1 319 ? -15.850 -4.189 0.278 1.00 96.62 319 HIS A C 1
ATOM 2494 O O . HIS A 1 319 ? -16.229 -5.123 -0.428 1.00 96.62 319 HIS A O 1
ATOM 2500 N N . PRO A 1 320 ? -16.714 -3.381 0.918 1.00 96.19 320 PRO A N 1
ATOM 2501 C CA . PRO A 1 320 ? -18.155 -3.593 0.894 1.00 96.19 320 PRO A CA 1
ATOM 2502 C C . PRO A 1 320 ? -18.697 -3.557 -0.541 1.00 96.19 320 PRO A C 1
ATOM 2504 O O . PRO A 1 320 ? -18.347 -2.659 -1.321 1.00 96.19 320 PRO A O 1
ATOM 2507 N N . THR A 1 321 ? -19.550 -4.520 -0.898 1.00 95.19 321 THR A N 1
ATOM 2508 C CA . THR A 1 321 ? -20.113 -4.666 -2.253 1.00 95.19 321 THR A CA 1
ATOM 2509 C C . THR A 1 321 ? -20.797 -3.381 -2.731 1.00 95.19 321 THR A C 1
ATOM 2511 O O . THR A 1 321 ? -20.734 -3.041 -3.915 1.00 95.19 321 THR A O 1
ATOM 2514 N N . GLU A 1 322 ? -21.402 -2.615 -1.821 1.00 91.75 322 GLU A N 1
ATOM 2515 C CA . GLU A 1 322 ? -22.104 -1.366 -2.126 1.00 91.75 322 GLU A CA 1
ATOM 2516 C C . GLU A 1 322 ? -21.187 -0.282 -2.715 1.00 91.75 322 GLU A C 1
ATOM 2518 O O . GLU A 1 322 ? -21.657 0.575 -3.461 1.00 91.75 322 GLU A O 1
ATOM 2523 N N . GLU A 1 323 ? -19.882 -0.325 -2.428 1.00 91.12 323 GLU A N 1
ATOM 2524 C CA . GLU A 1 323 ? -18.898 0.616 -2.982 1.00 91.12 323 GLU A CA 1
ATOM 2525 C C . GLU A 1 323 ? -18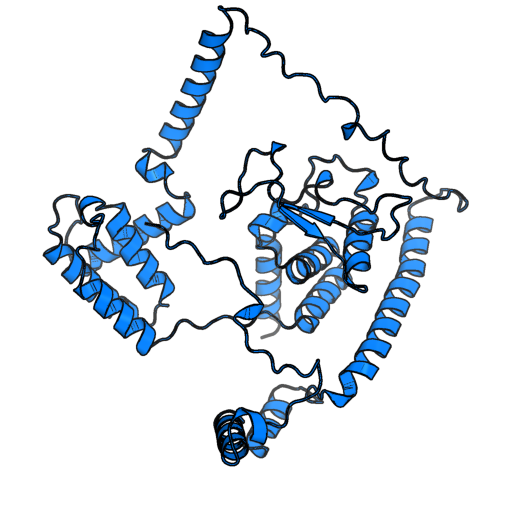.433 0.224 -4.391 1.00 91.12 323 GLU A C 1
ATOM 2527 O O . GLU A 1 323 ? -17.775 1.013 -5.074 1.00 91.12 323 GLU A O 1
ATOM 2532 N N . GLY A 1 324 ? -18.709 -1.010 -4.830 1.00 91.06 324 GLY A N 1
ATOM 2533 C CA . GLY A 1 324 ? -18.228 -1.535 -6.110 1.00 91.06 324 GLY A CA 1
ATOM 2534 C C . GLY A 1 324 ? -16.696 -1.589 -6.225 1.00 91.06 324 GLY A C 1
ATOM 2535 O O . GLY A 1 324 ? -16.168 -1.710 -7.331 1.00 91.06 324 GLY A O 1
ATOM 2536 N N . GLN A 1 325 ? -15.971 -1.491 -5.103 1.00 87.38 325 GLN A N 1
ATOM 2537 C CA . GLN A 1 325 ? -14.511 -1.560 -5.042 1.00 87.38 325 GLN A CA 1
ATOM 2538 C C . GLN A 1 325 ? -14.053 -2.903 -4.479 1.00 87.38 325 GLN A C 1
ATOM 2540 O O . GLN A 1 325 ? -13.963 -3.081 -3.266 1.00 87.38 325 GLN A O 1
ATOM 2545 N N . MET A 1 326 ? -13.698 -3.812 -5.383 1.00 91.44 326 MET A N 1
ATOM 2546 C CA . MET A 1 326 ? -13.108 -5.105 -5.041 1.00 91.44 326 MET A CA 1
ATOM 2547 C C . MET A 1 326 ? -11.762 -4.941 -4.339 1.00 91.44 326 MET A C 1
ATOM 2549 O O . MET A 1 326 ? -11.026 -3.969 -4.565 1.00 91.44 326 MET A O 1
ATOM 2553 N N . SER A 1 327 ? -11.399 -5.940 -3.547 1.00 91.31 327 SER A N 1
ATOM 2554 C CA . SER A 1 327 ? -10.045 -6.074 -3.038 1.00 91.31 327 SER A CA 1
ATOM 2555 C C . SER A 1 327 ? -9.049 -6.437 -4.137 1.00 91.31 327 SER A C 1
ATOM 2557 O O . SER A 1 327 ? -9.395 -6.718 -5.290 1.00 91.31 327 SER A O 1
ATOM 2559 N N . LYS A 1 328 ? -7.763 -6.468 -3.777 1.00 85.88 328 LYS A N 1
ATOM 2560 C CA . LYS A 1 328 ? -6.711 -6.941 -4.691 1.00 85.88 328 LYS A CA 1
ATOM 2561 C C . LYS A 1 328 ? -6.894 -8.406 -5.095 1.00 85.88 328 LYS A C 1
ATOM 2563 O O . LYS A 1 328 ? -6.393 -8.787 -6.150 1.00 85.88 328 LYS A O 1
ATOM 2568 N N . ALA A 1 329 ? -7.578 -9.196 -4.268 1.00 87.31 329 ALA A N 1
ATOM 2569 C CA . ALA A 1 329 ? -7.896 -10.593 -4.538 1.00 87.31 329 ALA A CA 1
ATOM 2570 C C . ALA A 1 329 ? -9.171 -10.761 -5.380 1.00 87.31 329 ALA A C 1
ATOM 2572 O O . ALA A 1 329 ? -9.523 -11.886 -5.711 1.00 87.31 329 ALA A O 1
ATOM 2573 N N . GLN A 1 330 ? -9.816 -9.659 -5.785 1.00 88.56 330 GLN A N 1
ATOM 2574 C CA . GLN A 1 330 ? -11.119 -9.676 -6.449 1.00 88.56 330 GLN A CA 1
ATOM 2575 C C . GLN A 1 330 ? -12.232 -10.239 -5.551 1.00 88.56 330 GLN A C 1
ATOM 2577 O O . GLN A 1 330 ? -13.149 -10.901 -6.034 1.00 88.56 330 GLN A O 1
ATOM 2582 N N . GLU A 1 331 ? -12.178 -9.925 -4.260 1.00 91.69 331 GLU A N 1
ATOM 2583 C CA . GLU A 1 331 ? -13.213 -10.281 -3.291 1.00 91.69 331 GLU A CA 1
ATOM 2584 C C . GLU A 1 331 ? -13.925 -9.019 -2.778 1.00 91.69 331 GLU A C 1
ATOM 2586 O O . GLU A 1 331 ? -13.404 -7.901 -2.875 1.00 91.69 331 GLU A O 1
ATOM 2591 N N . PHE A 1 332 ? -15.156 -9.207 -2.308 1.00 95.38 332 PHE A N 1
ATOM 2592 C CA . PHE A 1 332 ? -15.986 -8.194 -1.660 1.00 95.38 332 PHE A CA 1
ATOM 2593 C C . PHE A 1 332 ? -16.391 -8.695 -0.270 1.00 95.38 332 PHE A C 1
ATOM 2595 O O . PHE A 1 332 ? -16.378 -9.902 -0.029 1.00 95.38 332 PHE A O 1
ATOM 2602 N N . ASP A 1 333 ? -16.800 -7.774 0.602 1.00 95.56 333 ASP A N 1
ATOM 2603 C CA . ASP A 1 333 ? -17.348 -8.057 1.936 1.00 95.56 333 ASP A CA 1
ATOM 2604 C C . ASP A 1 333 ? -16.414 -8.909 2.821 1.00 95.56 333 ASP A C 1
ATOM 2606 O O . ASP A 1 333 ? -16.851 -9.722 3.643 1.00 95.56 333 ASP A O 1
ATOM 2610 N N . GLU A 1 334 ? -15.104 -8.712 2.666 1.00 96.75 334 GLU A N 1
ATOM 2611 C CA . GLU A 1 334 ? -14.081 -9.373 3.473 1.00 96.75 334 GLU A CA 1
ATOM 2612 C C . GLU A 1 334 ? -14.274 -8.993 4.943 1.00 96.75 334 GLU A C 1
ATOM 2614 O O . GLU A 1 334 ? -14.121 -7.837 5.324 1.00 96.75 334 GLU A O 1
ATOM 2619 N N . THR A 1 335 ? -14.641 -9.959 5.782 1.00 97.06 335 THR A N 1
ATOM 2620 C CA . THR A 1 335 ? -14.984 -9.693 7.182 1.00 97.06 335 THR A CA 1
ATOM 2621 C C . THR A 1 335 ? -13.875 -10.175 8.105 1.00 97.06 335 THR A C 1
ATOM 2623 O O . THR A 1 335 ? -13.560 -11.363 8.141 1.00 97.06 335 THR A O 1
ATOM 2626 N N . ILE A 1 336 ? -13.318 -9.257 8.892 1.00 97.31 336 ILE A N 1
ATOM 2627 C CA . ILE A 1 336 ? -12.381 -9.557 9.975 1.00 97.31 336 ILE A CA 1
ATOM 2628 C C . ILE A 1 336 ? -13.183 -9.656 11.268 1.00 97.31 336 ILE A C 1
ATOM 2630 O O . ILE A 1 336 ? -13.834 -8.693 11.674 1.00 97.31 336 ILE A O 1
ATOM 2634 N N . ILE A 1 337 ? -13.148 -10.820 11.909 1.00 97.19 337 ILE A N 1
ATOM 2635 C CA . ILE A 1 337 ? -13.785 -11.058 13.206 1.00 97.19 337 ILE A CA 1
ATOM 2636 C C . ILE A 1 337 ? -12.717 -10.902 14.287 1.00 97.19 337 ILE A C 1
ATOM 2638 O O . ILE A 1 337 ? -11.625 -11.442 14.149 1.00 97.19 337 ILE A O 1
ATOM 2642 N N . PHE A 1 338 ? -13.035 -10.158 15.344 1.00 95.75 338 PHE A N 1
ATOM 2643 C CA . PHE A 1 338 ? -12.143 -9.923 16.480 1.00 95.75 338 PHE A CA 1
ATOM 2644 C C . PHE A 1 338 ? -12.541 -10.892 17.595 1.00 95.75 338 PHE A C 1
ATOM 2646 O O . PHE A 1 338 ? -13.404 -10.579 18.420 1.00 95.75 338 PHE A O 1
ATOM 2653 N N . ASP A 1 339 ? -11.996 -12.107 17.538 1.00 93.75 339 ASP A N 1
ATOM 2654 C CA . ASP A 1 339 ? -12.378 -13.243 18.384 1.00 93.75 339 ASP A CA 1
ATOM 2655 C C . ASP A 1 339 ? -11.378 -13.583 19.496 1.00 93.75 339 ASP A C 1
ATOM 2657 O O . ASP A 1 339 ? -11.680 -14.447 20.320 1.00 93.75 339 ASP A O 1
ATOM 2661 N N . LEU A 1 340 ? -10.239 -12.890 19.560 1.00 91.62 340 LEU A N 1
ATOM 2662 C CA . LEU A 1 340 ? -9.303 -12.970 20.683 1.00 91.62 340 LEU A CA 1
ATOM 2663 C C . LEU A 1 340 ? -9.799 -12.129 21.863 1.00 91.62 340 LEU A C 1
ATOM 2665 O O . LEU A 1 340 ? -10.344 -11.051 21.654 1.00 91.62 340 LEU A O 1
ATOM 2669 N N . ASP A 1 341 ? -9.569 -12.566 23.100 1.00 87.62 341 ASP A N 1
ATOM 2670 C CA . ASP A 1 341 ? -10.128 -11.910 24.296 1.00 87.62 341 ASP A CA 1
ATOM 2671 C C . ASP A 1 341 ? -9.702 -10.434 24.447 1.00 87.62 341 ASP A C 1
ATOM 2673 O O . ASP A 1 341 ? -10.471 -9.602 24.932 1.00 87.62 341 ASP A O 1
ATOM 2677 N N . GLU A 1 342 ? -8.501 -10.077 23.985 1.00 83.44 342 GLU A N 1
ATOM 2678 C CA . GLU A 1 342 ? -7.941 -8.723 24.125 1.00 83.44 342 GLU A CA 1
ATOM 2679 C C . GLU A 1 342 ? -8.403 -7.757 23.014 1.00 83.44 342 GLU A C 1
ATOM 2681 O O . GLU A 1 342 ? -8.376 -6.533 23.171 1.00 83.44 342 GLU A O 1
ATOM 2686 N N . GLN A 1 343 ? -8.856 -8.294 21.882 1.00 89.25 343 GLN A N 1
ATOM 2687 C CA . GLN A 1 343 ? -9.155 -7.546 20.663 1.00 89.25 343 GLN A CA 1
ATOM 2688 C C . GLN A 1 343 ? -10.458 -6.713 20.696 1.00 89.25 343 GLN A C 1
ATOM 2690 O O . GLN A 1 343 ? -10.449 -5.577 20.200 1.00 89.25 343 GLN A O 1
ATOM 2695 N N . PRO A 1 344 ? -11.577 -7.192 21.284 1.00 91.88 344 PRO A N 1
ATOM 2696 C CA . PRO A 1 344 ? -12.827 -6.444 21.395 1.00 91.88 344 PRO A CA 1
ATOM 2697 C C . PRO A 1 344 ? -12.674 -5.056 22.015 1.00 91.88 344 PRO A C 1
ATOM 2699 O O . PRO A 1 344 ? -13.360 -4.120 21.597 1.00 91.88 344 PRO A O 1
ATOM 2702 N N . ALA A 1 345 ? -11.755 -4.903 22.974 1.00 93.19 345 ALA A N 1
ATOM 2703 C CA . ALA A 1 345 ? -11.547 -3.646 23.684 1.00 93.19 345 ALA A CA 1
ATOM 2704 C C . ALA A 1 345 ? -11.143 -2.505 22.736 1.00 93.19 345 ALA A C 1
ATOM 2706 O O . ALA A 1 345 ? -11.558 -1.360 22.928 1.00 93.19 345 ALA A O 1
ATOM 2707 N N . LEU A 1 346 ? -10.381 -2.813 21.680 1.00 94.69 346 LEU A N 1
ATOM 2708 C CA . LEU A 1 346 ? -9.954 -1.828 20.692 1.00 94.69 346 LEU A CA 1
ATOM 2709 C C . LEU A 1 346 ? -11.128 -1.309 19.857 1.00 94.69 346 LEU A C 1
ATOM 2711 O O . LEU A 1 346 ? -11.294 -0.095 19.722 1.00 94.69 346 LEU A O 1
ATOM 2715 N N . LEU A 1 347 ? -11.947 -2.204 19.295 1.00 95.88 347 LEU A N 1
ATOM 2716 C CA . LEU A 1 347 ? -13.093 -1.792 18.482 1.00 95.88 347 LEU A CA 1
ATOM 2717 C C . LEU A 1 347 ? -14.172 -1.113 19.323 1.00 95.88 347 LEU A C 1
ATOM 2719 O O . LEU A 1 347 ? -14.751 -0.125 18.876 1.00 95.88 347 LEU A O 1
ATOM 2723 N N . GLU A 1 348 ? -14.378 -1.554 20.563 1.00 96.00 348 GLU A N 1
ATOM 2724 C CA . GLU A 1 348 ? -15.248 -0.862 21.511 1.00 96.00 348 GLU A CA 1
ATOM 2725 C C . GLU A 1 348 ? -14.740 0.556 21.814 1.00 96.00 348 GLU A C 1
ATOM 2727 O O . GLU A 1 348 ? -15.524 1.513 21.812 1.00 96.00 348 GLU A O 1
ATOM 2732 N N . ALA A 1 349 ? -13.428 0.718 22.026 1.00 95.81 349 ALA A N 1
ATOM 2733 C CA . ALA A 1 349 ? -12.815 2.026 22.228 1.00 95.81 349 ALA A CA 1
ATOM 2734 C C . ALA A 1 349 ? -12.991 2.920 20.995 1.00 95.81 349 ALA A C 1
ATOM 2736 O O . ALA A 1 349 ? -13.429 4.059 21.142 1.00 95.81 349 ALA A O 1
ATOM 2737 N N . ILE A 1 350 ? -12.732 2.409 19.787 1.00 97.12 350 ILE A N 1
ATOM 2738 C CA . ILE A 1 350 ? -12.965 3.137 18.531 1.00 97.12 350 ILE A CA 1
ATOM 2739 C C . ILE A 1 350 ? -14.431 3.551 18.425 1.00 97.12 350 ILE A C 1
ATOM 2741 O O . ILE A 1 350 ? -14.721 4.728 18.217 1.00 97.12 350 ILE A O 1
ATOM 2745 N N . TYR A 1 351 ? -15.357 2.620 18.638 1.00 97.19 351 TYR A N 1
ATOM 2746 C CA . TYR A 1 351 ? -16.788 2.869 18.524 1.00 97.19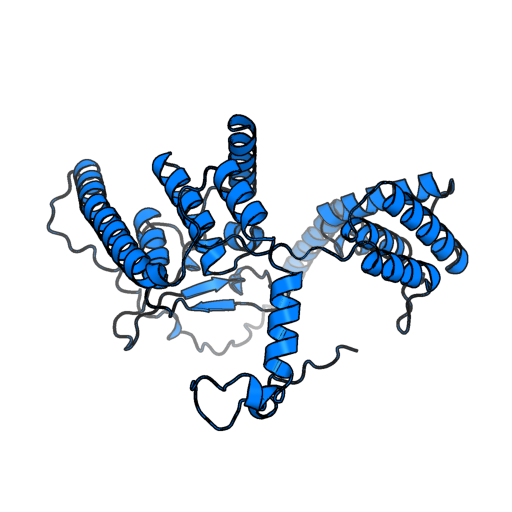 351 TYR A CA 1
ATOM 2747 C C . TYR A 1 351 ? -17.265 3.980 19.467 1.00 97.19 351 TYR A C 1
ATOM 2749 O O . TYR A 1 351 ? -17.989 4.888 19.051 1.00 97.19 351 TYR A O 1
ATOM 2757 N N . ARG A 1 352 ? -16.825 3.944 20.730 1.00 96.25 352 ARG A N 1
ATOM 2758 C CA . ARG A 1 352 ? -17.210 4.928 21.752 1.00 96.25 352 ARG A CA 1
ATOM 2759 C C . ARG A 1 352 ? -16.511 6.268 21.579 1.00 96.25 352 ARG A C 1
ATOM 2761 O O . ARG A 1 352 ? -17.175 7.301 21.542 1.00 96.25 352 ARG A O 1
ATOM 2768 N N . VAL A 1 353 ? -15.184 6.263 21.473 1.00 96.06 353 VAL A N 1
ATOM 2769 C CA . VAL A 1 353 ? -14.367 7.484 21.418 1.00 96.06 353 VAL A CA 1
ATOM 2770 C C . VAL A 1 353 ? -14.651 8.265 20.140 1.00 96.06 353 VAL A C 1
ATOM 2772 O O . VAL A 1 353 ? -14.799 9.483 20.193 1.00 96.06 353 VAL A O 1
ATOM 2775 N N . MET A 1 354 ? -14.810 7.568 19.012 1.00 97.06 354 MET A N 1
ATOM 2776 C CA . MET A 1 354 ? -15.156 8.189 17.730 1.00 97.06 354 MET A CA 1
ATOM 2777 C C . MET A 1 354 ? -16.665 8.417 17.569 1.00 97.06 354 MET A C 1
ATOM 2779 O O . MET A 1 354 ? -17.094 8.865 16.507 1.00 97.06 354 MET A O 1
ATOM 2783 N N . ARG A 1 355 ? -17.470 8.109 18.600 1.00 97.31 355 ARG A N 1
ATOM 2784 C CA . ARG A 1 355 ? -18.930 8.302 18.645 1.00 97.31 355 ARG A CA 1
ATOM 2785 C C . ARG A 1 355 ? -19.647 7.725 17.420 1.00 97.31 355 ARG A C 1
ATOM 2787 O O . ARG A 1 355 ? -20.561 8.341 16.877 1.00 97.31 355 ARG A O 1
ATOM 2794 N N . LEU A 1 356 ? -19.233 6.533 16.991 1.00 97.44 356 LEU A N 1
ATOM 2795 C CA . LEU A 1 356 ? -19.680 5.916 15.739 1.00 97.44 356 LEU A CA 1
ATOM 2796 C C . LEU A 1 356 ? -21.201 5.709 15.685 1.00 97.44 356 LEU A C 1
ATOM 2798 O O . LEU A 1 356 ? -21.792 5.867 14.623 1.00 97.44 356 LEU A O 1
ATOM 2802 N N . ALA A 1 357 ? -21.848 5.473 16.831 1.00 96.81 357 ALA A N 1
ATOM 2803 C CA . ALA A 1 357 ? -23.305 5.335 16.940 1.00 96.81 357 ALA A CA 1
ATOM 2804 C C . ALA A 1 357 ? -24.104 6.554 16.436 1.00 96.81 357 ALA A C 1
ATOM 2806 O O . ALA A 1 357 ? -25.266 6.412 16.065 1.00 96.81 357 ALA A O 1
ATOM 2807 N N . PHE A 1 358 ? -23.501 7.745 16.451 1.00 97.38 358 PHE A N 1
ATOM 2808 C CA . PHE A 1 358 ? -24.158 9.009 16.099 1.00 97.38 358 PHE A CA 1
ATOM 2809 C C . PHE A 1 358 ? -23.686 9.572 14.755 1.00 97.38 358 PHE A C 1
ATOM 2811 O O . PHE A 1 358 ? -24.108 10.656 14.356 1.00 97.38 358 PHE A O 1
ATOM 2818 N N . ARG A 1 359 ? -22.787 8.862 14.068 1.00 97.94 359 ARG A N 1
ATOM 2819 C CA . ARG A 1 359 ? -22.205 9.293 12.797 1.00 97.94 359 ARG A CA 1
ATOM 2820 C C . ARG A 1 359 ? -22.916 8.636 11.625 1.00 97.94 359 ARG A C 1
ATOM 2822 O O . ARG A 1 359 ? -23.574 7.605 11.758 1.00 97.94 359 ARG A O 1
ATOM 2829 N N . ASN A 1 360 ? -22.788 9.247 10.452 1.00 97.69 360 ASN A N 1
ATOM 2830 C CA . ASN A 1 360 ? -23.359 8.680 9.238 1.00 97.69 360 ASN A CA 1
ATOM 2831 C C . ASN A 1 360 ? -22.610 7.377 8.880 1.00 97.69 360 ASN A C 1
ATOM 2833 O O . ASN A 1 360 ? -21.383 7.416 8.798 1.00 97.69 360 ASN A O 1
ATOM 2837 N N . PRO A 1 361 ? -23.300 6.251 8.598 1.00 97.62 361 PRO A N 1
ATOM 2838 C CA . PRO A 1 361 ? -22.656 4.988 8.222 1.00 97.62 361 PRO A CA 1
ATOM 2839 C C . PRO A 1 361 ? -21.695 5.078 7.028 1.00 97.62 361 PRO A C 1
ATOM 2841 O O . PRO A 1 361 ? -20.783 4.264 6.927 1.00 97.62 361 PRO A O 1
ATOM 2844 N N . GLN A 1 362 ? -21.888 6.052 6.133 1.00 97.19 362 GLN A N 1
ATOM 2845 C CA . GLN A 1 362 ? -21.053 6.279 4.948 1.00 97.19 362 GLN A CA 1
ATOM 2846 C C . GLN A 1 362 ? -19.821 7.154 5.224 1.00 97.19 362 GLN A C 1
ATOM 2848 O O . GLN A 1 362 ? -18.923 7.255 4.386 1.00 97.19 362 GLN A O 1
ATOM 2853 N N . GLU A 1 363 ? -19.767 7.807 6.385 1.00 97.56 363 GLU A N 1
ATOM 2854 C CA . GLU A 1 363 ? -18.628 8.624 6.791 1.00 97.56 363 GLU A CA 1
ATOM 2855 C C . GLU A 1 363 ? -17.408 7.738 7.077 1.00 97.56 363 GLU A C 1
ATOM 2857 O O . GLU A 1 363 ? -17.554 6.586 7.478 1.00 97.56 363 GLU A O 1
ATOM 2862 N N . LYS A 1 364 ? -16.188 8.254 6.893 1.00 97.75 364 LYS A N 1
ATOM 2863 C CA . LYS A 1 364 ? -14.962 7.529 7.258 1.00 97.75 364 LYS A CA 1
ATOM 2864 C C . LYS A 1 364 ? -14.805 7.458 8.772 1.00 97.75 364 LYS A C 1
ATOM 2866 O O . LYS A 1 364 ? -15.021 8.460 9.447 1.00 97.75 364 LYS A O 1
ATOM 2871 N N . VAL A 1 365 ? -14.381 6.312 9.310 1.00 97.94 365 VAL A N 1
ATOM 2872 C CA . VAL A 1 365 ? -14.091 6.178 10.754 1.00 97.94 365 VAL A CA 1
ATOM 2873 C C . VAL A 1 365 ? -13.035 7.195 11.168 1.00 97.94 365 VAL A C 1
ATOM 2875 O O . VAL A 1 365 ? -13.239 7.921 12.143 1.00 97.94 365 VAL A O 1
ATOM 2878 N N . PHE A 1 366 ? -11.966 7.281 10.374 1.00 97.69 366 PHE A N 1
ATOM 2879 C CA . PHE A 1 366 ? -10.842 8.184 10.570 1.00 97.69 366 PHE A CA 1
ATOM 2880 C C . PHE A 1 366 ? -10.892 9.340 9.553 1.00 97.69 366 PHE A C 1
ATOM 2882 O O . PHE A 1 366 ? -11.003 9.128 8.345 1.00 97.69 366 PHE A O 1
ATOM 2889 N N . SER A 1 367 ? -10.838 10.569 10.057 1.00 96.69 367 SER A N 1
ATOM 2890 C CA . SER A 1 367 ? -10.631 11.813 9.320 1.00 96.69 367 SER A CA 1
ATOM 2891 C C . SER A 1 367 ? -9.161 12.046 8.928 1.00 96.69 367 SER A C 1
ATOM 2893 O O . SER A 1 367 ? -8.882 12.648 7.887 1.00 96.69 367 SER A O 1
ATOM 2895 N N . VAL A 1 368 ? -8.212 11.553 9.730 1.00 96.06 368 VAL A N 1
ATOM 2896 C CA . VAL A 1 368 ? -6.771 11.682 9.513 1.00 96.06 368 VAL A CA 1
ATOM 2897 C C . VAL A 1 368 ? -6.311 10.633 8.510 1.00 96.06 368 VAL A C 1
ATOM 2899 O O . VAL A 1 368 ? -6.568 9.442 8.655 1.00 96.06 368 VAL A O 1
ATOM 2902 N N . LYS A 1 369 ? -5.565 11.073 7.494 1.00 94.56 369 LYS A N 1
ATOM 2903 C CA . LYS A 1 369 ? -4.959 10.166 6.516 1.00 94.56 369 LYS A CA 1
ATOM 2904 C C . LYS A 1 369 ? -3.696 9.531 7.082 1.00 94.56 369 LYS A C 1
ATOM 2906 O O . LYS A 1 369 ? -2.854 10.221 7.660 1.00 94.56 369 LYS A O 1
ATOM 2911 N N . PHE A 1 370 ? -3.498 8.243 6.821 1.00 89.56 370 PHE A N 1
ATOM 2912 C CA . PHE A 1 370 ? -2.292 7.524 7.233 1.00 89.56 370 PHE A CA 1
ATOM 2913 C C . PHE A 1 370 ? -0.985 8.212 6.789 1.00 89.56 370 PHE A C 1
ATOM 2915 O O . PHE A 1 370 ? -0.019 8.280 7.547 1.00 89.56 370 PHE A O 1
ATOM 2922 N N . GLU A 1 371 ? -0.949 8.806 5.593 1.00 90.31 371 GLU A N 1
ATOM 2923 C CA . GLU A 1 371 ? 0.216 9.535 5.074 1.00 90.31 371 GLU A CA 1
ATOM 2924 C C . GLU A 1 371 ? 0.579 10.770 5.912 1.00 90.31 371 GLU A C 1
ATOM 2926 O O . GLU A 1 371 ? 1.729 11.216 5.907 1.00 90.31 371 GLU A O 1
ATOM 2931 N N . GLU A 1 372 ? -0.392 11.370 6.599 1.00 93.56 372 GLU A N 1
ATOM 2932 C CA . GLU A 1 372 ? -0.134 12.474 7.521 1.00 93.56 372 GLU A CA 1
ATOM 2933 C C . GLU A 1 372 ? 0.455 11.982 8.834 1.00 93.56 372 GLU A C 1
ATOM 2935 O O . GLU A 1 372 ? 1.359 12.631 9.363 1.00 93.56 372 GLU A O 1
ATOM 2940 N N . VAL A 1 373 ? -0.012 10.832 9.327 1.00 91.50 373 VAL A N 1
ATOM 2941 C CA . VAL A 1 373 ? 0.548 10.183 10.517 1.00 91.50 373 VAL A CA 1
ATOM 2942 C C . VAL A 1 373 ? 2.006 9.829 10.270 1.00 91.50 373 VAL A C 1
ATOM 2944 O O . VAL A 1 373 ? 2.868 10.267 11.029 1.00 91.50 373 VAL A O 1
ATOM 2947 N N . MET A 1 374 ? 2.316 9.189 9.140 1.00 87.38 374 MET A N 1
ATOM 2948 C CA . MET A 1 374 ? 3.699 8.876 8.762 1.00 87.38 374 MET A CA 1
ATOM 2949 C C . MET A 1 374 ? 4.579 10.129 8.677 1.00 87.38 374 MET A C 1
ATOM 2951 O O . MET A 1 374 ? 5.644 10.177 9.288 1.00 87.38 374 MET A O 1
ATOM 2955 N N . ARG A 1 375 ? 4.112 11.202 8.021 1.00 91.38 375 ARG A N 1
ATOM 2956 C CA . ARG A 1 375 ? 4.854 12.478 7.956 1.00 91.38 375 ARG A CA 1
ATOM 2957 C C . ARG A 1 375 ? 5.063 13.129 9.326 1.00 91.38 375 ARG A C 1
ATOM 2959 O O . ARG A 1 375 ? 6.034 13.859 9.527 1.00 91.38 375 ARG A O 1
ATOM 2966 N N . ARG A 1 376 ? 4.141 12.954 10.275 1.00 89.62 376 ARG A N 1
ATOM 2967 C CA . ARG A 1 376 ? 4.300 13.443 11.658 1.00 89.62 376 ARG A CA 1
ATOM 2968 C C . ARG A 1 376 ? 5.338 12.602 12.399 1.00 89.62 376 ARG A C 1
ATOM 2970 O O . ARG A 1 376 ? 6.220 13.177 13.028 1.00 89.62 376 ARG A O 1
ATOM 2977 N N . MET A 1 377 ? 5.276 11.282 12.265 1.00 85.50 377 MET A N 1
ATOM 2978 C CA . MET A 1 377 ? 6.240 10.357 12.857 1.00 85.50 377 MET A CA 1
ATOM 2979 C C . MET A 1 377 ? 7.668 10.595 12.357 1.00 85.50 377 MET A C 1
ATOM 2981 O O . MET A 1 377 ? 8.584 10.715 13.165 1.00 85.50 377 MET A O 1
ATOM 2985 N N . GLU A 1 378 ? 7.855 10.756 11.046 1.00 87.81 378 GLU A N 1
ATOM 2986 C CA . GLU A 1 378 ? 9.161 11.059 10.447 1.00 87.81 378 GLU A CA 1
ATOM 2987 C C . GLU A 1 378 ? 9.738 12.383 10.956 1.00 87.81 378 GLU A C 1
ATOM 2989 O O . GLU A 1 378 ? 10.926 12.472 11.259 1.00 87.81 378 GLU A O 1
ATOM 2994 N N . ARG A 1 379 ? 8.898 13.418 11.093 1.00 90.31 379 ARG A N 1
ATOM 2995 C CA . ARG A 1 379 ? 9.323 14.697 11.678 1.00 90.31 379 ARG A CA 1
ATOM 2996 C C . ARG A 1 379 ? 9.759 14.541 13.131 1.00 90.31 379 ARG A C 1
ATOM 2998 O O . ARG A 1 379 ? 10.749 15.149 13.513 1.00 90.31 379 ARG A O 1
ATOM 3005 N N . HIS A 1 380 ? 9.055 13.734 13.923 1.00 85.00 380 HIS A N 1
ATOM 3006 C CA . HIS A 1 380 ? 9.442 13.475 15.309 1.00 85.00 380 HIS A CA 1
ATOM 3007 C C . HIS A 1 380 ? 10.762 12.707 15.407 1.00 85.00 380 HIS A C 1
ATOM 3009 O O . HIS A 1 380 ? 11.609 13.099 16.202 1.00 85.00 380 HIS A O 1
ATOM 3015 N N . ALA A 1 381 ? 10.975 11.698 14.557 1.00 80.19 381 ALA A N 1
ATOM 3016 C CA . ALA A 1 381 ? 12.221 10.933 14.529 1.00 80.19 381 ALA A CA 1
ATOM 3017 C C . ALA A 1 381 ? 13.451 11.811 14.231 1.00 80.19 381 ALA A C 1
ATOM 3019 O O . ALA A 1 381 ? 14.501 11.617 14.835 1.00 80.19 381 ALA A O 1
ATOM 3020 N N . ARG A 1 382 ? 13.308 12.817 13.354 1.00 86.56 382 ARG A N 1
ATOM 3021 C CA . ARG A 1 382 ? 14.383 13.773 13.022 1.00 86.56 382 ARG A CA 1
ATOM 3022 C C . ARG A 1 382 ? 14.709 14.775 14.129 1.00 86.56 382 ARG A C 1
ATOM 3024 O O . ARG A 1 382 ? 15.761 15.390 14.071 1.00 86.56 382 ARG A O 1
ATOM 3031 N N . LEU A 1 383 ? 13.800 15.004 15.077 1.00 82.19 383 LEU A N 1
ATOM 3032 C CA . LEU A 1 383 ? 14.020 15.947 16.183 1.00 82.19 383 LEU A CA 1
ATOM 3033 C C . LEU A 1 383 ? 14.718 15.293 17.381 1.00 82.19 383 LEU A C 1
ATOM 3035 O O . LEU A 1 383 ? 15.171 15.995 18.279 1.00 82.19 383 LEU A O 1
ATOM 3039 N N . THR A 1 384 ? 14.744 13.961 17.426 1.00 72.31 384 THR A N 1
ATOM 3040 C CA . THR A 1 384 ? 15.352 13.176 18.511 1.00 72.31 384 THR A CA 1
ATOM 3041 C C . THR A 1 384 ? 16.774 12.706 18.210 1.00 72.31 384 THR A C 1
ATOM 3043 O O . THR A 1 384 ? 17.432 12.193 19.111 1.00 72.31 384 THR A O 1
ATOM 3046 N N . THR A 1 385 ? 17.223 12.858 16.964 1.00 63.03 385 THR A N 1
ATOM 3047 C CA . THR A 1 385 ? 18.601 12.636 16.496 1.00 63.03 385 THR A CA 1
ATOM 3048 C C . THR A 1 385 ? 19.333 13.959 16.420 1.00 63.03 385 THR A C 1
ATOM 3050 O O . THR A 1 385 ? 20.491 14.012 16.880 1.00 63.03 385 THR A O 1
#